Protein AF-0000000080789554 (afdb_homodimer)

Secondary structure (DSSP, 8-state):
----EEEEEEEEEE-SSEEEEEEEEEEEETTEEEEEEEEEEEEESSHHHHHHHHHHTTT--EEEEE--TTTHHHHHHHHHHTT-EEEEE-HHHHHTT-----HHHHHHHHHHHHHTT--PPBP---HHHHHHHHHHHHHHHHHHHHHHHHHHHHHHHHHTT----TTSHHHHHHHHHHHTTPPPPHHHHHHTTTT--PPP-HHHHHHHHHHHHHHHHHHHHHHHHHHHHHHT--HHHHHHTTSTT--HHHHHHHHHHH--GGGSSSHHHHHHHTT-SB--EEETTEEE--SB----HHHHHHHHHHHHHHTTSTTHHHHHHHHHHTT--HHHHHHHHHHHHHHHHHHHHHHSS-------------S---------THHHHHTT--/----EEEEEEEEEE-SSEEEEEEEEEEEETTEEEEEEEEEEEEESSHHHHHHHHHHTTT--EEEEE--TTTHHHHHHHHHHTT-EEEEE-HHHHHTT-----HHHHHHHHHHHHHTT--PPBP---HHHHHHHHHHHHHHHHHHHHHHHHHHHHHHHHHHT----TTSHHHHHHHHHHHTTPPPPHHHHHHTTTT--PPP-HHHHHHHHHHHHHHHHHHHHHHHHHHHHHHT--HHHHHHTTSTT--HHHHHHHHHHH--GGGSSSHHHHHHHTT-SB--EEETTEEE--SB----HHHHHHHHHHHHHHTTSTTHHHHHHHHHHTT--HHHHHHHHHHHHHHHHHHHHHHSS-------------S---------THHHHHTT--

Structure (mmCIF, N/CA/C/O backbone):
data_AF-0000000080789554-model_v1
#
loop_
_entity.id
_entity.type
_entity.pdbx_description
1 polymer 'Transposase for insertion sequence element'
#
loop_
_atom_site.group_PDB
_atom_site.id
_atom_site.type_symbol
_atom_site.label_atom_id
_atom_site.label_alt_id
_atom_site.label_comp_id
_atom_site.label_asym_id
_atom_site.label_entity_id
_atom_site.label_seq_id
_atom_site.pdbx_PDB_ins_code
_atom_site.Cartn_x
_atom_site.Cartn_y
_atom_site.Cartn_z
_atom_site.occupancy
_atom_site.B_iso_or_equiv
_atom_site.auth_seq_id
_atom_site.auth_comp_id
_atom_site.auth_asym_id
_atom_site.auth_atom_id
_atom_site.pdbx_PDB_model_num
ATOM 1 N N . MET A 1 1 ? -9.414 -37.938 -49.969 1 34.12 1 MET A N 1
ATOM 2 C CA . MET A 1 1 ? -10.398 -37.656 -48.938 1 34.12 1 MET A CA 1
ATOM 3 C C . MET A 1 1 ? -9.758 -36.875 -47.781 1 34.12 1 MET A C 1
ATOM 5 O O . MET A 1 1 ? -8.914 -37.406 -47.062 1 34.12 1 MET A O 1
ATOM 9 N N . THR A 1 2 ? -9.383 -35.688 -47.938 1 44.88 2 THR A N 1
ATOM 10 C CA . THR A 1 2 ? -8.555 -34.844 -47.094 1 44.88 2 THR A CA 1
ATOM 11 C C . THR A 1 2 ? -9.102 -34.844 -45.656 1 44.88 2 THR A C 1
ATOM 13 O O . THR A 1 2 ? -10.289 -34.562 -45.438 1 44.88 2 THR A O 1
ATOM 16 N N . LYS A 1 3 ? -8.625 -35.594 -44.75 1 50.34 3 LYS A N 1
ATOM 17 C CA . LYS A 1 3 ? -9.039 -35.906 -43.375 1 50.34 3 LYS A CA 1
ATOM 18 C C . LYS A 1 3 ? -9.266 -34.656 -42.562 1 50.34 3 LYS A C 1
ATOM 20 O O . LYS A 1 3 ? -8.391 -33.812 -42.469 1 50.34 3 LYS A O 1
ATOM 25 N N . ASP A 1 4 ? -10.531 -34.219 -42.406 1 60.09 4 ASP A N 1
ATOM 26 C CA . ASP A 1 4 ? -11 -33.125 -41.562 1 60.09 4 ASP A CA 1
ATOM 27 C C . ASP A 1 4 ? -10.477 -33.281 -40.125 1 60.09 4 ASP A C 1
ATOM 29 O O . ASP A 1 4 ? -10.625 -34.344 -39.531 1 60.09 4 ASP A O 1
ATOM 33 N N . PHE A 1 5 ? -9.344 -32.625 -39.844 1 67.81 5 PHE A N 1
ATOM 34 C CA . PHE A 1 5 ? -8.82 -32.656 -38.469 1 67.81 5 PHE A CA 1
ATOM 35 C C . PHE A 1 5 ? -9.703 -31.828 -37.531 1 67.81 5 PHE A C 1
ATOM 37 O O . PHE A 1 5 ? -10.07 -30.703 -37.844 1 67.81 5 PHE A O 1
ATOM 44 N N . VAL A 1 6 ? -10.398 -32.656 -36.594 1 76.06 6 VAL A N 1
ATOM 45 C CA . VAL A 1 6 ? -11.242 -31.984 -35.625 1 76.06 6 VAL A CA 1
ATOM 46 C C . VAL A 1 6 ? -10.539 -31.938 -34.281 1 76.06 6 VAL A C 1
ATOM 48 O O . VAL A 1 6 ? -10.07 -32.969 -33.781 1 76.06 6 VAL A O 1
ATOM 51 N N . SER A 1 7 ? -10.258 -30.688 -33.781 1 88.5 7 SER A N 1
ATOM 52 C CA . SER A 1 7 ? -9.734 -30.5 -32.438 1 88.5 7 SER A CA 1
ATOM 53 C C . SER A 1 7 ? -10.781 -29.875 -31.516 1 88.5 7 SER A C 1
ATOM 55 O O . SER A 1 7 ? -11.547 -29.016 -31.953 1 88.5 7 SER A O 1
ATOM 57 N N . LYS A 1 8 ? -10.977 -30.516 -30.344 1 94.62 8 LYS A N 1
ATOM 58 C CA . LYS A 1 8 ? -11.953 -30.047 -29.375 1 94.62 8 LYS A CA 1
ATOM 59 C C . LYS A 1 8 ? -11.266 -29.344 -28.203 1 94.62 8 LYS A C 1
ATOM 61 O O . LYS A 1 8 ? -10.211 -29.781 -27.734 1 94.62 8 LYS A O 1
ATOM 66 N N . ALA A 1 9 ? -11.859 -28.203 -27.859 1 95.81 9 ALA A N 1
ATOM 67 C CA . ALA A 1 9 ? -11.297 -27.5 -26.719 1 95.81 9 ALA A CA 1
ATOM 68 C C . ALA A 1 9 ? -12.367 -26.703 -25.984 1 95.81 9 ALA A C 1
ATOM 70 O O . ALA A 1 9 ? -13.492 -26.562 -26.469 1 95.81 9 ALA A O 1
ATOM 71 N N . PHE A 1 10 ? -12.023 -26.312 -24.75 1 96.94 10 PHE A N 1
ATOM 72 C CA . PHE A 1 10 ? -12.93 -25.469 -23.969 1 96.94 10 PHE A CA 1
ATOM 73 C C . PHE A 1 10 ? -12.211 -24.234 -23.469 1 96.94 10 PHE A C 1
ATOM 75 O O . PHE A 1 10 ? -10.977 -24.156 -23.5 1 96.94 10 PHE A O 1
ATOM 82 N N . ALA A 1 11 ? -12.969 -23.234 -23.141 1 95.31 11 ALA A N 1
ATOM 83 C CA . ALA A 1 11 ? -12.484 -22.016 -22.484 1 95.31 11 ALA A CA 1
ATOM 84 C C . ALA A 1 11 ? -13.367 -21.641 -21.297 1 95.31 11 ALA A C 1
ATOM 86 O O . ALA A 1 11 ? -14.586 -21.781 -21.359 1 95.31 11 ALA A O 1
ATOM 87 N N . ILE A 1 12 ? -12.688 -21.188 -20.281 1 95.62 12 ILE A N 1
ATOM 88 C CA . ILE A 1 12 ? -13.445 -20.797 -19.094 1 95.62 12 ILE A CA 1
ATOM 89 C C . ILE A 1 12 ? -13.039 -19.391 -18.656 1 95.62 12 ILE A C 1
ATOM 91 O O . ILE A 1 12 ? -11.859 -19.125 -18.422 1 95.62 12 ILE A O 1
ATOM 95 N N . ASP A 1 13 ? -14.039 -18.516 -18.578 1 92.19 13 ASP A N 1
ATOM 96 C CA . ASP A 1 13 ? -13.906 -17.219 -17.938 1 92.19 13 ASP A CA 1
ATOM 97 C C . ASP A 1 13 ? -14.297 -17.281 -16.469 1 92.19 13 ASP A C 1
ATOM 99 O O . ASP A 1 13 ? -15.406 -17.719 -16.125 1 92.19 13 ASP A O 1
ATOM 103 N N . ILE A 1 14 ? -13.336 -16.844 -15.633 1 92.88 14 ILE A N 1
ATOM 104 C CA . ILE A 1 14 ? -13.477 -17.109 -14.203 1 92.88 14 ILE A CA 1
ATOM 105 C C . ILE A 1 14 ? -13.719 -15.805 -13.461 1 92.88 14 ILE A C 1
ATOM 107 O O . ILE A 1 14 ? -13.016 -14.812 -13.68 1 92.88 14 ILE A O 1
ATOM 111 N N . SER A 1 15 ? -14.734 -15.766 -12.586 1 89.94 15 SER A N 1
ATOM 112 C CA . SER A 1 15 ? -14.961 -14.703 -11.617 1 89.94 15 SER A CA 1
ATOM 113 C C . SER A 1 15 ? -14.977 -15.25 -10.188 1 89.94 15 SER A C 1
ATOM 115 O O . SER A 1 15 ? -14.789 -16.453 -9.977 1 89.94 15 SER A O 1
ATOM 117 N N . GLN A 1 16 ? -15.164 -14.398 -9.266 1 88.06 16 GLN A N 1
ATOM 118 C CA . GLN A 1 16 ? -15.133 -14.781 -7.859 1 88.06 16 GLN A CA 1
ATOM 119 C C . GLN A 1 16 ? -16.219 -15.805 -7.539 1 88.06 16 GLN A C 1
ATOM 121 O O . GLN A 1 16 ? -16.016 -16.719 -6.746 1 88.06 16 GLN A O 1
ATOM 126 N N . SER A 1 17 ? -17.391 -15.641 -8.25 1 91.38 17 SER A N 1
ATOM 127 C CA . SER A 1 17 ? -18.516 -16.453 -7.824 1 91.38 17 SER A CA 1
ATOM 128 C C . SER A 1 17 ? -19.078 -17.266 -8.992 1 91.38 17 SER A C 1
ATOM 130 O O . SER A 1 17 ? -19.984 -18.078 -8.805 1 91.38 17 SER A O 1
ATOM 132 N N . LYS A 1 18 ? -18.469 -17.016 -10.133 1 93.62 18 LYS A N 1
ATOM 133 C CA . LYS A 1 18 ? -19.094 -17.641 -11.305 1 93.62 18 LYS A CA 1
ATOM 134 C C . LYS A 1 18 ? -18.047 -18.109 -12.305 1 93.62 18 LYS A C 1
ATOM 136 O O . LYS A 1 18 ? -16.984 -17.484 -12.445 1 93.62 18 LYS A O 1
ATOM 141 N N . LEU A 1 19 ? -18.375 -19.219 -12.961 1 95.56 19 LEU A N 1
ATOM 142 C CA . LEU A 1 19 ? -17.594 -19.781 -14.055 1 95.56 19 LEU A CA 1
ATOM 143 C C . LEU A 1 19 ? -18.391 -19.781 -15.359 1 95.56 19 LEU A C 1
ATOM 145 O O . LEU A 1 19 ? -19.516 -20.281 -15.406 1 95.56 19 LEU A O 1
ATOM 149 N N . THR A 1 20 ? -17.891 -19.156 -16.359 1 95.19 20 THR A N 1
ATOM 150 C CA . THR A 1 20 ? -18.5 -19.188 -17.688 1 95.19 20 THR A CA 1
ATOM 151 C C . THR A 1 20 ? -17.656 -20.016 -18.656 1 95.19 20 THR A C 1
ATOM 153 O O . THR A 1 20 ? -16.531 -19.641 -18.953 1 95.19 20 THR A O 1
ATOM 156 N N . ALA A 1 21 ? -18.25 -21.109 -19.109 1 97 21 ALA A N 1
ATOM 157 C CA . ALA A 1 21 ? -17.484 -22.047 -19.938 1 97 21 ALA A CA 1
ATOM 158 C C . ALA A 1 21 ? -18.047 -22.125 -21.344 1 97 21 ALA A C 1
ATOM 160 O O . ALA A 1 21 ? -19.266 -22.156 -21.531 1 97 21 ALA A O 1
ATOM 161 N N . ALA A 1 22 ? -17.172 -22.062 -22.312 1 96 22 ALA A N 1
ATOM 162 C CA . ALA A 1 22 ? -17.484 -22.297 -23.719 1 96 22 ALA A CA 1
ATOM 163 C C . ALA A 1 22 ? -16.75 -23.531 -24.25 1 96 22 ALA A C 1
ATOM 165 O O . ALA A 1 22 ? -15.57 -23.734 -23.922 1 96 22 ALA A O 1
ATOM 166 N N . LYS A 1 23 ? -17.391 -24.359 -24.938 1 95.81 23 LYS A N 1
ATOM 167 C CA . LYS A 1 23 ? -16.734 -25.484 -25.594 1 95.81 23 LYS A CA 1
ATOM 168 C C . LYS A 1 23 ? -16.984 -25.453 -27.109 1 95.81 23 LYS A C 1
ATOM 170 O O . LYS A 1 23 ? -18.047 -25 -27.547 1 95.81 23 LYS A O 1
ATOM 175 N N . GLY A 1 24 ? -15.992 -25.875 -27.828 1 93.81 24 GLY A N 1
ATOM 176 C CA . GLY A 1 24 ? -16.094 -25.781 -29.266 1 93.81 24 GLY A CA 1
ATOM 177 C C . GLY A 1 24 ? -15.133 -26.719 -29.984 1 93.81 24 GLY A C 1
ATOM 178 O O . GLY A 1 24 ? -14.492 -27.562 -29.359 1 93.81 24 GLY A O 1
ATOM 179 N N . GLU A 1 25 ? -15.242 -26.594 -31.375 1 92.44 25 GLU A N 1
ATOM 180 C CA . GLU A 1 25 ? -14.438 -27.453 -32.25 1 92.44 25 GLU A CA 1
ATOM 181 C C . GLU A 1 25 ? -13.797 -26.641 -33.375 1 92.44 25 GLU A C 1
ATOM 183 O O . GLU A 1 25 ? -14.391 -25.703 -33.875 1 92.44 25 GLU A O 1
ATOM 188 N N . LEU A 1 26 ? -12.57 -26.969 -33.5 1 89.06 26 LEU A N 1
ATOM 189 C CA . LEU A 1 26 ? -11.852 -26.453 -34.656 1 89.06 26 LEU A CA 1
ATOM 190 C C . LEU A 1 26 ? -11.859 -27.453 -35.812 1 89.06 26 LEU A C 1
ATOM 192 O O . LEU A 1 26 ? -11.469 -28.609 -35.625 1 89.06 26 LEU A O 1
ATOM 196 N N . VAL A 1 27 ? -12.453 -27.031 -36.938 1 84.38 27 VAL A N 1
ATOM 197 C CA . VAL A 1 27 ? -12.508 -27.891 -38.125 1 84.38 27 VAL A CA 1
ATOM 198 C C . VAL A 1 27 ? -11.656 -27.281 -39.25 1 84.38 27 VAL A C 1
ATOM 200 O O . VAL A 1 27 ? -11.758 -26.078 -39.531 1 84.38 27 VAL A O 1
ATOM 203 N N . ILE A 1 28 ? -10.703 -27.984 -39.625 1 79.5 28 ILE A N 1
ATOM 204 C CA . ILE A 1 28 ? -9.898 -27.547 -40.781 1 79.5 28 ILE A CA 1
ATOM 205 C C . ILE A 1 28 ? -10.406 -28.203 -42.062 1 79.5 28 ILE A C 1
ATOM 207 O O . ILE A 1 28 ? -10.273 -29.422 -42.219 1 79.5 28 ILE A O 1
ATOM 211 N N . LYS A 1 29 ? -11.203 -27.406 -42.812 1 69.81 29 LYS A N 1
ATOM 212 C CA . LYS A 1 29 ? -11.648 -27.844 -44.125 1 69.81 29 LYS A CA 1
ATOM 213 C C . LYS A 1 29 ? -10.875 -27.141 -45.219 1 69.81 29 LYS A C 1
ATOM 215 O O . LYS A 1 29 ? -10.82 -25.906 -45.281 1 69.81 29 LYS A O 1
ATOM 220 N N . GLN A 1 30 ? -10.359 -27.844 -46.188 1 68.38 30 GLN A N 1
ATOM 221 C CA . GLN A 1 30 ? -9.625 -27.312 -47.344 1 68.38 30 GLN A CA 1
ATOM 222 C C . GLN A 1 30 ? -8.625 -26.234 -46.906 1 68.38 30 GLN A C 1
ATOM 224 O O . GLN A 1 30 ? -8.562 -25.156 -47.469 1 68.38 30 GLN A O 1
ATOM 229 N N . GLU A 1 31 ? -8 -26.344 -45.812 1 65.5 31 GLU A N 1
ATOM 230 C CA . GLU A 1 31 ? -6.891 -25.547 -45.312 1 65.5 31 GLU A CA 1
ATOM 231 C C . GLU A 1 31 ? -7.387 -24.281 -44.625 1 65.5 31 GLU A C 1
ATOM 233 O O . GLU A 1 31 ? -6.621 -23.328 -44.406 1 65.5 31 GLU A O 1
ATOM 238 N N . LYS A 1 32 ? -8.695 -24.172 -44.5 1 74.81 32 LYS A N 1
ATOM 239 C CA . LYS A 1 32 ? -9.211 -23.016 -43.781 1 74.81 32 LYS A CA 1
ATOM 240 C C . LYS A 1 32 ? -9.734 -23.422 -42.406 1 74.81 32 LYS A C 1
ATOM 242 O O . LYS A 1 32 ? -10.727 -24.141 -42.312 1 74.81 32 LYS A O 1
ATOM 247 N N . PRO A 1 33 ? -8.992 -23 -41.406 1 76.62 33 PRO A N 1
ATOM 248 C CA . PRO A 1 33 ? -9.461 -23.328 -40.062 1 76.62 33 PRO A CA 1
ATOM 249 C C . PRO A 1 33 ? -10.68 -22.516 -39.625 1 76.62 33 PRO A C 1
ATOM 251 O O . PRO A 1 33 ? -10.773 -21.328 -39.969 1 76.62 33 PRO A O 1
ATOM 254 N N . SER A 1 34 ? -11.734 -23.25 -39.188 1 84.56 34 SER A N 1
ATOM 255 C CA . SER A 1 34 ? -12.914 -22.594 -38.656 1 84.56 34 SER A CA 1
ATOM 256 C C . SER A 1 34 ? -13.258 -23.125 -37.25 1 84.56 34 SER A C 1
ATOM 258 O O . SER A 1 34 ? -13.219 -24.328 -37 1 84.56 34 SER A O 1
ATOM 260 N N . VAL A 1 35 ? -13.398 -22.156 -36.312 1 87.81 35 VAL A N 1
ATOM 261 C CA . VAL A 1 35 ? -13.773 -22.547 -34.969 1 87.81 35 VAL A CA 1
ATOM 262 C C . VAL A 1 35 ? -15.281 -22.391 -34.781 1 87.81 35 VAL A C 1
ATOM 264 O O . VAL A 1 35 ? -15.852 -21.359 -35.125 1 87.81 35 VAL A O 1
ATOM 267 N N . THR A 1 36 ? -15.93 -23.469 -34.375 1 89.38 36 THR A N 1
ATOM 268 C CA . THR A 1 36 ? -17.359 -23.438 -34.062 1 89.38 36 THR A CA 1
ATOM 269 C C . THR A 1 36 ? -17.594 -23.609 -32.562 1 89.38 36 THR A C 1
ATOM 271 O O . THR A 1 36 ? -17.172 -24.609 -31.984 1 89.38 36 THR A O 1
ATOM 274 N N . VAL A 1 37 ? -18.203 -22.609 -31.984 1 91.5 37 VAL A N 1
ATOM 275 C CA . VAL A 1 37 ? -18.594 -22.719 -30.578 1 91.5 37 VAL A CA 1
ATOM 276 C C . VAL A 1 37 ? -19.844 -23.578 -30.453 1 91.5 37 VAL A C 1
ATOM 278 O O . VAL A 1 37 ? -20.875 -23.25 -31.047 1 91.5 37 VAL A O 1
ATOM 281 N N . LYS A 1 38 ? -19.766 -24.578 -29.719 1 90.56 38 LYS A N 1
ATOM 282 C CA . LYS A 1 38 ? -20.875 -25.531 -29.625 1 90.56 38 LYS A CA 1
ATOM 283 C C . LYS A 1 38 ? -21.859 -25.125 -28.516 1 90.56 38 LYS A C 1
ATOM 285 O O . LYS A 1 38 ? -23.062 -25.109 -28.734 1 90.56 38 LYS A O 1
ATOM 290 N N . GLU A 1 39 ? -21.312 -24.859 -27.359 1 94.69 39 GLU A N 1
ATOM 291 C CA . GLU A 1 39 ? -22.156 -24.562 -26.203 1 94.69 39 GLU A CA 1
ATOM 292 C C . GLU A 1 39 ? -21.453 -23.609 -25.234 1 94.69 39 GLU A C 1
ATOM 294 O O . GLU A 1 39 ? -20.234 -23.625 -25.109 1 94.69 39 GLU A O 1
ATOM 299 N N . VAL A 1 40 ? -22.234 -22.766 -24.625 1 95.38 40 VAL A N 1
ATOM 300 C CA . VAL A 1 40 ? -21.781 -21.875 -23.562 1 95.38 40 VAL A CA 1
ATOM 301 C C . VAL A 1 40 ? -22.703 -22.016 -22.344 1 95.38 40 VAL A C 1
ATOM 303 O O . VAL A 1 40 ? -23.938 -21.984 -22.484 1 95.38 40 VAL A O 1
ATOM 306 N N . LYS A 1 41 ? -22.141 -22.234 -21.203 1 96.44 41 LYS A N 1
ATOM 307 C CA . LYS A 1 41 ? -22.922 -22.391 -19.984 1 96.44 41 LYS A CA 1
ATOM 308 C C . LYS A 1 41 ? -22.234 -21.734 -18.797 1 96.44 41 LYS A C 1
ATOM 310 O O . LYS A 1 41 ? -21 -21.609 -18.766 1 96.44 41 LYS A O 1
ATOM 315 N N . GLU A 1 42 ? -22.984 -21.328 -17.875 1 96.44 42 GLU A N 1
ATOM 316 C CA . GLU A 1 42 ? -22.5 -20.719 -16.641 1 96.44 42 GLU A CA 1
ATOM 317 C C . GLU A 1 42 ? -22.719 -21.641 -15.445 1 96.44 42 GLU A C 1
ATOM 319 O O . GLU A 1 42 ? -23.719 -22.344 -15.375 1 96.44 42 GLU A O 1
ATOM 324 N N . PHE A 1 43 ? -21.781 -21.656 -14.547 1 96.69 43 PHE A N 1
ATOM 325 C CA . PHE A 1 43 ? -21.812 -22.469 -13.328 1 96.69 43 PHE A CA 1
ATOM 326 C C . PHE A 1 43 ? -21.453 -21.641 -12.109 1 96.69 43 PHE A C 1
ATOM 328 O O . PHE A 1 43 ? -20.625 -20.734 -12.195 1 96.69 43 PHE A O 1
ATOM 335 N N . PRO A 1 44 ? -22.141 -21.891 -10.977 1 95.5 44 PRO A N 1
ATOM 336 C CA . PRO A 1 44 ? -21.641 -21.266 -9.75 1 95.5 44 PRO A CA 1
ATOM 337 C C . PRO A 1 44 ? -20.234 -21.75 -9.383 1 95.5 44 PRO A C 1
ATOM 339 O O . PRO A 1 44 ? -19.906 -22.922 -9.586 1 95.5 44 PRO A O 1
ATOM 342 N N . TYR A 1 45 ? -19.375 -20.891 -8.961 1 93.88 45 TYR A N 1
ATOM 343 C CA . TYR A 1 45 ? -18.031 -21.281 -8.586 1 93.88 45 TYR A CA 1
ATOM 344 C C . TYR A 1 45 ? -17.984 -21.828 -7.168 1 93.88 45 TYR A C 1
ATOM 346 O O . TYR A 1 45 ? -17.531 -21.172 -6.242 1 93.88 45 TYR A O 1
ATOM 354 N N . ASN A 1 46 ? -18.469 -22.953 -6.906 1 93.19 46 ASN A N 1
ATOM 355 C CA . ASN A 1 46 ? -18.422 -23.797 -5.719 1 93.19 46 ASN A CA 1
ATOM 356 C C . ASN A 1 46 ? -18.266 -25.266 -6.094 1 93.19 46 ASN A C 1
ATOM 358 O O . ASN A 1 46 ? -18.094 -25.609 -7.266 1 93.19 46 ASN A O 1
ATOM 362 N N . ASN A 1 47 ? -18.203 -26.156 -5.109 1 93.75 47 ASN A N 1
ATOM 363 C CA . ASN A 1 47 ? -17.922 -27.562 -5.391 1 93.75 47 ASN A CA 1
ATOM 364 C C . ASN A 1 47 ? -18.969 -28.172 -6.316 1 93.75 47 ASN A C 1
ATOM 366 O O . ASN A 1 47 ? -18.625 -28.906 -7.242 1 93.75 47 ASN A O 1
ATOM 370 N N . GLU A 1 48 ? -20.156 -27.812 -6.059 1 94.69 48 GLU A N 1
ATOM 371 C CA . GLU A 1 48 ? -21.234 -28.312 -6.918 1 94.69 48 GLU A CA 1
ATOM 372 C C . GLU A 1 48 ? -21.078 -27.797 -8.344 1 94.69 48 GLU A C 1
ATOM 374 O O . GLU A 1 48 ? -21.234 -28.547 -9.305 1 94.69 48 GLU A O 1
ATOM 379 N N . GLY A 1 49 ? -20.828 -26.562 -8.43 1 96.06 49 GLY A N 1
ATOM 380 C CA . GLY A 1 49 ? -20.641 -25.953 -9.742 1 96.06 49 GLY A CA 1
ATOM 381 C C . GLY A 1 49 ? -19.453 -26.531 -10.5 1 96.06 49 GLY A C 1
ATOM 382 O O . GLY A 1 49 ? -19.531 -26.703 -11.719 1 96.06 49 GLY A O 1
ATOM 383 N N . ILE A 1 50 ? -18.422 -26.859 -9.82 1 96.25 50 ILE A N 1
ATOM 384 C CA . ILE A 1 50 ? -17.234 -27.453 -10.438 1 96.25 50 ILE A CA 1
ATOM 385 C C . ILE A 1 50 ? -17.562 -28.859 -10.945 1 96.25 50 ILE A C 1
ATOM 387 O O . ILE A 1 50 ? -17.156 -29.234 -12.047 1 96.25 50 ILE A O 1
ATOM 391 N N . GLU A 1 51 ? -18.297 -29.578 -10.172 1 96.31 51 GLU A N 1
ATOM 392 C CA . GLU A 1 51 ? -18.703 -30.906 -10.602 1 96.31 51 GLU A CA 1
ATOM 393 C C . GLU A 1 51 ? -19.578 -30.844 -11.859 1 96.31 51 GLU A C 1
ATOM 395 O O . GLU A 1 51 ? -19.391 -31.625 -12.789 1 96.31 51 GLU A O 1
ATOM 400 N N . GLU A 1 52 ? -20.469 -29.906 -11.852 1 97.5 52 GLU A N 1
ATOM 401 C CA . GLU A 1 52 ? -21.312 -29.719 -13.023 1 97.5 52 GLU A CA 1
ATOM 402 C C . GLU A 1 52 ? -20.5 -29.281 -14.234 1 97.5 52 GLU A C 1
ATOM 404 O O . GLU A 1 52 ? -20.781 -29.719 -15.359 1 97.5 52 GLU A O 1
ATOM 409 N N . LEU A 1 53 ? -19.578 -28.453 -14.008 1 97.69 53 LEU A N 1
ATOM 410 C CA . LEU A 1 53 ? -18.688 -28 -15.07 1 97.69 53 LEU A CA 1
ATOM 411 C C . LEU A 1 53 ? -17.922 -29.156 -15.688 1 97.69 53 LEU A C 1
ATOM 413 O O . LEU A 1 53 ? -17.844 -29.281 -16.906 1 97.69 53 LEU A O 1
ATOM 417 N N . ILE A 1 54 ? -17.406 -30.031 -14.828 1 97.25 54 ILE A N 1
ATOM 418 C CA . ILE A 1 54 ? -16.625 -31.188 -15.297 1 97.25 54 ILE A CA 1
ATOM 419 C C . ILE A 1 54 ? -17.516 -32.094 -16.156 1 97.25 54 ILE A C 1
ATOM 421 O O . ILE A 1 54 ? -17.062 -32.594 -17.188 1 97.25 54 ILE A O 1
ATOM 425 N N . LYS A 1 55 ? -18.781 -32.25 -15.758 1 97 55 LYS A N 1
ATOM 426 C CA . LYS A 1 55 ? -19.734 -33 -16.547 1 97 55 LYS A CA 1
ATOM 427 C C . LYS A 1 55 ? -19.984 -32.375 -17.906 1 97 55 LYS A C 1
ATOM 429 O O . LYS A 1 55 ? -20.031 -33.031 -18.938 1 97 55 LYS A O 1
ATOM 434 N N . PHE A 1 56 ? -20.094 -31.141 -17.875 1 97.19 56 PHE A N 1
ATOM 435 C CA . PHE A 1 56 ? -20.328 -30.359 -19.078 1 97.19 56 PHE A CA 1
ATOM 436 C C . PHE A 1 56 ? -19.172 -30.516 -20.062 1 97.19 56 PHE A C 1
ATOM 438 O O . PHE A 1 56 ? -19.375 -30.5 -21.281 1 97.19 56 PHE A O 1
ATOM 445 N N . LEU A 1 57 ? -17.938 -30.672 -19.516 1 96.75 57 LEU A N 1
ATOM 446 C CA . LEU A 1 57 ? -16.734 -30.688 -20.344 1 96.75 57 LEU A CA 1
ATOM 447 C C . LEU A 1 57 ? -16.406 -32.125 -20.781 1 96.75 57 LEU A C 1
ATOM 449 O O . LEU A 1 57 ? -15.344 -32.344 -21.359 1 96.75 57 LEU A O 1
ATOM 453 N N . GLU A 1 58 ? -17.297 -33 -20.5 1 94.81 58 GLU A N 1
ATOM 454 C CA . GLU A 1 58 ? -17.078 -34.375 -20.938 1 94.81 58 GLU A CA 1
ATOM 455 C C . GLU A 1 58 ? -16.828 -34.438 -22.453 1 94.81 58 GLU A C 1
ATOM 457 O O . GLU A 1 58 ? -17.547 -33.812 -23.234 1 94.81 58 GLU A O 1
ATOM 462 N N . GLY A 1 59 ? -15.844 -35.188 -22.875 1 93.62 59 GLY A N 1
ATOM 463 C CA . GLY A 1 59 ? -15.508 -35.312 -24.281 1 93.62 59 GLY A CA 1
ATOM 464 C C . GLY A 1 59 ? -14.445 -34.344 -24.734 1 93.62 59 GLY A C 1
ATOM 465 O O . GLY A 1 59 ? -13.969 -34.406 -25.875 1 93.62 59 GLY A O 1
ATOM 466 N N . TYR A 1 60 ? -14.172 -33.438 -23.891 1 95.06 60 TYR A N 1
ATOM 467 C CA . TYR A 1 60 ? -13.109 -32.469 -24.141 1 95.06 60 TYR A CA 1
ATOM 468 C C . TYR A 1 60 ? -11.922 -32.688 -23.203 1 95.06 60 TYR A C 1
ATOM 470 O O . TYR A 1 60 ? -12.102 -32.938 -22.016 1 95.06 60 TYR A O 1
ATOM 478 N N . ASN A 1 61 ? -10.703 -32.562 -23.75 1 93.94 61 ASN A N 1
ATOM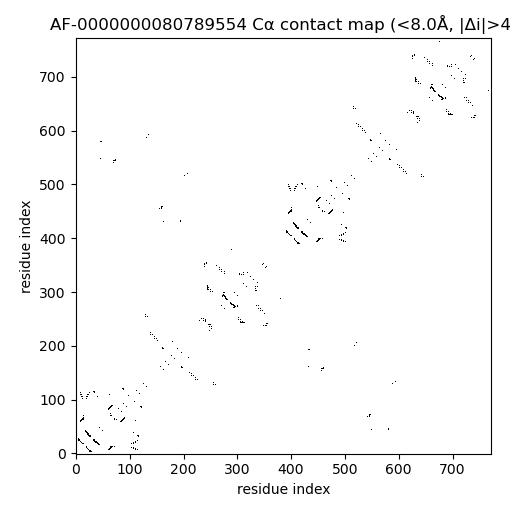 479 C CA . ASN A 1 61 ? -9.547 -32.969 -22.938 1 93.94 61 ASN A CA 1
ATOM 480 C C . ASN A 1 61 ? -8.641 -31.766 -22.656 1 93.94 61 ASN A C 1
ATOM 482 O O . ASN A 1 61 ? -7.762 -31.844 -21.797 1 93.94 61 ASN A O 1
ATOM 486 N N . GLU A 1 62 ? -8.828 -30.703 -23.406 1 94.88 62 GLU A N 1
ATOM 487 C CA . GLU A 1 62 ? -7.938 -29.562 -23.203 1 94.88 62 GLU A CA 1
ATOM 488 C C . GLU A 1 62 ? -8.711 -28.25 -23.266 1 94.88 62 GLU A C 1
ATOM 490 O O . GLU A 1 62 ? -9.797 -28.188 -23.859 1 94.88 62 GLU A O 1
ATOM 495 N N . GLY A 1 63 ? -8.164 -27.297 -22.656 1 94.69 63 GLY A N 1
ATOM 496 C CA . GLY A 1 63 ? -8.805 -25.984 -22.688 1 94.69 63 GLY A CA 1
ATOM 497 C C . GLY A 1 63 ? -7.941 -24.891 -22.094 1 94.69 63 GLY A C 1
ATOM 498 O O . GLY A 1 63 ? -6.738 -25.078 -21.891 1 94.69 63 GLY A O 1
ATOM 499 N N . ILE A 1 64 ? -8.578 -23.688 -21.953 1 93.69 64 ILE A N 1
ATOM 500 C CA . ILE A 1 64 ? -7.852 -22.5 -21.516 1 93.69 64 ILE A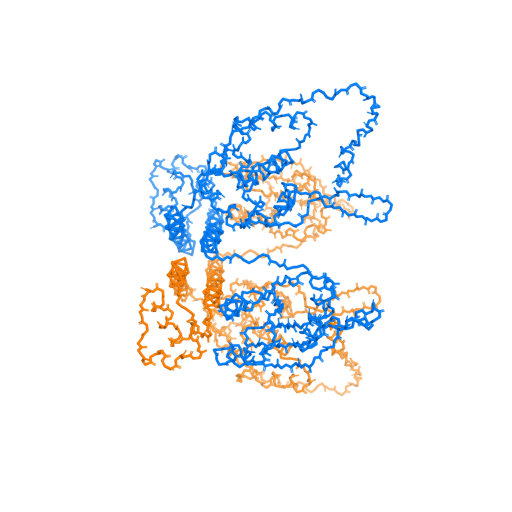 CA 1
ATOM 501 C C . ILE A 1 64 ? -8.664 -21.766 -20.438 1 93.69 64 ILE A C 1
ATOM 503 O O . ILE A 1 64 ? -9.891 -21.703 -20.516 1 93.69 64 ILE A O 1
ATOM 507 N N . LEU A 1 65 ? -7.91 -21.297 -19.438 1 94.31 65 LEU A N 1
ATOM 508 C CA . LEU A 1 65 ? -8.461 -20.422 -18.406 1 94.31 65 LEU A CA 1
ATOM 509 C C . LEU A 1 65 ? -7.852 -19.031 -18.469 1 94.31 65 LEU A C 1
ATOM 511 O O . LEU A 1 65 ? -6.645 -18.891 -18.688 1 94.31 65 LEU A O 1
ATOM 515 N N . GLU A 1 66 ? -8.656 -18.047 -18.328 1 88.56 66 GLU A N 1
ATOM 516 C CA . GLU A 1 66 ? -8.117 -16.719 -18.094 1 88.56 66 GLU A CA 1
ATOM 517 C C . GLU A 1 66 ? -7.824 -16.484 -16.609 1 88.56 66 GLU A C 1
ATOM 519 O O . GLU A 1 66 ? -8.703 -16.688 -15.773 1 88.56 66 GLU A O 1
ATOM 524 N N . ALA A 1 67 ? -6.559 -16.141 -16.375 1 86.06 67 ALA A N 1
ATOM 525 C CA . ALA A 1 67 ? -6.125 -15.922 -15 1 86.06 67 ALA A CA 1
ATOM 526 C C . ALA A 1 67 ? -6.695 -14.617 -14.445 1 86.06 67 ALA A C 1
ATOM 528 O O . ALA A 1 67 ? -6.121 -13.547 -14.641 1 86.06 67 ALA A O 1
ATOM 529 N N . THR A 1 68 ? -7.832 -14.594 -13.828 1 81 68 THR A N 1
ATOM 530 C CA . THR A 1 68 ? -8.398 -13.445 -13.133 1 81 68 THR A CA 1
ATOM 531 C C . THR A 1 68 ? -8.055 -13.492 -11.648 1 81 68 THR A C 1
ATOM 533 O O . THR A 1 68 ? -8.68 -14.227 -10.883 1 81 68 THR A O 1
ATOM 536 N N . GLY A 1 69 ? -7.117 -12.617 -11.336 1 84.62 69 GLY A N 1
ATOM 537 C CA . GLY A 1 69 ? -6.672 -12.68 -9.953 1 84.62 69 GLY A CA 1
ATOM 538 C C . GLY A 1 69 ? -6.215 -14.062 -9.539 1 84.62 69 GLY A C 1
ATOM 539 O O . GLY A 1 69 ? -5.438 -14.703 -10.25 1 84.62 69 GLY A O 1
ATOM 540 N N . VAL A 1 70 ? -6.637 -14.539 -8.344 1 89.94 70 VAL A N 1
ATOM 541 C CA . VAL A 1 70 ? -6.199 -15.82 -7.809 1 89.94 70 VAL A CA 1
ATOM 542 C C . VAL A 1 70 ? -7.289 -16.875 -8.023 1 89.94 70 VAL A C 1
ATOM 544 O O . VAL A 1 70 ? -7.117 -18.031 -7.652 1 89.94 70 VAL A O 1
ATOM 547 N N . TYR A 1 71 ? -8.305 -16.516 -8.711 1 91.25 71 TYR A N 1
ATOM 548 C CA . TYR A 1 71 ? -9.492 -17.359 -8.766 1 91.25 71 TYR A CA 1
ATOM 549 C C . TYR A 1 71 ? -9.25 -18.594 -9.633 1 91.25 71 TYR A C 1
ATOM 551 O O . TYR A 1 71 ? -9.984 -19.578 -9.539 1 91.25 71 TYR A O 1
ATOM 559 N N . PHE A 1 72 ? -8.266 -18.547 -10.422 1 91.88 72 PHE A N 1
ATOM 560 C CA . PHE A 1 72 ? -8.078 -19.641 -11.367 1 91.88 72 PHE A CA 1
ATOM 561 C C . PHE A 1 72 ? -7.363 -20.812 -10.703 1 91.88 72 PHE A C 1
ATOM 563 O O . PHE A 1 72 ? -7.41 -21.938 -11.203 1 91.88 72 PHE A O 1
ATOM 570 N N . TYR A 1 73 ? -6.688 -20.594 -9.586 1 90.81 73 TYR A N 1
ATOM 571 C CA . TYR A 1 73 ? -5.77 -21.578 -9.016 1 90.81 73 TYR A CA 1
ATOM 572 C C . TYR A 1 73 ? -6.5 -22.875 -8.664 1 90.81 73 TYR A C 1
ATOM 574 O O . TYR A 1 73 ? -6.117 -23.953 -9.117 1 90.81 73 TYR A O 1
ATOM 582 N N . TYR A 1 74 ? -7.559 -22.781 -7.938 1 92.31 74 TYR A N 1
ATOM 583 C CA . TYR A 1 74 ? -8.266 -23.969 -7.461 1 92.31 74 TYR A CA 1
ATOM 584 C C . TYR A 1 74 ? -8.914 -24.719 -8.617 1 92.31 74 TYR A C 1
ATOM 586 O O . TYR A 1 74 ? -8.836 -25.938 -8.688 1 92.31 74 TYR A O 1
ATOM 594 N N . LEU A 1 75 ? -9.523 -23.953 -9.484 1 94.31 75 LEU A N 1
ATOM 595 C CA . LEU A 1 75 ? -10.148 -24.594 -10.641 1 94.31 75 LEU A CA 1
ATOM 596 C C . LEU A 1 75 ? -9.102 -25.312 -11.5 1 94.31 75 LEU A C 1
ATOM 598 O O . LEU A 1 75 ? -9.336 -26.422 -11.961 1 94.31 75 LEU A O 1
ATOM 602 N N . HIS A 1 76 ? -8.023 -24.609 -11.742 1 94.5 76 HIS A N 1
ATOM 603 C CA . HIS A 1 76 ? -6.93 -25.219 -12.5 1 94.5 76 HIS A CA 1
ATOM 604 C C . HIS A 1 76 ? -6.492 -26.531 -11.867 1 94.5 76 HIS A C 1
ATOM 606 O O . HIS A 1 76 ? -6.297 -27.531 -12.57 1 94.5 76 HIS A O 1
ATOM 612 N N . GLU A 1 77 ? -6.344 -26.547 -10.57 1 92.75 77 GLU A N 1
ATOM 613 C CA . GLU A 1 77 ? -5.945 -27.75 -9.844 1 92.75 77 GLU A CA 1
ATOM 614 C C . GLU A 1 77 ? -6.984 -28.859 -10 1 92.75 77 GLU A C 1
ATOM 616 O O . GLU A 1 77 ? -6.637 -30.016 -10.281 1 92.75 77 GLU A O 1
ATOM 621 N N . LYS A 1 78 ? -8.25 -28.562 -9.883 1 94.31 78 LYS A N 1
ATOM 622 C CA . LYS A 1 78 ? -9.328 -29.547 -9.969 1 94.31 78 LYS A CA 1
ATOM 623 C C . LYS A 1 78 ? -9.414 -30.141 -11.367 1 94.31 78 LYS A C 1
ATOM 625 O O . LYS A 1 78 ? -9.586 -31.359 -11.523 1 94.31 78 LYS A O 1
ATOM 630 N N . LEU A 1 79 ? -9.289 -29.312 -12.328 1 95.88 79 LEU A N 1
ATOM 631 C CA . LEU A 1 79 ? -9.367 -29.797 -13.711 1 95.88 79 LEU A CA 1
ATOM 632 C C . LEU A 1 79 ? -8.156 -30.656 -14.055 1 95.88 79 LEU A C 1
ATOM 634 O O . LEU A 1 79 ? -8.305 -31.703 -14.688 1 95.88 79 LEU A O 1
ATOM 638 N N . THR A 1 80 ? -7.016 -30.234 -13.641 1 93.75 80 THR A N 1
ATOM 639 C CA . THR A 1 80 ? -5.805 -30.984 -13.93 1 93.75 80 THR A CA 1
ATOM 640 C C . THR A 1 80 ? -5.828 -32.344 -13.219 1 93.75 80 THR A C 1
ATOM 642 O O . THR A 1 80 ? -5.379 -33.344 -13.773 1 93.75 80 THR A O 1
ATOM 645 N N . GLU A 1 81 ? -6.32 -32.375 -12.039 1 92.94 81 GLU A N 1
ATOM 646 C CA . GLU A 1 81 ? -6.461 -33.625 -11.281 1 92.94 81 GLU A CA 1
ATOM 647 C C . GLU A 1 81 ? -7.371 -34.594 -12.008 1 92.94 81 GLU A C 1
ATOM 649 O O . GLU A 1 81 ? -7.199 -35.812 -11.883 1 92.94 81 GLU A O 1
ATOM 654 N N . LYS A 1 82 ? -8.328 -34.062 -12.727 1 95 82 LYS A N 1
ATOM 655 C CA . LYS A 1 82 ? -9.273 -34.906 -13.461 1 95 82 LYS A CA 1
ATOM 656 C C . LYS A 1 82 ? -8.719 -35.281 -14.828 1 95 82 LYS A C 1
ATOM 658 O O . LYS A 1 82 ? -9.391 -35.969 -15.609 1 95 82 LYS A O 1
ATOM 663 N N . GLY A 1 83 ? -7.555 -34.75 -15.148 1 93.88 83 GLY A N 1
ATOM 664 C CA . GLY A 1 83 ? -6.875 -35.188 -16.359 1 93.88 83 GLY A CA 1
ATOM 665 C C . GLY A 1 83 ? -6.949 -34.188 -17.5 1 93.88 83 GLY A C 1
ATOM 666 O O . GLY A 1 83 ? -6.457 -34.469 -18.594 1 93.88 83 GLY A O 1
ATOM 667 N N . PHE A 1 84 ? -7.531 -33.062 -17.312 1 95.5 84 PHE A N 1
ATOM 668 C CA . PHE A 1 84 ? -7.602 -32.062 -18.359 1 95.5 84 PHE A CA 1
ATOM 669 C C . PHE A 1 84 ? -6.25 -31.375 -18.547 1 95.5 84 PHE A C 1
ATOM 671 O O . PHE A 1 84 ? -5.539 -31.109 -17.578 1 95.5 84 PHE A O 1
ATOM 678 N N . LYS A 1 85 ? -5.887 -31.156 -19.734 1 94 85 LYS A N 1
ATOM 679 C CA . LYS A 1 85 ? -4.781 -30.266 -20.062 1 94 85 LYS A CA 1
ATOM 680 C C . LYS A 1 85 ? -5.25 -28.812 -20.109 1 94 85 LYS A C 1
ATOM 682 O O . LYS A 1 85 ? -5.922 -28.406 -21.062 1 94 85 LYS A O 1
ATOM 687 N N . VAL A 1 86 ? -4.875 -28.078 -19.125 1 94.31 86 VAL A N 1
ATOM 688 C CA . VAL A 1 86 ? -5.438 -26.75 -19 1 94.31 86 VAL A CA 1
ATOM 689 C C . VAL A 1 86 ? -4.336 -25.703 -19.156 1 94.31 86 VAL A C 1
ATOM 691 O O . VAL A 1 86 ? -3.344 -25.719 -18.422 1 94.31 86 VAL A O 1
ATOM 694 N N . THR A 1 87 ? -4.516 -24.828 -20.062 1 91.06 87 THR A N 1
ATOM 695 C CA . THR A 1 87 ? -3.637 -23.688 -20.266 1 91.06 87 THR A CA 1
ATOM 696 C C . THR A 1 87 ? -4.191 -22.453 -19.562 1 91.06 87 THR A C 1
ATOM 698 O O . THR A 1 87 ? -5.398 -22.188 -19.594 1 91.06 87 THR A O 1
ATOM 701 N N . VAL A 1 88 ? -3.287 -21.781 -18.859 1 92.75 88 VAL A N 1
ATOM 702 C CA . VAL A 1 88 ? -3.697 -20.547 -18.203 1 92.75 88 VAL A CA 1
ATOM 703 C C . VAL A 1 88 ? -3.088 -19.344 -18.922 1 92.75 88 VAL A C 1
ATOM 705 O O . VAL A 1 88 ? -1.905 -19.359 -19.266 1 92.75 88 VAL A O 1
ATOM 708 N N . VAL A 1 89 ? -3.971 -18.312 -19.172 1 88.06 89 VAL A N 1
ATOM 709 C CA . VAL A 1 89 ? -3.475 -17.141 -19.891 1 88.06 89 VAL A CA 1
ATOM 710 C C . VAL A 1 89 ? -3.637 -15.891 -19.016 1 88.06 89 VAL A C 1
ATOM 712 O O . VAL A 1 89 ? -4.633 -15.742 -18.312 1 88.06 89 VAL A O 1
ATOM 715 N N . ASN A 1 90 ? -2.629 -15.008 -19.141 1 81.62 90 ASN A N 1
ATOM 716 C CA . ASN A 1 90 ? -2.674 -13.711 -18.469 1 81.62 90 ASN A CA 1
ATOM 717 C C . ASN A 1 90 ? -3.605 -12.742 -19.203 1 81.62 90 ASN A C 1
ATOM 719 O O . ASN A 1 90 ? -3.496 -12.562 -20.406 1 81.62 90 ASN A O 1
ATOM 723 N N . PRO A 1 91 ? -4.469 -12.086 -18.469 1 77.38 91 PRO A N 1
ATOM 724 C CA . PRO A 1 91 ? -5.422 -11.164 -19.094 1 77.38 91 PRO A CA 1
ATOM 725 C C . PRO A 1 91 ? -4.734 -10.086 -19.922 1 77.38 91 PRO A C 1
ATOM 727 O O . PRO A 1 91 ? -5.281 -9.633 -20.922 1 77.38 91 PRO A O 1
ATOM 730 N N . ALA A 1 92 ? -3.604 -9.648 -19.469 1 70.88 92 ALA A N 1
ATOM 731 C CA . ALA A 1 92 ? -2.869 -8.602 -20.172 1 70.88 92 ALA A CA 1
ATOM 732 C C . ALA A 1 92 ? -2.564 -9.023 -21.609 1 70.88 92 ALA A C 1
ATOM 734 O O . ALA A 1 92 ? -2.49 -8.18 -22.516 1 70.88 92 ALA A O 1
ATOM 735 N N . HIS A 1 93 ? -2.482 -10.211 -21.844 1 69.75 93 HIS A N 1
ATOM 736 C CA . HIS A 1 93 ? -2.166 -10.734 -23.172 1 69.75 93 HIS A CA 1
ATOM 737 C C . HIS A 1 93 ? -3.416 -10.828 -24.047 1 69.75 93 HIS A C 1
ATOM 739 O O . HIS A 1 93 ? -3.322 -10.844 -25.281 1 69.75 93 HIS A O 1
ATOM 745 N N . LEU A 1 94 ? -4.566 -10.805 -23.312 1 70.81 94 LEU A N 1
ATOM 746 C CA . LEU A 1 94 ? -5.828 -10.969 -24.031 1 70.81 94 LEU A CA 1
ATOM 747 C C . LEU A 1 94 ? -6.367 -9.625 -24.5 1 70.81 94 LEU A C 1
ATOM 749 O O . LEU A 1 94 ? -7.012 -9.547 -25.547 1 70.81 94 LEU A O 1
ATOM 753 N N . THR A 1 95 ? -6.352 -8.609 -23.578 1 61.62 95 THR A N 1
ATOM 754 C CA . THR A 1 95 ? -6.895 -7.297 -23.906 1 61.62 95 THR A CA 1
ATOM 755 C C . THR A 1 95 ? -6.395 -6.828 -25.266 1 61.62 95 THR A C 1
ATOM 757 O O . THR A 1 95 ? -7.125 -6.168 -26.016 1 61.62 95 THR A O 1
ATOM 760 N N . GLU A 1 96 ? -5.328 -7.188 -25.516 1 56.47 96 GLU A N 1
ATOM 761 C CA . GLU A 1 96 ? -4.766 -6.77 -26.797 1 56.47 96 GLU A CA 1
ATOM 762 C C . GLU A 1 96 ? -5.508 -7.414 -27.969 1 56.47 96 GLU A C 1
ATOM 764 O O . GLU A 1 96 ? -5.543 -6.863 -29.078 1 56.47 96 GLU A O 1
ATOM 769 N N . ILE A 1 97 ? -6.207 -8.406 -27.578 1 57.31 97 ILE A N 1
ATOM 770 C CA . ILE A 1 97 ? -6.801 -9.164 -28.672 1 57.31 97 ILE A CA 1
ATOM 771 C C . ILE A 1 97 ? -8.32 -9.023 -28.641 1 57.31 97 ILE A C 1
ATOM 773 O O . ILE A 1 97 ? -8.969 -8.93 -29.688 1 57.31 97 ILE A O 1
ATOM 777 N N . LEU A 1 98 ? -8.859 -8.961 -27.281 1 60.28 98 LEU A N 1
ATOM 778 C CA . LEU A 1 98 ? -10.297 -9.18 -27.172 1 60.28 98 LEU A CA 1
ATOM 779 C C . LEU A 1 98 ? -10.992 -7.969 -26.562 1 60.28 98 LEU A C 1
ATOM 781 O O . LEU A 1 98 ? -10.43 -7.316 -25.672 1 60.28 98 LEU A O 1
ATOM 785 N N . GLY A 1 99 ? -11.648 -7.094 -27.203 1 57.19 99 GLY A N 1
ATOM 786 C CA . GLY A 1 99 ? -12.5 -6.074 -26.609 1 57.19 99 GLY A CA 1
ATOM 787 C C . GLY A 1 99 ? -13.445 -6.625 -25.562 1 57.19 99 GLY A C 1
ATOM 788 O O . GLY A 1 99 ? -13.734 -7.82 -25.547 1 57.19 99 GLY A O 1
ATOM 789 N N . LYS A 1 100 ? -13.539 -6.234 -24.266 1 58.31 100 LYS A N 1
ATOM 790 C CA . LYS A 1 100 ? -14.359 -6.762 -23.172 1 58.31 100 LYS A CA 1
ATOM 791 C C . LYS A 1 100 ? -15.82 -6.355 -23.344 1 58.31 100 LYS A C 1
ATOM 793 O O . LYS A 1 100 ? -16.125 -5.176 -23.5 1 58.31 100 LYS A O 1
ATOM 798 N N . LYS A 1 101 ? -16.766 -7.387 -23.547 1 66.69 101 LYS A N 1
ATOM 799 C CA . LYS A 1 101 ? -18.203 -7.125 -23.625 1 66.69 101 LYS A CA 1
ATOM 800 C C . LYS A 1 101 ? -18.953 -7.828 -22.484 1 66.69 101 LYS A C 1
ATOM 802 O O . LYS A 1 101 ? -18.766 -7.492 -21.312 1 66.69 101 LYS A O 1
ATOM 807 N N . THR A 1 102 ? -19.469 -9.117 -22.766 1 80.19 102 THR A N 1
ATOM 808 C CA . THR A 1 102 ? -20.203 -9.945 -21.812 1 80.19 102 THR A CA 1
ATOM 809 C C . THR A 1 102 ? -19.375 -11.18 -21.422 1 80.19 102 THR A C 1
ATOM 811 O O . THR A 1 102 ? -18.484 -11.594 -22.172 1 80.19 102 THR A O 1
ATOM 814 N N . ASP A 1 103 ? -19.641 -11.75 -20.266 1 82 103 ASP A N 1
ATOM 815 C CA . ASP A 1 103 ? -18.922 -12.922 -19.781 1 82 103 ASP A CA 1
ATOM 816 C C . ASP A 1 103 ? -19.016 -14.078 -20.781 1 82 103 ASP A C 1
ATOM 818 O O . ASP A 1 103 ? -18.031 -14.789 -21.016 1 82 103 ASP A O 1
ATOM 822 N N . LYS A 1 104 ? -20.156 -14.281 -21.391 1 84.5 104 LYS A N 1
ATOM 823 C CA . LYS A 1 104 ? -20.328 -15.359 -22.359 1 84.5 104 LYS A CA 1
ATOM 824 C C . LYS A 1 104 ? -19.516 -15.109 -23.625 1 84.5 104 LYS A C 1
ATOM 826 O O . LYS A 1 104 ? -18.844 -16 -24.125 1 84.5 104 LYS A O 1
ATOM 831 N N . LEU A 1 105 ? -19.609 -13.938 -24.062 1 83.88 105 LEU A N 1
ATOM 832 C CA . LEU A 1 105 ? -18.859 -13.57 -25.25 1 83.88 105 LEU A CA 1
ATOM 833 C C . LEU A 1 105 ? -17.359 -13.633 -24.984 1 83.88 105 LEU A C 1
ATOM 835 O O . LEU A 1 105 ? -16.578 -14.023 -25.859 1 83.88 105 LEU A O 1
ATOM 839 N N . ASP A 1 106 ? -16.984 -13.328 -23.766 1 84.38 106 ASP A N 1
ATOM 840 C CA . ASP A 1 106 ? -15.57 -13.375 -23.391 1 84.38 106 ASP A CA 1
ATOM 841 C C . ASP A 1 106 ? -15.047 -14.805 -23.406 1 84.38 106 ASP A C 1
ATOM 843 O O . ASP A 1 106 ? -13.938 -15.07 -23.875 1 84.38 106 ASP A O 1
ATOM 847 N N . ALA A 1 107 ? -15.828 -15.703 -22.906 1 87.88 107 ALA A N 1
ATOM 848 C CA . ALA A 1 107 ? -15.438 -17.109 -22.906 1 87.88 107 ALA A CA 1
ATOM 849 C C . ALA A 1 107 ? -15.305 -17.641 -24.328 1 87.88 107 ALA A C 1
ATOM 851 O O . ALA A 1 107 ? -14.383 -18.406 -24.641 1 87.88 107 ALA A O 1
ATOM 852 N N . GLN A 1 108 ? -16.219 -17.203 -25.172 1 87 108 GLN A N 1
ATOM 853 C CA . GLN A 1 108 ? -16.188 -17.656 -26.562 1 87 108 GLN A CA 1
ATOM 854 C C . GLN A 1 108 ? -14.945 -17.125 -27.281 1 87 108 GLN A C 1
ATOM 856 O O . GLN A 1 108 ? -14.258 -17.859 -27.984 1 87 108 GLN A O 1
ATOM 861 N N . ARG A 1 109 ? -14.727 -15.922 -27.062 1 84.88 109 ARG A N 1
ATOM 862 C CA . ARG A 1 109 ? -13.57 -15.297 -27.703 1 84.88 109 ARG A CA 1
ATOM 863 C C . ARG A 1 109 ? -12.273 -15.93 -27.219 1 84.88 109 ARG A C 1
ATOM 865 O O . ARG A 1 109 ? -11.344 -16.141 -28 1 84.88 109 ARG A O 1
ATOM 872 N N . LEU A 1 110 ? -12.227 -16.172 -25.953 1 87.31 110 LEU A N 1
ATOM 873 C CA . LEU A 1 110 ? -11.07 -16.859 -25.375 1 87.31 110 LEU A CA 1
ATOM 874 C C . LEU A 1 110 ? -10.859 -18.219 -26.031 1 87.31 110 LEU A C 1
ATOM 876 O O . LEU A 1 110 ? -9.727 -18.594 -26.344 1 87.31 110 LEU A O 1
ATOM 880 N N . LEU A 1 111 ? -11.898 -18.906 -26.281 1 88 111 LEU A N 1
ATOM 881 C CA . LEU A 1 111 ? -11.852 -20.219 -26.906 1 88 111 LEU A CA 1
ATOM 882 C C . LEU A 1 111 ? -11.297 -20.125 -28.328 1 88 111 LEU A C 1
ATOM 884 O O . LEU A 1 111 ? -10.414 -20.891 -28.703 1 88 111 LEU A O 1
ATOM 888 N N . VAL A 1 112 ? -11.812 -19.203 -29.031 1 85.25 112 VAL A N 1
ATOM 889 C CA . VAL A 1 112 ? -11.391 -19 -30.422 1 85.25 112 VAL A CA 1
ATOM 890 C C . VAL A 1 112 ? -9.906 -18.656 -30.469 1 85.25 112 VAL A C 1
ATOM 892 O O . VAL A 1 112 ? -9.148 -19.219 -31.266 1 85.25 112 VAL A O 1
ATOM 895 N N . ALA A 1 113 ? -9.531 -17.781 -29.609 1 85.12 113 ALA A N 1
ATOM 896 C CA . ALA A 1 113 ? -8.133 -17.359 -29.547 1 85.12 113 ALA A CA 1
ATOM 897 C C . ALA A 1 113 ? -7.227 -18.531 -29.203 1 85.12 113 ALA A C 1
ATOM 899 O O . ALA A 1 113 ? -6.133 -18.672 -29.766 1 85.12 113 ALA A O 1
ATOM 900 N N . TYR A 1 114 ? -7.641 -19.328 -28.312 1 86.38 114 TYR A N 1
ATOM 901 C CA . TYR A 1 114 ? -6.879 -20.5 -27.906 1 86.38 114 TYR A CA 1
ATOM 902 C C . TYR A 1 114 ? -6.75 -21.484 -29.062 1 86.38 114 TYR A C 1
ATOM 904 O O . TYR A 1 114 ? -5.645 -21.938 -29.375 1 86.38 114 TYR A O 1
ATOM 912 N N . MET A 1 115 ? -7.816 -21.75 -29.688 1 87.12 115 MET A N 1
ATOM 913 C CA . MET A 1 115 ? -7.855 -22.797 -30.719 1 87.12 115 MET A CA 1
ATOM 914 C C . MET A 1 115 ? -7.121 -22.359 -31.969 1 87.12 115 MET A C 1
ATOM 916 O O . MET A 1 115 ? -6.609 -23.188 -32.719 1 87.12 115 MET A O 1
ATOM 920 N N . THR A 1 116 ? -7.059 -21.109 -32.188 1 84.38 116 THR A N 1
ATOM 921 C CA . THR A 1 116 ? -6.359 -20.594 -33.375 1 84.38 116 THR A CA 1
ATOM 922 C C . THR A 1 116 ? -4.871 -20.438 -33.094 1 84.38 116 THR A C 1
ATOM 924 O O . THR A 1 116 ? -4.094 -20.109 -34 1 84.38 116 THR A O 1
ATOM 927 N N . GLY A 1 117 ? -4.465 -20.594 -31.875 1 80.5 117 GLY A N 1
ATOM 928 C CA . GLY A 1 117 ? -3.053 -20.625 -31.516 1 80.5 117 GLY A CA 1
ATOM 929 C C . GLY A 1 117 ? -2.453 -19.25 -31.297 1 80.5 117 GLY A C 1
ATOM 930 O O . GLY A 1 117 ? -1.23 -19.094 -31.328 1 80.5 117 GLY A O 1
ATOM 931 N N . VAL A 1 118 ? -3.256 -18.328 -31.141 1 77.31 118 VAL A N 1
ATOM 932 C CA . VAL A 1 118 ? -2.758 -16.969 -31.047 1 77.31 118 VAL A CA 1
ATOM 933 C C . VAL A 1 118 ? -2.367 -16.641 -29.609 1 77.31 118 VAL A C 1
ATOM 935 O O . VAL A 1 118 ? -1.65 -15.68 -29.359 1 77.31 118 VAL A O 1
ATOM 938 N N . ILE A 1 119 ? -2.707 -17.5 -28.656 1 80.25 119 ILE A N 1
ATOM 939 C CA . ILE A 1 119 ? -2.479 -17.203 -27.25 1 80.25 119 ILE A CA 1
ATOM 940 C C . ILE A 1 119 ? -1.385 -18.109 -26.703 1 80.25 119 ILE A C 1
ATOM 942 O O . ILE A 1 119 ? -1.374 -19.312 -26.969 1 80.25 119 ILE A O 1
ATOM 946 N N . LYS A 1 120 ? -0.453 -17.453 -26.031 1 75.75 120 LYS A N 1
ATOM 947 C CA . LYS A 1 120 ? 0.564 -18.219 -25.312 1 75.75 120 LYS A CA 1
ATOM 948 C C . LYS A 1 120 ? 0.194 -18.406 -23.844 1 75.75 120 LYS A C 1
ATOM 950 O O . LYS A 1 120 ? -0.183 -17.438 -23.188 1 75.75 120 LYS A O 1
ATOM 955 N N . GLY A 1 121 ? 0.284 -19.656 -23.391 1 84.5 121 GLY A N 1
ATOM 956 C CA . GLY A 1 121 ? -0.073 -19.969 -22.016 1 84.5 121 GLY A CA 1
ATOM 957 C C . GLY A 1 121 ? 0.936 -19.453 -21.016 1 84.5 121 GLY A C 1
ATOM 958 O O . GLY A 1 121 ? 2.098 -19.234 -21.344 1 84.5 121 GLY A O 1
ATOM 959 N N . SER A 1 122 ? 0.456 -19.234 -19.812 1 86 122 SER A N 1
ATOM 960 C CA . SER A 1 122 ? 1.319 -18.859 -18.703 1 86 122 SER A CA 1
ATOM 961 C C . SER A 1 122 ? 1.803 -20.094 -17.938 1 86 122 SER A C 1
ATOM 963 O O . SER A 1 122 ? 1.115 -21.109 -17.891 1 86 122 SER A O 1
ATOM 965 N N . TYR A 1 123 ? 2.969 -20.016 -17.422 1 84.25 123 TYR A N 1
ATOM 966 C CA . TYR A 1 123 ? 3.518 -21.078 -16.594 1 84.25 123 TYR A CA 1
ATOM 967 C C . TYR A 1 123 ? 2.85 -21.094 -15.219 1 84.25 123 TYR A C 1
ATOM 969 O O . TYR A 1 123 ? 2.764 -20.062 -14.555 1 84.25 123 TYR A O 1
ATOM 977 N N . ILE A 1 124 ? 2.334 -22.25 -14.836 1 86.88 124 ILE A N 1
ATOM 978 C CA . ILE A 1 124 ? 1.764 -22.453 -13.508 1 86.88 124 ILE A CA 1
ATOM 979 C C . ILE A 1 124 ? 2.584 -23.5 -12.75 1 86.88 124 ILE A C 1
ATOM 981 O O . ILE A 1 124 ? 2.615 -24.672 -13.125 1 86.88 124 ILE A O 1
ATOM 985 N N . PRO A 1 125 ? 3.191 -23.047 -11.695 1 88.06 125 PRO A N 1
ATOM 986 C CA . PRO A 1 125 ? 4 -24 -10.938 1 88.06 125 PRO A CA 1
ATOM 987 C C . PRO A 1 125 ? 3.154 -25.031 -10.195 1 88.06 125 PRO A C 1
ATOM 989 O O . PRO A 1 125 ? 1.997 -24.766 -9.859 1 88.06 125 PRO A O 1
ATOM 992 N N . THR A 1 126 ? 3.754 -26.25 -10.008 1 84.12 126 THR A N 1
ATOM 993 C CA . THR A 1 126 ? 3.092 -27.297 -9.258 1 84.12 126 THR A CA 1
ATOM 994 C C . THR A 1 126 ? 4.031 -27.891 -8.203 1 84.12 126 THR A C 1
ATOM 996 O O . THR A 1 126 ? 5.227 -27.594 -8.203 1 84.12 126 THR A O 1
ATOM 999 N N . GLY A 1 127 ? 3.496 -28.562 -7.242 1 87.19 127 GLY A N 1
ATOM 1000 C CA . GLY A 1 127 ? 4.273 -29.312 -6.27 1 87.19 127 GLY A CA 1
ATOM 1001 C C . GLY A 1 127 ? 5.148 -28.438 -5.398 1 87.19 127 GLY A C 1
ATOM 1002 O O . GLY A 1 127 ? 4.676 -27.453 -4.824 1 87.19 127 GLY A O 1
ATOM 1003 N N . GLU A 1 128 ? 6.391 -28.828 -5.344 1 90.44 128 GLU A N 1
ATOM 1004 C CA . GLU A 1 128 ? 7.332 -28.203 -4.426 1 90.44 128 GLU A CA 1
ATOM 1005 C C . GLU A 1 128 ? 7.637 -26.766 -4.852 1 90.44 128 GLU A C 1
ATOM 1007 O O . GLU A 1 128 ? 7.801 -25.875 -4.008 1 90.44 128 GLU A O 1
ATOM 1012 N N . ILE A 1 129 ? 7.676 -26.562 -6.109 1 93.88 129 ILE A N 1
ATOM 1013 C CA . ILE A 1 129 ? 7.977 -25.219 -6.617 1 93.88 129 ILE A CA 1
ATOM 1014 C C . ILE A 1 129 ? 6.844 -24.266 -6.254 1 93.88 129 ILE A C 1
ATOM 1016 O O . ILE A 1 129 ? 7.09 -23.109 -5.879 1 93.88 129 ILE A O 1
ATOM 1020 N N . LYS A 1 130 ? 5.621 -24.719 -6.355 1 92.69 130 LYS A N 1
ATOM 1021 C CA . LYS A 1 130 ? 4.461 -23.906 -5.992 1 92.69 130 LYS A CA 1
ATOM 1022 C C . LYS A 1 130 ? 4.516 -23.5 -4.523 1 92.69 130 LYS A C 1
ATOM 1024 O O . LYS A 1 130 ? 4.312 -22.344 -4.188 1 92.69 130 LYS A O 1
ATOM 1029 N N . GLU A 1 131 ? 4.801 -24.438 -3.693 1 93.94 131 GLU A N 1
ATOM 1030 C CA . GLU A 1 131 ? 4.855 -24.172 -2.26 1 93.94 131 GLU A CA 1
ATOM 1031 C C . GLU A 1 131 ? 5.977 -23.188 -1.918 1 93.94 131 GLU A C 1
ATOM 1033 O O . GLU A 1 131 ? 5.781 -22.266 -1.123 1 93.94 131 GLU A O 1
ATOM 1038 N N . LEU A 1 132 ? 7.125 -23.438 -2.504 1 96.44 132 LEU A N 1
ATOM 1039 C CA . LEU A 1 132 ? 8.258 -22.547 -2.279 1 96.44 132 LEU A CA 1
ATOM 1040 C C . LEU A 1 132 ? 7.93 -21.141 -2.744 1 96.44 132 LEU A C 1
ATOM 1042 O O . LEU A 1 132 ? 8.273 -20.156 -2.07 1 96.44 132 LEU A O 1
ATOM 1046 N N . ARG A 1 133 ? 7.285 -21.016 -3.881 1 96.06 133 ARG A N 1
ATOM 1047 C CA . ARG A 1 133 ? 6.887 -19.719 -4.406 1 96.06 133 ARG A CA 1
ATOM 1048 C C . ARG A 1 133 ? 5.918 -19.016 -3.459 1 96.06 133 ARG A C 1
ATOM 1050 O O . ARG A 1 133 ? 6.023 -17.812 -3.234 1 96.06 133 ARG A O 1
ATOM 1057 N N . GLU A 1 134 ? 4.996 -19.766 -2.939 1 95.5 134 GLU A N 1
ATOM 1058 C CA . GLU A 1 134 ? 4.059 -19.219 -1.967 1 95.5 134 GLU A CA 1
ATOM 1059 C C . GLU A 1 134 ? 4.793 -18.641 -0.758 1 95.5 134 GLU A C 1
ATOM 1061 O O . GLU A 1 134 ? 4.488 -17.531 -0.303 1 95.5 134 GLU A O 1
ATOM 1066 N N . LEU A 1 135 ? 5.766 -19.344 -0.303 1 97.69 135 LEU A N 1
ATOM 1067 C CA . LEU A 1 135 ? 6.527 -18.922 0.866 1 97.69 135 LEU A CA 1
ATOM 1068 C C . LEU A 1 135 ? 7.352 -17.688 0.555 1 97.69 135 LEU A C 1
ATOM 1070 O O . LEU A 1 135 ? 7.355 -16.719 1.332 1 97.69 135 LEU A O 1
ATOM 1074 N N . THR A 1 136 ? 8.055 -17.703 -0.563 1 97.88 136 THR A N 1
ATOM 1075 C CA . THR A 1 136 ? 8.914 -16.562 -0.895 1 97.88 136 THR A CA 1
ATOM 1076 C C . THR A 1 136 ? 8.086 -15.312 -1.161 1 97.88 136 THR A C 1
ATOM 1078 O O . THR A 1 136 ? 8.5 -14.203 -0.816 1 97.88 136 THR A O 1
ATOM 1081 N N . ARG A 1 137 ? 6.926 -15.445 -1.781 1 97.06 137 ARG A N 1
ATOM 1082 C CA . ARG A 1 137 ? 6.055 -14.305 -2.031 1 97.06 137 ARG A CA 1
ATOM 1083 C C . ARG A 1 137 ? 5.449 -13.781 -0.731 1 97.06 137 ARG A C 1
ATOM 1085 O O . ARG A 1 137 ? 5.277 -12.578 -0.561 1 97.06 137 ARG A O 1
ATOM 1092 N N . HIS A 1 138 ? 5.098 -14.695 0.167 1 97.94 138 HIS A N 1
ATOM 1093 C CA . HIS A 1 138 ? 4.621 -14.273 1.479 1 97.94 138 HIS A CA 1
ATOM 1094 C C . HIS A 1 138 ? 5.695 -13.5 2.236 1 97.94 138 HIS A C 1
ATOM 1096 O O . HIS A 1 138 ? 5.41 -12.461 2.844 1 97.94 138 HIS A O 1
ATOM 1102 N N . ARG A 1 139 ? 6.902 -13.992 2.191 1 98.19 139 ARG A N 1
ATOM 1103 C CA . ARG A 1 139 ? 8.023 -13.281 2.801 1 98.19 139 ARG A CA 1
ATOM 1104 C C . ARG A 1 139 ? 8.133 -11.859 2.25 1 98.19 139 ARG A C 1
ATOM 1106 O O . ARG A 1 139 ? 8.312 -10.906 3.008 1 98.19 139 ARG A O 1
ATOM 1113 N N . GLU A 1 140 ? 8.086 -11.82 0.971 1 97.69 140 GLU A N 1
ATOM 1114 C CA . GLU A 1 140 ? 8.188 -10.516 0.324 1 97.69 140 GLU A CA 1
ATOM 1115 C C . GLU A 1 140 ? 7.09 -9.57 0.814 1 97.69 140 GLU A C 1
ATOM 1117 O O . GLU A 1 140 ? 7.344 -8.391 1.064 1 97.69 140 GLU A O 1
ATOM 1122 N N . ASN A 1 141 ? 5.867 -10.047 0.894 1 97.44 141 ASN A N 1
ATOM 1123 C CA . ASN A 1 141 ? 4.758 -9.242 1.4 1 97.44 141 ASN A CA 1
ATOM 1124 C C . ASN A 1 141 ? 5.039 -8.727 2.807 1 97.44 141 ASN A C 1
ATOM 1126 O O . ASN A 1 141 ? 4.766 -7.559 3.107 1 97.44 141 ASN A O 1
ATOM 1130 N N . LEU A 1 142 ? 5.551 -9.586 3.676 1 98.44 142 LEU A N 1
ATOM 1131 C CA . LEU A 1 142 ? 5.879 -9.203 5.047 1 98.44 142 LEU A CA 1
ATOM 1132 C C . LEU A 1 142 ? 6.984 -8.156 5.066 1 98.44 142 LEU A C 1
ATOM 1134 O O . LEU A 1 142 ? 6.914 -7.191 5.836 1 98.44 142 LEU A O 1
ATOM 1138 N N . VAL A 1 143 ? 7.969 -8.328 4.227 1 98 143 VAL A N 1
ATOM 1139 C CA . VAL A 1 143 ? 9.078 -7.379 4.16 1 98 143 VAL A CA 1
ATOM 1140 C C . VAL A 1 143 ? 8.57 -6.016 3.693 1 98 143 VAL A C 1
ATOM 1142 O O . VAL A 1 143 ? 9.016 -4.98 4.191 1 98 143 VAL A O 1
ATOM 1145 N N . ASN A 1 144 ? 7.691 -6.059 2.754 1 97.44 144 ASN A N 1
ATOM 1146 C CA . ASN A 1 144 ? 7.07 -4.812 2.311 1 97.44 144 ASN A CA 1
ATOM 1147 C C . ASN A 1 144 ? 6.332 -4.117 3.451 1 97.44 144 ASN A C 1
ATOM 1149 O O . ASN A 1 144 ? 6.406 -2.896 3.59 1 97.44 144 ASN A O 1
ATOM 1153 N N . LYS A 1 145 ? 5.582 -4.84 4.203 1 98.19 145 LYS A N 1
ATOM 1154 C CA . LYS A 1 145 ? 4.898 -4.277 5.363 1 98.19 145 LYS A CA 1
ATOM 1155 C C . LYS A 1 145 ? 5.895 -3.689 6.359 1 98.19 145 LYS A C 1
ATOM 1157 O O . LYS A 1 145 ? 5.66 -2.619 6.922 1 98.19 145 LYS A O 1
ATOM 1162 N N . ILE A 1 146 ? 7.008 -4.391 6.551 1 98.38 146 ILE A N 1
ATOM 1163 C CA . ILE A 1 146 ? 8.062 -3.914 7.441 1 98.38 146 ILE A CA 1
ATOM 1164 C C . ILE A 1 146 ? 8.57 -2.557 6.965 1 98.38 146 ILE A C 1
ATOM 1166 O O . ILE A 1 146 ? 8.711 -1.624 7.758 1 98.38 146 ILE A O 1
ATOM 1170 N N . THR A 1 147 ? 8.812 -2.492 5.707 1 97.75 147 THR A N 1
ATOM 1171 C CA . THR A 1 147 ? 9.305 -1.241 5.137 1 97.75 147 THR A CA 1
ATOM 1172 C C . THR A 1 147 ? 8.305 -0.113 5.375 1 97.75 147 THR A C 1
ATOM 1174 O O . THR A 1 147 ? 8.688 1 5.734 1 97.75 147 THR A O 1
ATOM 1177 N N . GLN A 1 148 ? 7.047 -0.394 5.191 1 97.56 148 GLN A N 1
ATOM 1178 C CA . GLN A 1 148 ? 6.004 0.598 5.426 1 97.56 148 GLN A CA 1
ATOM 1179 C C . GLN A 1 148 ? 5.992 1.05 6.883 1 97.56 148 GLN A C 1
ATOM 1181 O O . GLN A 1 148 ? 5.918 2.248 7.168 1 97.56 148 GLN A O 1
ATOM 1186 N N . VAL A 1 149 ? 6.059 0.134 7.793 1 98.31 149 VAL A N 1
ATOM 1187 C CA . VAL A 1 149 ? 6.039 0.425 9.219 1 98.31 149 VAL A CA 1
ATOM 1188 C C . VAL A 1 149 ? 7.27 1.241 9.602 1 98.31 149 VAL A C 1
ATOM 1190 O O . VAL A 1 149 ? 7.172 2.209 10.359 1 98.31 149 VAL A O 1
ATOM 1193 N N . LYS A 1 150 ? 8.43 0.872 9.062 1 97.94 150 LYS A N 1
ATOM 1194 C CA . LYS A 1 150 ? 9.656 1.617 9.32 1 97.94 150 LYS A CA 1
ATOM 1195 C C . LYS A 1 150 ? 9.531 3.066 8.859 1 97.94 150 LYS A C 1
ATOM 1197 O O . LYS A 1 150 ? 9.969 3.986 9.547 1 97.94 150 LYS A O 1
ATOM 1202 N N . ASN A 1 151 ? 8.961 3.236 7.742 1 96.69 151 ASN A N 1
ATOM 1203 C CA . ASN A 1 151 ? 8.758 4.586 7.23 1 96.69 151 ASN A CA 1
ATOM 1204 C C . ASN A 1 151 ? 7.82 5.387 8.133 1 96.69 151 ASN A C 1
ATOM 1206 O O . ASN A 1 151 ? 8.023 6.586 8.336 1 96.69 151 ASN A O 1
ATOM 1210 N N . GLU A 1 152 ? 6.801 4.773 8.609 1 97.31 152 GLU A N 1
ATOM 1211 C CA . GLU A 1 152 ? 5.879 5.438 9.523 1 97.31 152 GLU A CA 1
ATOM 1212 C C . GLU A 1 152 ? 6.574 5.828 10.82 1 97.31 152 GLU A C 1
ATOM 1214 O O . GLU A 1 152 ? 6.305 6.895 11.383 1 97.31 152 GLU A O 1
ATOM 1219 N N . ILE A 1 153 ? 7.426 4.938 11.312 1 97.56 153 ILE A N 1
ATOM 1220 C CA . ILE A 1 153 ? 8.211 5.234 12.508 1 97.56 153 ILE A CA 1
ATOM 1221 C C . ILE A 1 153 ? 9.086 6.457 12.258 1 97.56 153 ILE A C 1
ATOM 1223 O O . ILE A 1 153 ? 9.117 7.383 13.07 1 97.56 153 ILE A O 1
ATOM 1227 N N . ARG A 1 154 ? 9.773 6.477 11.125 1 96 154 ARG A N 1
ATOM 1228 C CA . ARG A 1 154 ? 10.625 7.613 10.766 1 96 154 ARG A CA 1
ATOM 1229 C C . ARG A 1 154 ? 9.812 8.898 10.703 1 96 154 ARG A C 1
ATOM 1231 O O . ARG A 1 154 ? 10.25 9.945 11.188 1 96 154 ARG A O 1
ATOM 1238 N N . LYS A 1 155 ? 8.672 8.789 10.117 1 95.12 155 LYS A N 1
ATOM 1239 C CA . LYS A 1 155 ? 7.809 9.953 9.984 1 95.12 155 LYS A CA 1
ATOM 1240 C C . LYS A 1 155 ? 7.398 10.492 11.352 1 95.12 155 LYS A C 1
ATOM 1242 O O . LYS A 1 155 ? 7.445 11.703 11.586 1 95.12 155 LYS A O 1
ATOM 1247 N N . THR A 1 156 ? 6.98 9.609 12.234 1 95.56 156 THR A N 1
ATOM 1248 C CA . THR A 1 156 ? 6.551 10 13.57 1 95.56 156 THR A CA 1
ATOM 1249 C C . THR A 1 156 ? 7.68 10.695 14.32 1 95.56 156 THR A C 1
ATOM 1251 O O . THR A 1 156 ? 7.465 11.727 14.961 1 95.56 156 THR A O 1
ATOM 1254 N N . LEU A 1 157 ? 8.844 10.141 14.148 1 95.06 157 LEU A N 1
ATOM 1255 C CA . LEU A 1 157 ? 10.008 10.719 14.812 1 95.06 157 LEU A CA 1
ATOM 1256 C C . LEU A 1 157 ? 10.375 12.055 14.188 1 95.06 157 LEU A C 1
ATOM 1258 O O . LEU A 1 157 ? 10.695 13.016 14.906 1 95.06 157 LEU A O 1
ATOM 1262 N N . GLU A 1 158 ? 10.32 12.109 12.891 1 93.75 158 GLU A N 1
ATOM 1263 C CA . GLU A 1 158 ? 10.641 13.336 12.172 1 93.75 158 GLU A CA 1
ATOM 1264 C C . GLU A 1 158 ? 9.688 14.461 12.547 1 93.75 158 GLU A C 1
ATOM 1266 O O . GLU A 1 158 ? 10.102 15.609 12.719 1 93.75 158 GLU A O 1
ATOM 1271 N N . ILE A 1 159 ? 8.461 14.188 12.703 1 92.44 159 ILE A N 1
ATOM 1272 C CA . ILE A 1 159 ? 7.449 15.172 13.07 1 92.44 159 ILE A CA 1
ATOM 1273 C C . ILE A 1 159 ? 7.785 15.781 14.43 1 92.44 159 ILE A C 1
ATOM 1275 O O . ILE A 1 159 ? 7.582 16.969 14.648 1 92.44 159 ILE A O 1
ATOM 1279 N N . ALA A 1 160 ? 8.336 14.961 15.289 1 93.19 160 ALA A N 1
ATOM 1280 C CA . ALA A 1 160 ? 8.695 15.414 16.625 1 93.19 160 ALA A CA 1
ATOM 1281 C C . ALA A 1 160 ? 10.086 16.031 16.641 1 93.19 160 ALA A C 1
ATOM 1283 O O . ALA A 1 160 ? 10.539 16.531 17.672 1 93.19 160 ALA A O 1
ATOM 1284 N N . GLY A 1 161 ? 10.836 15.938 15.516 1 93.25 161 GLY A N 1
ATOM 1285 C CA . GLY A 1 161 ? 12.102 16.656 15.391 1 93.25 161 GLY A CA 1
ATOM 1286 C C . GLY A 1 161 ? 13.312 15.766 15.609 1 93.25 161 GLY A C 1
ATOM 1287 O O . GLY A 1 161 ? 14.445 16.25 15.648 1 93.25 161 GLY A O 1
ATOM 1288 N N . TYR A 1 162 ? 13.102 14.469 15.758 1 93.25 162 TYR A N 1
ATOM 1289 C CA . TYR A 1 162 ? 14.227 13.562 15.977 1 93.25 162 TYR A CA 1
ATOM 1290 C C . TYR A 1 162 ? 15 13.32 14.688 1 93.25 162 TYR A C 1
ATOM 1292 O O . TYR A 1 162 ? 14.406 13.039 13.641 1 93.25 162 TYR A O 1
ATOM 1300 N N . LYS A 1 163 ? 16.266 13.453 14.773 1 92 163 LYS A N 1
ATOM 1301 C CA . LYS A 1 163 ? 17.141 13.211 13.633 1 92 163 LYS A CA 1
ATOM 1302 C C . LYS A 1 163 ? 18.047 12 13.883 1 92 163 LYS A C 1
ATOM 1304 O O . LYS A 1 163 ? 19.266 12.086 13.711 1 92 163 LYS A O 1
ATOM 1309 N N . ILE A 1 164 ? 17.484 10.945 14.281 1 89.12 164 ILE A N 1
ATOM 1310 C CA . ILE A 1 164 ? 18.234 9.742 14.602 1 89.12 164 ILE A CA 1
ATOM 1311 C C . ILE A 1 164 ? 17.953 8.664 13.547 1 89.12 164 ILE A C 1
ATOM 1313 O O . ILE A 1 164 ? 16.953 8.734 12.828 1 89.12 164 ILE A O 1
ATOM 1317 N N . GLU A 1 165 ? 18.891 7.727 13.375 1 90.81 165 GLU A N 1
ATOM 1318 C CA . GLU A 1 165 ? 18.641 6.5 12.625 1 90.81 165 GLU A CA 1
ATOM 1319 C C . GLU A 1 165 ? 18.062 5.418 13.523 1 90.81 165 GLU A C 1
ATOM 1321 O O . GLU A 1 165 ? 18.781 4.773 14.289 1 90.81 165 GLU A O 1
ATOM 1326 N N . PRO A 1 166 ? 16.797 5.184 13.398 1 93.56 166 PRO A N 1
ATOM 1327 C CA . PRO A 1 166 ? 16.109 4.398 14.422 1 93.56 166 PRO A CA 1
ATOM 1328 C C . PRO A 1 166 ? 16.344 2.896 14.281 1 93.56 166 PRO A C 1
ATOM 1330 O O . PRO A 1 166 ? 15.977 2.119 15.164 1 93.56 166 PRO A O 1
ATOM 1333 N N . PHE A 1 167 ? 17.031 2.445 13.25 1 94.56 167 PHE A N 1
ATOM 1334 C CA . PHE A 1 167 ? 17.031 1.004 13.023 1 94.56 167 PHE A CA 1
ATOM 1335 C C . PHE A 1 167 ? 18.453 0.446 13.086 1 94.56 167 PHE A C 1
ATOM 1337 O O . PHE A 1 167 ? 18.672 -0.727 12.781 1 94.56 167 PHE A O 1
ATOM 1344 N N . ASP A 1 168 ? 19.375 1.287 13.398 1 90.94 168 ASP A N 1
ATOM 1345 C CA . ASP A 1 168 ? 20.672 0.743 13.797 1 90.94 168 ASP A CA 1
ATOM 1346 C C . ASP A 1 168 ? 20.672 0.341 15.273 1 90.94 168 ASP A C 1
ATOM 1348 O O . ASP A 1 168 ? 19.656 0.51 15.961 1 90.94 168 ASP A O 1
ATOM 1352 N N . LYS A 1 169 ? 21.672 -0.313 15.734 1 89.69 169 LYS A N 1
ATOM 1353 C CA . LYS A 1 169 ? 21.688 -0.882 17.078 1 89.69 169 LYS A CA 1
ATOM 1354 C C . LYS A 1 169 ? 21.375 0.178 18.125 1 89.69 169 LYS A C 1
ATOM 1356 O O . LYS A 1 169 ? 20.453 0.002 18.938 1 89.69 169 LYS A O 1
ATOM 1361 N N . LYS A 1 170 ? 22.047 1.307 18.125 1 87.69 170 LYS A N 1
ATOM 1362 C CA . LYS A 1 170 ? 21.828 2.383 19.094 1 87.69 170 LYS A CA 1
ATOM 1363 C C . LYS A 1 170 ? 20.453 3.023 18.891 1 87.69 170 LYS A C 1
ATOM 1365 O O . LYS A 1 170 ? 19.766 3.33 19.875 1 87.69 170 LYS A O 1
ATOM 1370 N N . GLY A 1 171 ? 20.109 3.197 17.656 1 91.06 171 GLY A N 1
ATOM 1371 C CA . GLY A 1 171 ? 18.828 3.799 17.344 1 91.06 171 GLY A CA 1
ATOM 1372 C C . GLY A 1 171 ? 17.641 2.971 17.797 1 91.06 171 GLY A C 1
ATOM 1373 O O . GLY A 1 171 ? 16.641 3.518 18.281 1 91.06 171 GLY A O 1
ATOM 1374 N N . ARG A 1 172 ? 17.797 1.692 17.719 1 93.5 172 ARG A N 1
ATOM 1375 C CA . ARG A 1 172 ? 16.719 0.8 18.141 1 93.5 172 ARG A CA 1
ATOM 1376 C C . ARG A 1 172 ? 16.5 0.865 19.641 1 93.5 172 ARG A C 1
ATOM 1378 O O . ARG A 1 172 ? 15.367 0.787 20.109 1 93.5 172 ARG A O 1
ATOM 1385 N N . GLN A 1 173 ? 17.562 0.933 20.359 1 91.75 173 GLN A N 1
ATOM 1386 C CA . GLN A 1 173 ? 17.453 1.067 21.812 1 91.75 173 GLN A CA 1
ATOM 1387 C C . GLN A 1 173 ? 16.719 2.35 22.188 1 91.75 173 GLN A C 1
ATOM 1389 O O . GLN A 1 173 ? 15.836 2.336 23.047 1 91.75 173 GLN A O 1
ATOM 1394 N N . LEU A 1 174 ? 17.109 3.404 21.547 1 92.12 174 LEU A N 1
ATOM 1395 C CA . LEU A 1 174 ? 16.453 4.684 21.797 1 92.12 174 LEU A CA 1
ATOM 1396 C C . LEU A 1 174 ? 14.977 4.617 21.406 1 92.12 174 LEU A C 1
ATOM 1398 O O . LEU A 1 174 ? 14.117 5.109 22.141 1 92.12 174 LEU A O 1
ATOM 1402 N N . LEU A 1 175 ? 14.773 4 20.281 1 94.62 175 LEU A N 1
ATOM 1403 C CA . LEU A 1 175 ? 13.406 3.848 19.781 1 94.62 175 LEU A CA 1
ATOM 1404 C C . LEU A 1 175 ? 12.539 3.109 20.797 1 94.62 175 LEU A C 1
ATOM 1406 O O . LEU A 1 175 ? 11.406 3.516 21.078 1 94.62 175 LEU A O 1
ATOM 1410 N N . GLU A 1 176 ? 13.039 2.092 21.359 1 93.88 176 GLU A N 1
ATOM 1411 C CA . GLU A 1 176 ? 12.312 1.299 22.344 1 93.88 176 GLU A CA 1
ATOM 1412 C C . GLU A 1 176 ? 12.031 2.109 23.609 1 93.88 176 GLU A C 1
ATOM 1414 O O . GLU A 1 176 ? 10.945 2.023 24.188 1 93.88 176 GLU A O 1
ATOM 1419 N N . LYS A 1 177 ? 12.992 2.867 24.016 1 93.75 177 LYS A N 1
ATOM 1420 C CA . LYS A 1 177 ? 12.805 3.723 25.188 1 93.75 177 LYS A CA 1
ATOM 1421 C C . LYS A 1 177 ? 11.695 4.746 24.938 1 93.75 177 LYS A C 1
ATOM 1423 O O . LYS A 1 177 ? 10.828 4.938 25.797 1 93.75 177 LYS A O 1
ATOM 1428 N N . LEU A 1 178 ? 11.766 5.348 23.797 1 93.31 178 LEU A N 1
ATOM 1429 C CA . LEU A 1 178 ? 10.758 6.344 23.453 1 93.31 178 LEU A CA 1
ATOM 1430 C C . LEU A 1 178 ? 9.375 5.711 23.375 1 93.31 178 LEU A C 1
ATOM 1432 O O . LEU A 1 178 ? 8.398 6.285 23.859 1 93.31 178 LEU A O 1
ATOM 1436 N N . ALA A 1 179 ? 9.297 4.527 22.812 1 93.25 179 ALA A N 1
ATOM 1437 C CA . ALA A 1 179 ? 8.039 3.814 22.641 1 93.25 179 ALA A CA 1
ATOM 1438 C C . ALA A 1 179 ? 7.445 3.432 24 1 93.25 179 ALA A C 1
ATOM 1440 O O . ALA A 1 179 ? 6.223 3.396 24.172 1 93.25 179 ALA A O 1
ATOM 1441 N N . LYS A 1 180 ? 8.281 3.193 24.953 1 92.88 180 LYS A N 1
ATOM 1442 C CA . LYS A 1 180 ? 7.84 2.787 26.281 1 92.88 180 LYS A CA 1
ATOM 1443 C C . LYS A 1 180 ? 7.598 3.998 27.188 1 92.88 180 LYS A C 1
ATOM 1445 O O . LYS A 1 180 ? 7.16 3.855 28.328 1 92.88 180 LYS A O 1
ATOM 1450 N N . GLY A 1 181 ? 7.914 5.16 26.656 1 90.12 181 GLY A N 1
ATOM 1451 C CA . GLY A 1 181 ? 7.754 6.375 27.438 1 90.12 181 GLY A CA 1
ATOM 1452 C C . GLY A 1 181 ? 8.812 6.535 28.516 1 90.12 181 GLY A C 1
ATOM 1453 O O . GLY A 1 181 ? 8.57 7.176 29.531 1 90.12 181 GLY A O 1
ATOM 1454 N N . GLU A 1 182 ? 9.914 5.922 28.25 1 90.75 182 GLU A N 1
ATOM 1455 C CA . GLU A 1 182 ? 11.016 6.02 29.219 1 90.75 182 GLU A CA 1
ATOM 1456 C C . GLU A 1 182 ? 11.836 7.281 28.984 1 90.75 182 GLU A C 1
ATOM 1458 O O . GLU A 1 182 ? 12.023 7.711 27.844 1 90.75 182 GLU A O 1
ATOM 1463 N N . GLU A 1 183 ? 12.305 7.828 30.016 1 87.88 183 GLU A N 1
ATOM 1464 C CA . GLU A 1 183 ? 13.156 9.008 29.906 1 87.88 183 GLU A CA 1
ATOM 1465 C C . GLU A 1 183 ? 14.586 8.625 29.562 1 87.88 183 GLU A C 1
ATOM 1467 O O . GLU A 1 183 ? 15.086 7.59 30.016 1 87.88 183 GLU A O 1
ATOM 1472 N N . LEU A 1 184 ? 15.188 9.43 28.797 1 89.06 184 LEU A N 1
ATOM 1473 C CA . LEU A 1 184 ? 16.594 9.227 28.469 1 89.06 184 LEU A CA 1
ATOM 1474 C C . LEU A 1 184 ? 17.484 9.641 29.625 1 89.06 184 LEU A C 1
ATOM 1476 O O . LEU A 1 184 ? 17.156 10.555 30.391 1 89.06 184 LEU A O 1
ATOM 1480 N N . SER A 1 185 ? 18.578 8.953 29.75 1 89.44 185 SER A N 1
ATOM 1481 C CA . SER A 1 185 ? 19.562 9.344 30.75 1 89.44 185 SER A CA 1
ATOM 1482 C C . SER A 1 185 ? 20.234 10.664 30.391 1 89.44 185 SER A C 1
ATOM 1484 O O . SER A 1 185 ? 20.156 11.109 29.234 1 89.44 185 SER A O 1
ATOM 1486 N N . LYS A 1 186 ? 20.844 11.266 31.391 1 90.88 186 LYS A N 1
ATOM 1487 C CA . LYS A 1 186 ? 21.562 12.516 31.156 1 90.88 186 LYS A CA 1
ATOM 1488 C C . LYS A 1 186 ? 22.672 12.336 30.125 1 90.88 186 LYS A C 1
ATOM 1490 O O . LYS A 1 186 ? 22.891 13.203 29.281 1 90.88 186 LYS A O 1
ATOM 1495 N N . GLU A 1 187 ? 23.328 11.219 30.188 1 90.75 187 GLU A N 1
ATOM 1496 C CA . GLU A 1 187 ? 24.406 10.906 29.25 1 90.75 187 GLU A CA 1
ATOM 1497 C C . GLU A 1 187 ? 23.875 10.766 27.828 1 90.75 187 GLU A C 1
ATOM 1499 O O . GLU A 1 187 ? 24.5 11.266 26.891 1 90.75 187 GLU A O 1
ATOM 1504 N N . GLU A 1 188 ? 22.797 10.102 27.75 1 87.62 188 GLU A N 1
ATOM 1505 C CA . GLU A 1 188 ? 22.188 9.914 26.438 1 87.62 188 GLU A CA 1
ATOM 1506 C C . GLU A 1 188 ? 21.719 11.242 25.844 1 87.62 188 GLU A C 1
ATOM 1508 O O . GLU A 1 188 ? 21.906 11.484 24.656 1 87.62 188 GLU A O 1
ATOM 1513 N N . LYS A 1 189 ? 21.188 12.039 26.656 1 90.5 189 LYS A N 1
ATOM 1514 C CA . LYS A 1 189 ? 20.703 13.344 26.219 1 90.5 189 LYS A CA 1
ATOM 1515 C C . LYS A 1 189 ? 21.859 14.211 25.734 1 90.5 189 LYS A C 1
ATOM 1517 O O . LYS A 1 189 ? 21.719 14.945 24.75 1 90.5 189 LYS A O 1
ATOM 1522 N N . GLU A 1 190 ? 22.938 14.109 26.422 1 91.56 190 GLU A N 1
ATOM 1523 C CA . GLU A 1 190 ? 24.094 14.898 26.047 1 91.56 190 GLU A CA 1
ATOM 1524 C C . GLU A 1 190 ? 24.688 14.398 24.719 1 91.56 190 GLU A C 1
ATOM 1526 O O . GLU A 1 190 ? 25.047 15.203 23.859 1 91.56 190 GLU A O 1
ATOM 1531 N N . GLU A 1 191 ? 24.797 13.125 24.625 1 89.56 191 GLU A N 1
ATOM 1532 C CA . GLU A 1 191 ? 25.375 12.516 23.422 1 89.56 191 GLU A CA 1
ATOM 1533 C C . GLU A 1 191 ? 24.516 12.797 22.203 1 89.56 191 GLU A C 1
ATOM 1535 O O . GLU A 1 191 ? 25.047 12.977 21.094 1 89.56 191 GLU A O 1
ATOM 1540 N N . LEU A 1 192 ? 23.219 12.891 22.453 1 90.44 192 LEU A N 1
ATOM 1541 C CA . LEU A 1 192 ? 22.297 12.992 21.328 1 90.44 192 LEU A CA 1
ATOM 1542 C C . LEU A 1 192 ? 21.656 14.375 21.266 1 90.44 192 LEU A C 1
ATOM 1544 O O . LEU A 1 192 ? 20.625 14.562 20.609 1 90.44 192 LEU A O 1
ATOM 1548 N N . LYS A 1 193 ? 22.219 15.297 21.859 1 90.31 193 LYS A N 1
ATOM 1549 C CA . LYS A 1 193 ? 21.656 16.641 22.047 1 90.31 193 LYS A CA 1
ATOM 1550 C C . LYS A 1 193 ? 21.266 17.25 20.719 1 90.31 193 LYS A C 1
ATOM 1552 O O . LYS A 1 193 ? 20.188 17.844 20.594 1 90.31 193 LYS A O 1
ATOM 1557 N N . GLU A 1 194 ? 22.047 17 19.703 1 91.06 194 GLU A N 1
ATOM 1558 C CA . GLU A 1 194 ? 21.797 17.641 18.406 1 91.06 194 GLU A CA 1
ATOM 1559 C C . GLU A 1 194 ? 20.734 16.875 17.609 1 91.06 194 GLU A C 1
ATOM 1561 O O . GLU A 1 194 ? 20.156 17.422 16.656 1 91.06 194 GLU A O 1
ATOM 1566 N N . LYS A 1 195 ? 20.453 15.672 18.078 1 91.62 195 LYS A N 1
ATOM 1567 C CA . LYS A 1 195 ? 19.594 14.805 17.266 1 91.62 195 LYS A CA 1
ATOM 1568 C C . LYS A 1 195 ? 18.25 14.586 17.938 1 91.62 195 LYS A C 1
ATOM 1570 O O . LYS A 1 195 ? 17.328 14.031 17.344 1 91.62 195 LYS A O 1
ATOM 1575 N N . LEU A 1 196 ? 18.125 15.055 19.156 1 91.62 196 LEU A N 1
ATOM 1576 C CA . LEU A 1 196 ? 16.906 14.82 19.906 1 91.62 196 LEU A CA 1
ATOM 1577 C C . LEU A 1 196 ? 15.828 15.812 19.516 1 91.62 196 LEU A C 1
ATOM 1579 O O . LEU A 1 196 ? 16.109 16.984 19.281 1 91.62 196 LEU A O 1
ATOM 1583 N N . GLY A 1 197 ? 14.625 15.328 19.375 1 91.88 197 GLY A N 1
ATOM 1584 C CA . GLY A 1 197 ? 13.461 16.172 19.172 1 91.88 197 GLY A CA 1
ATOM 1585 C C . GLY A 1 197 ? 12.758 16.562 20.453 1 91.88 197 GLY A C 1
ATOM 1586 O O . GLY A 1 197 ? 13.336 16.453 21.547 1 91.88 197 GLY A O 1
ATOM 1587 N N . ARG A 1 198 ? 11.625 17.141 20.328 1 91.5 198 ARG A N 1
ATOM 1588 C CA . ARG A 1 198 ? 10.805 17.469 21.484 1 91.5 198 ARG A CA 1
ATOM 1589 C C . ARG A 1 198 ? 10.203 16.219 22.109 1 91.5 198 ARG A C 1
ATOM 1591 O O . ARG A 1 198 ? 10.273 15.133 21.531 1 91.5 198 ARG A O 1
ATOM 1598 N N . ASN A 1 199 ? 9.641 16.453 23.297 1 91.44 199 ASN A N 1
ATOM 1599 C CA . ASN A 1 199 ? 8.914 15.344 23.906 1 91.44 199 ASN A CA 1
ATOM 1600 C C . ASN A 1 199 ? 7.711 14.93 23.062 1 91.44 199 ASN A C 1
ATOM 1602 O O . ASN A 1 199 ? 7 15.789 22.531 1 91.44 199 ASN A O 1
ATOM 1606 N N . LEU A 1 200 ? 7.52 13.664 22.969 1 93.38 200 LEU A N 1
ATOM 1607 C CA . LEU A 1 200 ? 6.375 13.133 22.234 1 93.38 200 LEU A CA 1
ATOM 1608 C C . LEU A 1 200 ? 5.074 13.406 22.984 1 93.38 200 LEU A C 1
ATOM 1610 O O . LEU A 1 200 ? 5.02 13.289 24.203 1 93.38 200 LEU A O 1
ATOM 1614 N N . ASN A 1 201 ? 4.055 13.859 22.297 1 91.81 201 ASN A N 1
ATOM 1615 C CA . ASN A 1 201 ? 2.732 13.945 22.906 1 91.81 201 ASN A CA 1
ATOM 1616 C C . ASN A 1 201 ? 2.08 12.57 23.031 1 91.81 201 ASN A C 1
ATOM 1618 O O . ASN A 1 201 ? 2.656 11.57 22.609 1 91.81 201 ASN A O 1
ATOM 1622 N N . ASP A 1 202 ? 0.917 12.492 23.578 1 92.62 202 ASP A N 1
ATOM 1623 C CA . ASP A 1 202 ? 0.274 11.219 23.875 1 92.62 202 ASP A CA 1
ATOM 1624 C C . ASP A 1 202 ? -0.05 10.453 22.594 1 92.62 202 ASP A C 1
ATOM 1626 O O . ASP A 1 202 ? 0.105 9.234 22.531 1 92.62 202 ASP A O 1
ATOM 1630 N N . ALA A 1 203 ? -0.526 11.125 21.609 1 94.44 203 ALA A N 1
ATOM 1631 C CA . ALA A 1 203 ? -0.857 10.5 20.328 1 94.44 203 ALA A CA 1
ATOM 1632 C C . ALA A 1 203 ? 0.385 9.906 19.672 1 94.44 203 ALA A C 1
ATOM 1634 O O . ALA A 1 203 ? 0.354 8.773 19.188 1 94.44 203 ALA A O 1
ATOM 1635 N N . GLU A 1 204 ? 1.451 10.672 19.672 1 94.88 204 GLU A N 1
ATOM 1636 C CA . GLU A 1 204 ? 2.711 10.227 19.078 1 94.88 204 GLU A CA 1
ATOM 1637 C C . GLU A 1 204 ? 3.285 9.039 19.828 1 94.88 204 GLU A C 1
ATOM 1639 O O . GLU A 1 204 ? 3.824 8.109 19.234 1 94.88 204 GLU A O 1
ATOM 1644 N N . LYS A 1 205 ? 3.162 9.094 21.188 1 95.75 205 LYS A N 1
ATOM 1645 C CA . LYS A 1 205 ? 3.639 7.988 22.016 1 95.75 205 LYS A CA 1
ATOM 1646 C C . LYS A 1 205 ? 2.891 6.695 21.688 1 95.75 205 LYS A C 1
ATOM 1648 O O . LYS A 1 205 ? 3.51 5.645 21.5 1 95.75 205 LYS A O 1
ATOM 1653 N N . LEU A 1 206 ? 1.595 6.777 21.641 1 97.19 206 LEU A N 1
ATOM 1654 C CA . LEU A 1 206 ? 0.787 5.605 21.328 1 97.19 206 LEU A CA 1
ATOM 1655 C C . LEU A 1 206 ? 1.119 5.07 19.938 1 97.19 206 LEU A C 1
ATOM 1657 O O . LEU A 1 206 ? 1.286 3.863 19.75 1 97.19 206 LEU A O 1
ATOM 1661 N N . THR A 1 207 ? 1.198 5.984 18.953 1 97.69 207 THR A N 1
ATOM 1662 C CA . THR A 1 207 ? 1.517 5.617 17.578 1 97.69 207 THR A CA 1
ATOM 1663 C C . THR A 1 207 ? 2.857 4.891 17.516 1 97.69 207 THR A C 1
ATOM 1665 O O . THR A 1 207 ? 2.955 3.814 16.922 1 97.69 207 THR A O 1
ATOM 1668 N N . LEU A 1 208 ? 3.846 5.492 18.156 1 97.5 208 LEU A N 1
ATOM 1669 C CA . LEU A 1 208 ? 5.188 4.918 18.125 1 97.5 208 LEU A CA 1
ATOM 1670 C C . LEU A 1 208 ? 5.207 3.557 18.812 1 97.5 208 LEU A C 1
ATOM 1672 O O . LEU A 1 208 ? 5.816 2.611 18.297 1 97.5 208 LEU A O 1
ATOM 1676 N N . LYS A 1 209 ? 4.582 3.451 19.938 1 97.81 209 LYS A N 1
ATOM 1677 C CA . LYS A 1 209 ? 4.496 2.186 20.656 1 97.81 209 LYS A CA 1
ATOM 1678 C C . LYS A 1 209 ? 3.896 1.09 19.781 1 97.81 209 LYS A C 1
ATOM 1680 O O . LYS A 1 209 ? 4.453 -0.006 19.688 1 97.81 209 LYS A O 1
ATOM 1685 N N . GLN A 1 210 ? 2.824 1.391 19.156 1 98.5 210 GLN A N 1
ATOM 1686 C CA . GLN A 1 210 ? 2.129 0.414 18.328 1 98.5 210 GLN A CA 1
ATOM 1687 C C . GLN A 1 210 ? 2.967 0.027 17.125 1 98.5 210 GLN A C 1
ATOM 1689 O O . GLN A 1 210 ? 3.027 -1.146 16.75 1 98.5 210 GLN A O 1
ATOM 1694 N N . LEU A 1 211 ? 3.592 1.028 16.5 1 98.44 211 LEU A N 1
ATOM 1695 C CA . LEU A 1 211 ? 4.395 0.762 15.312 1 98.44 211 LEU A CA 1
ATOM 1696 C C . LEU A 1 211 ? 5.602 -0.106 15.656 1 98.44 211 LEU A C 1
ATOM 1698 O O . LEU A 1 211 ? 5.969 -0.998 14.891 1 98.44 211 LEU A O 1
ATOM 1702 N N . VAL A 1 212 ? 6.23 0.163 16.797 1 98.06 212 VAL A N 1
ATOM 1703 C CA . VAL A 1 212 ? 7.379 -0.624 17.219 1 98.06 212 VAL A CA 1
ATOM 1704 C C . VAL A 1 212 ? 6.949 -2.061 17.5 1 98.06 212 VAL A C 1
ATOM 1706 O O . VAL A 1 212 ? 7.637 -3.01 17.125 1 98.06 212 VAL A O 1
ATOM 1709 N N . GLU A 1 213 ? 5.809 -2.23 18.156 1 97.69 213 GLU A N 1
ATOM 1710 C CA . GLU A 1 213 ? 5.258 -3.559 18.406 1 97.69 213 GLU A CA 1
ATOM 1711 C C . GLU A 1 213 ? 4.961 -4.293 17.094 1 97.69 213 GLU A C 1
ATOM 1713 O O . GLU A 1 213 ? 5.285 -5.473 16.953 1 97.69 213 GLU A O 1
ATOM 1718 N N . LEU A 1 214 ? 4.348 -3.605 16.219 1 98.31 214 LEU A N 1
ATOM 1719 C CA . LEU A 1 214 ? 4.023 -4.184 14.922 1 98.31 214 LEU A CA 1
ATOM 1720 C C . LEU A 1 214 ? 5.289 -4.582 14.172 1 98.31 214 LEU A C 1
ATOM 1722 O O . LEU A 1 214 ? 5.348 -5.66 13.57 1 98.31 214 LEU A O 1
ATOM 1726 N N . LEU A 1 215 ? 6.297 -3.723 14.172 1 98.06 215 LEU A N 1
ATOM 1727 C CA . LEU A 1 215 ? 7.578 -4.004 13.523 1 98.06 215 LEU A CA 1
ATOM 1728 C C . LEU A 1 215 ? 8.18 -5.301 14.055 1 98.06 215 LEU A C 1
ATOM 1730 O O . LEU A 1 215 ? 8.594 -6.16 13.273 1 98.06 215 LEU A O 1
ATOM 1734 N N . LYS A 1 216 ? 8.195 -5.441 15.383 1 97.62 216 LYS A N 1
ATOM 1735 C CA . LYS A 1 216 ? 8.75 -6.641 16.016 1 97.62 216 LYS A CA 1
ATOM 1736 C C . LYS A 1 216 ? 7.98 -7.887 15.594 1 97.62 216 LYS A C 1
ATOM 1738 O O . LYS A 1 216 ? 8.586 -8.914 15.273 1 97.62 216 LYS A O 1
ATOM 1743 N N . SER A 1 217 ? 6.699 -7.805 15.602 1 98.19 217 SER A N 1
ATOM 1744 C CA . SER A 1 217 ? 5.859 -8.922 15.195 1 98.19 217 SER A CA 1
ATOM 1745 C C . SER A 1 217 ? 6.141 -9.328 13.75 1 98.19 217 SER A C 1
ATOM 1747 O O . SER A 1 217 ? 6.312 -10.516 13.453 1 98.19 217 SER A O 1
ATOM 1749 N N . LEU A 1 218 ? 6.199 -8.352 12.859 1 98.69 218 LEU A N 1
ATOM 1750 C CA . LEU A 1 218 ? 6.441 -8.617 11.445 1 98.69 218 LEU A CA 1
ATOM 1751 C C . LEU A 1 218 ? 7.824 -9.227 11.242 1 98.69 218 LEU A C 1
ATOM 1753 O O . LEU A 1 218 ? 7.992 -10.148 10.438 1 98.69 218 LEU A O 1
ATOM 1757 N N . GLU A 1 219 ? 8.836 -8.672 11.93 1 98.25 219 GLU A N 1
ATOM 1758 C CA . GLU A 1 219 ? 10.188 -9.211 11.836 1 98.25 219 GLU A CA 1
ATOM 1759 C C . GLU A 1 219 ? 10.234 -10.672 12.281 1 98.25 219 GLU A C 1
ATOM 1761 O O . GLU A 1 219 ? 10.922 -11.492 11.672 1 98.25 219 GLU A O 1
ATOM 1766 N N . ASN A 1 220 ? 9.539 -11.008 13.344 1 98.56 220 ASN A N 1
ATOM 1767 C CA . ASN A 1 220 ? 9.453 -12.383 13.812 1 98.56 220 ASN A CA 1
ATOM 1768 C C . ASN A 1 220 ? 8.766 -13.281 12.789 1 98.56 220 ASN A C 1
ATOM 1770 O O . ASN A 1 220 ? 9.188 -14.422 12.578 1 98.56 220 ASN A O 1
ATOM 1774 N N . MET A 1 221 ? 7.734 -12.805 12.203 1 98.56 221 MET A N 1
ATOM 1775 C CA . MET A 1 221 ? 7.023 -13.562 11.18 1 98.56 221 MET A CA 1
ATOM 1776 C C . MET A 1 221 ? 7.938 -13.852 9.992 1 98.56 221 MET A C 1
ATOM 1778 O O . MET A 1 221 ? 7.938 -14.969 9.461 1 98.56 221 MET A O 1
ATOM 1782 N N . VAL A 1 222 ? 8.68 -12.828 9.562 1 98.69 222 VAL A N 1
ATOM 1783 C CA . VAL A 1 222 ? 9.609 -13.016 8.453 1 98.69 222 VAL A CA 1
ATOM 1784 C C . VAL A 1 222 ? 10.602 -14.125 8.789 1 98.69 222 VAL A C 1
ATOM 1786 O O . VAL A 1 222 ? 10.875 -15 7.961 1 98.69 222 VAL A O 1
ATOM 1789 N N . LYS A 1 223 ? 11.133 -14.117 9.992 1 98.62 223 LYS A N 1
ATOM 1790 C CA . LYS A 1 223 ? 12.094 -15.133 10.422 1 98.62 223 LYS A CA 1
ATOM 1791 C C . LYS A 1 223 ? 11.477 -16.531 10.367 1 98.62 223 LYS A C 1
ATOM 1793 O O . LYS A 1 223 ? 12.117 -17.469 9.914 1 98.62 223 LYS A O 1
ATOM 1798 N N . GLU A 1 224 ? 10.297 -16.656 10.812 1 98.44 224 GLU A N 1
ATOM 1799 C CA . GLU A 1 224 ? 9.602 -17.938 10.781 1 98.44 224 GLU A CA 1
ATOM 1800 C C . GLU A 1 224 ? 9.438 -18.453 9.352 1 98.44 224 GLU A C 1
ATOM 1802 O O . GLU A 1 224 ? 9.633 -19.625 9.078 1 98.44 224 GLU A O 1
ATOM 1807 N N . VAL A 1 225 ? 9.039 -17.562 8.43 1 98.56 225 VAL A N 1
ATOM 1808 C CA . VAL A 1 225 ? 8.875 -17.922 7.031 1 98.56 225 VAL A CA 1
ATOM 1809 C C . VAL A 1 225 ? 10.219 -18.344 6.449 1 98.56 225 VAL A C 1
ATOM 1811 O O . VAL A 1 225 ? 10.305 -19.344 5.727 1 98.56 225 VAL A O 1
ATOM 1814 N N . GLU A 1 226 ? 11.266 -17.594 6.758 1 98.12 226 GLU A N 1
ATOM 1815 C CA . GLU A 1 226 ? 12.602 -17.938 6.281 1 98.12 226 GLU A CA 1
ATOM 1816 C C . GLU A 1 226 ? 13.039 -19.312 6.781 1 98.12 226 GLU A C 1
ATOM 1818 O O . GLU A 1 226 ? 13.633 -20.094 6.035 1 98.12 226 GLU A O 1
ATOM 1823 N N . ASP A 1 227 ? 12.766 -19.625 8.023 1 98 227 ASP A N 1
ATOM 1824 C CA . ASP A 1 227 ? 13.086 -20.938 8.578 1 98 227 ASP A CA 1
ATOM 1825 C C . ASP A 1 227 ? 12.375 -22.047 7.809 1 98 227 ASP A C 1
ATOM 1827 O O . ASP A 1 227 ? 12.969 -23.094 7.527 1 98 227 ASP A O 1
ATOM 1831 N N . MET A 1 228 ? 11.148 -21.812 7.457 1 97.5 228 MET A N 1
ATOM 1832 C CA . MET A 1 228 ? 10.398 -22.812 6.691 1 97.5 228 MET A CA 1
ATOM 1833 C C . MET A 1 228 ? 10.977 -22.953 5.285 1 97.5 228 MET A C 1
ATOM 1835 O O . MET A 1 228 ? 11.094 -24.062 4.77 1 97.5 228 MET A O 1
ATOM 1839 N N . ILE A 1 229 ? 11.281 -21.812 4.652 1 97.5 229 ILE A N 1
ATOM 1840 C CA . ILE A 1 229 ? 11.906 -21.859 3.336 1 97.5 229 ILE A CA 1
ATOM 1841 C C . ILE A 1 229 ? 13.172 -22.703 3.389 1 97.5 229 ILE A C 1
ATOM 1843 O O . ILE A 1 229 ? 13.367 -23.594 2.553 1 97.5 229 ILE A O 1
ATOM 1847 N N . ILE A 1 230 ? 14 -22.5 4.414 1 96.19 230 ILE A N 1
ATOM 1848 C CA . ILE A 1 230 ? 15.281 -23.172 4.559 1 96.19 230 ILE A CA 1
ATOM 1849 C C . ILE A 1 230 ? 15.055 -24.672 4.781 1 96.19 230 ILE A C 1
ATOM 1851 O O . ILE A 1 230 ? 15.812 -25.5 4.277 1 96.19 230 ILE A O 1
ATOM 1855 N N . SER A 1 231 ? 14.008 -24.984 5.449 1 95.62 231 SER A N 1
ATOM 1856 C CA . SER A 1 231 ? 13.711 -26.375 5.738 1 95.62 231 SER A CA 1
ATOM 1857 C C . SER A 1 231 ? 13.25 -27.125 4.488 1 95.62 231 SER A C 1
ATOM 1859 O O . SER A 1 231 ? 13.273 -28.359 4.445 1 95.62 231 SER A O 1
ATOM 1861 N N . LYS A 1 232 ? 12.859 -26.375 3.422 1 93.81 232 LYS A N 1
ATOM 1862 C CA . LYS A 1 232 ? 12.312 -26.984 2.217 1 93.81 232 LYS A CA 1
ATOM 1863 C C . LYS A 1 232 ? 13.211 -26.734 1.011 1 93.81 232 LYS A C 1
ATOM 1865 O O . LYS A 1 232 ? 12.781 -26.891 -0.134 1 93.81 232 LYS A O 1
ATOM 1870 N N . ILE A 1 233 ? 14.422 -26.406 1.263 1 94.5 233 ILE A N 1
ATOM 1871 C CA . ILE A 1 233 ? 15.32 -25.984 0.193 1 94.5 233 ILE A CA 1
ATOM 1872 C C . ILE A 1 233 ? 15.656 -27.188 -0.69 1 94.5 233 ILE A C 1
ATOM 1874 O O . ILE A 1 233 ? 16.172 -28.188 -0.205 1 94.5 233 ILE A O 1
ATOM 1878 N N . PRO A 1 234 ? 15.422 -27.125 -1.931 1 95.12 234 PRO A N 1
ATOM 1879 C CA . PRO A 1 234 ? 15.828 -28.188 -2.84 1 95.12 234 PRO A CA 1
ATOM 1880 C C . PRO A 1 234 ? 17.281 -28.047 -3.314 1 95.12 234 PRO A C 1
ATOM 1882 O O . PRO A 1 234 ? 17.891 -27 -3.121 1 95.12 234 PRO A O 1
ATOM 1885 N N . LYS A 1 235 ? 17.781 -29.031 -3.951 1 94.62 235 LYS A N 1
ATOM 1886 C CA . LYS A 1 235 ? 19.172 -29.109 -4.379 1 94.62 235 LYS A CA 1
ATOM 1887 C C . LYS A 1 235 ? 19.531 -27.969 -5.32 1 94.62 235 LYS A C 1
ATOM 1889 O O . LYS A 1 235 ? 20.578 -27.344 -5.18 1 94.62 235 LYS A O 1
ATOM 1894 N N . PRO A 1 236 ? 18.656 -27.625 -6.277 1 96.25 236 PRO A N 1
ATOM 1895 C CA . PRO A 1 236 ? 19.016 -26.531 -7.184 1 96.25 236 PRO A CA 1
ATOM 1896 C C . PRO A 1 236 ? 19.25 -25.203 -6.453 1 96.25 236 PRO A C 1
ATOM 1898 O O . PRO A 1 236 ? 20.094 -24.406 -6.871 1 96.25 236 PRO A O 1
ATOM 1901 N N . VAL A 1 237 ? 18.531 -25 -5.398 1 97.38 237 VAL A N 1
ATOM 1902 C CA . VAL A 1 237 ? 18.672 -23.766 -4.637 1 97.38 237 VAL A CA 1
ATOM 1903 C C . VAL A 1 237 ? 20.031 -23.719 -3.965 1 97.38 237 VAL A C 1
ATOM 1905 O O . VAL A 1 237 ? 20.672 -22.656 -3.91 1 97.38 237 VAL A O 1
ATOM 1908 N N . ILE A 1 238 ? 20.516 -24.797 -3.496 1 96.62 238 ILE A N 1
ATOM 1909 C CA . ILE A 1 238 ? 21.828 -24.891 -2.889 1 96.62 238 ILE A CA 1
ATOM 1910 C C . ILE A 1 238 ? 22.906 -24.547 -3.924 1 96.62 238 ILE A C 1
ATOM 1912 O O . ILE A 1 238 ? 23.828 -23.781 -3.646 1 96.62 238 ILE A O 1
ATOM 1916 N N . GLU A 1 239 ? 22.75 -25.062 -5.086 1 96.5 239 GLU A N 1
ATOM 1917 C CA . GLU A 1 239 ? 23.703 -24.797 -6.156 1 96.5 239 GLU A CA 1
ATOM 1918 C C . GLU A 1 239 ? 23.703 -23.312 -6.531 1 96.5 239 GLU A C 1
ATOM 1920 O O . GLU A 1 239 ? 24.766 -22.719 -6.734 1 96.5 239 GLU A O 1
ATOM 1925 N N . LEU A 1 240 ? 22.516 -22.766 -6.609 1 97.5 240 LEU A N 1
ATOM 1926 C CA . LEU A 1 240 ? 22.406 -21.344 -6.934 1 97.5 240 LEU A CA 1
ATOM 1927 C C . LEU A 1 240 ? 23.094 -20.5 -5.875 1 97.5 240 LEU A C 1
ATOM 1929 O O . LEU A 1 240 ? 23.688 -19.453 -6.195 1 97.5 240 LEU A O 1
ATOM 1933 N N . SER A 1 241 ? 23 -20.906 -4.598 1 96.62 241 SER A N 1
ATOM 1934 C CA . SER A 1 241 ? 23.531 -20.109 -3.49 1 96.62 241 SER A CA 1
ATOM 1935 C C . SER A 1 241 ? 25.047 -20.125 -3.477 1 96.62 241 SER A C 1
ATOM 1937 O O . SER A 1 241 ? 25.672 -19.359 -2.746 1 96.62 241 SER A O 1
ATOM 1939 N N . LYS A 1 242 ? 25.641 -20.969 -4.348 1 95.94 242 LYS A N 1
ATOM 1940 C CA . LYS A 1 242 ? 27.094 -21 -4.488 1 95.94 242 LYS A CA 1
ATOM 1941 C C . LYS A 1 242 ? 27.578 -19.859 -5.375 1 95.94 242 LYS A C 1
ATOM 1943 O O . LYS A 1 242 ? 28.781 -19.547 -5.395 1 95.94 242 LYS A O 1
ATOM 1948 N N . ILE A 1 243 ? 26.734 -19.312 -6.188 1 96 243 ILE A N 1
ATOM 1949 C CA . ILE A 1 243 ? 27.094 -18.172 -7.016 1 96 243 ILE A CA 1
ATOM 1950 C C . ILE A 1 243 ? 27.359 -16.953 -6.133 1 96 243 ILE A C 1
ATOM 1952 O O . ILE A 1 243 ? 26.5 -16.562 -5.336 1 96 243 ILE A O 1
ATOM 1956 N N . PRO A 1 244 ? 28.516 -16.312 -6.258 1 96.38 244 PRO A N 1
ATOM 1957 C CA . PRO A 1 244 ? 28.781 -15.133 -5.438 1 96.38 244 PRO A CA 1
ATOM 1958 C C . PRO A 1 244 ? 27.703 -14.055 -5.594 1 96.38 244 PRO A C 1
ATOM 1960 O O . PRO A 1 244 ? 27.359 -13.672 -6.719 1 96.38 244 PRO A O 1
ATOM 1963 N N . GLY A 1 245 ? 27.188 -13.633 -4.395 1 95.94 245 GLY A N 1
ATOM 1964 C CA . GLY A 1 245 ? 26.188 -12.57 -4.414 1 95.94 245 GLY A CA 1
ATOM 1965 C C . GLY A 1 245 ? 24.766 -13.086 -4.27 1 95.94 245 GLY A C 1
ATOM 1966 O O . GLY A 1 245 ? 23.844 -12.297 -4.047 1 95.94 245 GLY A O 1
ATOM 1967 N N . ILE A 1 246 ? 24.594 -14.367 -4.379 1 97.31 246 ILE A N 1
ATOM 1968 C CA . ILE A 1 246 ? 23.25 -14.945 -4.266 1 97.31 246 ILE A CA 1
ATOM 1969 C C . ILE A 1 246 ? 23.141 -15.734 -2.963 1 97.31 246 ILE A C 1
ATOM 1971 O O . ILE A 1 246 ? 23.75 -16.812 -2.828 1 97.31 246 ILE A O 1
ATOM 1975 N N . GLY A 1 247 ? 22.375 -15.195 -2.021 1 96.31 247 GLY A N 1
ATOM 1976 C CA . GLY A 1 247 ? 22.125 -15.906 -0.775 1 96.31 247 GLY A CA 1
ATOM 1977 C C . GLY A 1 247 ? 21.031 -16.938 -0.88 1 96.31 247 GLY A C 1
ATOM 1978 O O . GLY A 1 247 ? 20.328 -17 -1.89 1 96.31 247 GLY A O 1
ATOM 1979 N N . LEU A 1 248 ? 20.844 -17.672 0.119 1 96.62 248 LEU A N 1
ATOM 1980 C CA . LEU A 1 248 ? 19.922 -18.797 0.12 1 96.62 248 LEU A CA 1
ATOM 1981 C C . LEU A 1 248 ? 18.5 -18.344 -0.156 1 96.62 248 LEU A C 1
ATOM 1983 O O . LEU A 1 248 ? 17.781 -18.953 -0.964 1 96.62 248 LEU A O 1
ATOM 1987 N N . ILE A 1 249 ? 18.047 -17.281 0.504 1 97.5 249 ILE A N 1
ATOM 1988 C CA . ILE A 1 249 ? 16.672 -16.797 0.335 1 97.5 249 ILE A CA 1
ATOM 1989 C C . ILE A 1 249 ? 16.484 -16.266 -1.086 1 97.5 249 ILE A C 1
ATOM 1991 O O . ILE A 1 249 ? 15.469 -16.531 -1.725 1 97.5 249 ILE A O 1
ATOM 1995 N N . THR A 1 250 ? 17.453 -15.516 -1.571 1 97.56 250 THR A N 1
ATOM 1996 C CA . THR A 1 250 ? 17.422 -15.016 -2.943 1 97.56 250 THR A CA 1
ATOM 1997 C C . THR A 1 250 ? 17.406 -16.172 -3.936 1 97.56 250 THR A C 1
ATOM 1999 O O . THR A 1 250 ? 16.656 -16.156 -4.914 1 97.56 250 THR A O 1
ATOM 2002 N N . ALA A 1 251 ? 18.234 -17.188 -3.678 1 97.94 251 ALA A N 1
ATOM 2003 C CA . ALA A 1 251 ? 18.281 -18.375 -4.52 1 97.94 251 ALA A CA 1
ATOM 2004 C C . ALA A 1 251 ? 16.906 -19.062 -4.566 1 97.94 251 ALA A C 1
ATOM 2006 O O . ALA A 1 251 ? 16.438 -19.453 -5.637 1 97.94 251 ALA A O 1
ATOM 2007 N N . ALA A 1 252 ? 16.328 -19.203 -3.393 1 98.06 252 ALA A N 1
ATOM 2008 C CA . ALA A 1 252 ? 15.016 -19.828 -3.303 1 98.06 252 ALA A CA 1
ATOM 2009 C C . ALA A 1 252 ? 13.984 -19.031 -4.109 1 98.06 252 ALA A C 1
ATOM 2011 O O . ALA A 1 252 ? 13.164 -19.625 -4.82 1 98.06 252 ALA A O 1
ATOM 2012 N N . THR A 1 253 ? 14 -17.688 -3.998 1 98.06 253 THR A N 1
ATOM 2013 C CA . THR A 1 253 ? 13.086 -16.828 -4.727 1 98.06 253 THR A CA 1
ATOM 2014 C C . THR A 1 253 ? 13.281 -16.969 -6.23 1 98.06 253 THR A C 1
ATOM 2016 O O . THR A 1 253 ? 12.312 -17.141 -6.977 1 98.06 253 THR A O 1
ATOM 2019 N N . ILE A 1 254 ? 14.492 -16.969 -6.652 1 97.94 254 ILE A N 1
ATOM 2020 C CA . ILE A 1 254 ? 14.828 -17.062 -8.07 1 97.94 254 ILE A CA 1
ATOM 2021 C C . ILE A 1 254 ? 14.352 -18.406 -8.617 1 97.94 254 ILE A C 1
ATOM 2023 O O . ILE A 1 254 ? 13.688 -18.469 -9.648 1 97.94 254 ILE A O 1
ATOM 2027 N N . TYR A 1 255 ? 14.656 -19.5 -7.938 1 97.69 255 TYR A N 1
ATOM 2028 C CA . TYR A 1 255 ? 14.266 -20.844 -8.344 1 97.69 255 TYR A CA 1
ATOM 2029 C C . TYR A 1 255 ? 12.75 -20.969 -8.445 1 97.69 255 TYR A C 1
ATOM 2031 O O . TYR A 1 255 ? 12.227 -21.484 -9.438 1 97.69 255 TYR A O 1
ATOM 2039 N N . ALA A 1 256 ? 12.102 -20.438 -7.426 1 97.44 256 ALA A N 1
ATOM 2040 C CA . ALA A 1 256 ? 10.648 -20.547 -7.359 1 97.44 256 ALA A CA 1
ATOM 2041 C C . ALA A 1 256 ? 9.984 -19.734 -8.477 1 97.44 256 ALA A C 1
ATOM 2043 O O . ALA A 1 256 ? 8.977 -20.156 -9.039 1 97.44 256 ALA A O 1
ATOM 2044 N N . GLU A 1 257 ? 10.508 -18.578 -8.812 1 97.06 257 GLU A N 1
ATOM 2045 C CA . GLU A 1 257 ? 9.906 -17.688 -9.805 1 97.06 257 GLU A CA 1
ATOM 2046 C C . GLU A 1 257 ? 10.211 -18.172 -11.227 1 97.06 257 GLU A C 1
ATOM 2048 O O . GLU A 1 257 ? 9.367 -18.047 -12.117 1 97.06 257 GLU A O 1
ATOM 2053 N N . PHE A 1 258 ? 11.367 -18.703 -11.477 1 96.62 258 PHE A N 1
ATOM 2054 C CA . PHE A 1 258 ? 11.656 -19.281 -12.789 1 96.62 258 PHE A CA 1
ATOM 2055 C C . PHE A 1 258 ? 10.812 -20.531 -13.023 1 96.62 258 PHE A C 1
ATOM 2057 O O . PHE A 1 258 ? 10.297 -20.734 -14.125 1 96.62 258 PHE A O 1
ATOM 2064 N N . GLY A 1 259 ? 10.719 -21.344 -11.953 1 94.88 259 GLY A N 1
ATOM 2065 C CA . GLY A 1 259 ? 10.062 -22.625 -12.133 1 94.88 259 GLY A CA 1
ATOM 2066 C C . GLY A 1 259 ? 10.883 -23.609 -12.961 1 94.88 259 GLY A C 1
ATOM 2067 O O . GLY A 1 259 ? 12.094 -23.703 -12.789 1 94.88 259 GLY A O 1
ATOM 2068 N N . ASP A 1 260 ? 10.211 -24.312 -13.828 1 93.44 260 ASP A N 1
ATOM 2069 C CA . ASP A 1 260 ? 10.891 -25.25 -14.703 1 93.44 260 ASP A CA 1
ATOM 2070 C C . ASP A 1 260 ? 11.742 -24.531 -15.742 1 93.44 260 ASP A C 1
ATOM 2072 O O . ASP A 1 260 ? 11.219 -23.922 -16.672 1 93.44 260 ASP A O 1
ATOM 2076 N N . ILE A 1 261 ? 13.023 -24.656 -15.57 1 95.62 261 ILE A N 1
ATOM 2077 C CA . ILE A 1 261 ? 13.969 -23.891 -16.391 1 95.62 261 ILE A CA 1
ATOM 2078 C C . ILE A 1 261 ? 13.914 -24.375 -17.828 1 95.62 261 ILE A C 1
ATOM 2080 O O . ILE A 1 261 ? 14.297 -23.641 -18.75 1 95.62 261 ILE A O 1
ATOM 2084 N N . SER A 1 262 ? 13.484 -25.594 -18.031 1 94.38 262 SER A N 1
ATOM 2085 C CA . SER A 1 262 ? 13.469 -26.219 -19.359 1 94.38 262 SER A CA 1
ATOM 2086 C C . SER A 1 262 ? 12.469 -25.516 -20.281 1 94.38 262 SER A C 1
ATOM 2088 O O . SER A 1 262 ? 12.508 -25.703 -21.5 1 94.38 262 SER A O 1
ATOM 2090 N N . ARG A 1 263 ? 11.625 -24.734 -19.672 1 91.62 263 ARG A N 1
ATOM 2091 C CA . ARG A 1 263 ? 10.625 -24.047 -20.484 1 91.62 263 ARG A CA 1
ATOM 2092 C C . ARG A 1 263 ? 11.258 -22.938 -21.312 1 91.62 263 ARG A C 1
ATOM 2094 O O . ARG A 1 263 ? 10.633 -22.406 -22.234 1 91.62 263 ARG A O 1
ATOM 2101 N N . PHE A 1 264 ? 12.484 -22.594 -20.953 1 95 264 PHE A N 1
ATOM 2102 C CA . PHE A 1 264 ? 13.203 -21.562 -21.703 1 95 264 PHE A CA 1
ATOM 2103 C C . PHE A 1 264 ? 14.148 -22.203 -22.719 1 95 264 PHE A C 1
ATOM 2105 O O . PHE A 1 264 ? 14.969 -23.047 -22.375 1 95 264 PHE A O 1
ATOM 2112 N N . PRO A 1 265 ? 14.086 -21.734 -23.922 1 95.06 265 PRO A N 1
ATOM 2113 C CA . PRO A 1 265 ? 14.93 -22.328 -24.953 1 95.06 265 PRO A CA 1
ATOM 2114 C C . PRO A 1 265 ? 16.422 -22.016 -24.766 1 95.06 265 PRO A C 1
ATOM 2116 O O . PRO A 1 265 ? 17.281 -22.781 -25.203 1 95.06 265 PRO A O 1
ATOM 2119 N N . ASN A 1 266 ? 16.688 -20.875 -24.156 1 96.06 266 ASN A N 1
ATOM 2120 C CA . ASN A 1 266 ? 18.078 -20.469 -23.922 1 96.06 266 ASN A CA 1
ATOM 2121 C C . ASN A 1 266 ? 18.172 -19.453 -22.781 1 96.06 266 ASN A C 1
ATOM 2123 O O . ASN A 1 266 ? 17.141 -19.047 -22.234 1 96.06 266 ASN A O 1
ATOM 2127 N N . SER A 1 267 ? 19.406 -19.109 -22.5 1 95.94 267 SER A N 1
ATOM 2128 C CA . SER A 1 267 ? 19.641 -18.203 -21.375 1 95.94 267 SER A CA 1
ATOM 2129 C C . SER A 1 267 ? 19.141 -16.797 -21.672 1 95.94 267 SER A C 1
ATOM 2131 O O . SER A 1 267 ? 18.719 -16.078 -20.766 1 95.94 267 SER A O 1
ATOM 2133 N N . LYS A 1 268 ? 19.156 -16.422 -22.859 1 94 268 LYS A N 1
ATOM 2134 C CA . LYS A 1 268 ? 18.672 -15.094 -23.25 1 94 268 LYS A CA 1
ATOM 2135 C C . LYS A 1 268 ? 17.188 -14.961 -23 1 94 268 LYS A C 1
ATOM 2137 O O . LYS A 1 268 ? 16.719 -13.906 -22.547 1 94 268 LYS A O 1
ATOM 2142 N N . ALA A 1 269 ? 16.516 -16.016 -23.266 1 94.69 269 ALA A N 1
ATOM 2143 C CA . ALA A 1 269 ? 15.07 -16.016 -23.031 1 94.69 269 ALA A CA 1
ATOM 2144 C C . ALA A 1 269 ? 14.758 -15.914 -21.531 1 94.69 269 ALA A C 1
ATOM 2146 O O . ALA A 1 269 ? 13.828 -15.203 -21.141 1 94.69 269 ALA A O 1
ATOM 2147 N N . ALA A 1 270 ? 15.523 -16.609 -20.781 1 95.94 270 ALA A N 1
ATOM 2148 C CA . ALA A 1 270 ? 15.367 -16.547 -19.344 1 95.94 270 ALA A CA 1
ATOM 2149 C C . ALA A 1 270 ? 15.672 -15.148 -18.812 1 95.94 270 ALA A C 1
ATOM 2151 O O . ALA A 1 270 ? 14.938 -14.625 -17.969 1 95.94 270 ALA A O 1
ATOM 2152 N N . ARG A 1 271 ? 16.719 -14.609 -19.281 1 96.12 271 ARG A N 1
ATOM 2153 C CA . ARG A 1 271 ? 17.109 -13.25 -18.906 1 96.12 271 ARG A CA 1
ATOM 2154 C C . ARG A 1 271 ? 16.016 -12.25 -19.25 1 96.12 271 ARG A C 1
ATOM 2156 O O . ARG A 1 271 ? 15.703 -11.367 -18.453 1 96.12 271 ARG A O 1
ATOM 2163 N N . ALA A 1 272 ? 15.422 -12.375 -20.375 1 93.94 272 ALA A N 1
ATOM 2164 C CA . ALA A 1 272 ? 14.32 -11.508 -20.797 1 93.94 272 ALA A CA 1
ATOM 2165 C C . ALA A 1 272 ? 13.109 -11.664 -19.875 1 93.94 272 ALA A C 1
ATOM 2167 O O . ALA A 1 272 ? 12.469 -10.68 -19.516 1 93.94 272 ALA A O 1
ATOM 2168 N N . TYR A 1 273 ? 12.859 -12.898 -19.562 1 92.75 273 TYR A N 1
ATOM 2169 C CA . TYR A 1 273 ? 11.758 -13.18 -18.656 1 92.75 273 TYR A CA 1
ATOM 2170 C C . TYR A 1 273 ? 11.961 -12.484 -17.312 1 92.75 273 TYR A C 1
ATOM 2172 O O . TYR A 1 273 ? 10.992 -12.055 -16.672 1 92.75 273 TYR A O 1
ATOM 2180 N N . ALA A 1 274 ? 13.188 -12.344 -16.922 1 95.75 274 ALA A N 1
ATOM 2181 C CA . ALA A 1 274 ? 13.531 -11.688 -15.656 1 95.75 274 ALA A CA 1
ATOM 2182 C C . ALA A 1 274 ? 13.508 -10.172 -15.805 1 95.75 274 ALA A C 1
ATOM 2184 O O . ALA A 1 274 ? 13.695 -9.445 -14.82 1 95.75 274 ALA A O 1
ATOM 2185 N N . GLY A 1 275 ? 13.344 -9.719 -17.016 1 92.69 275 GLY A N 1
ATOM 2186 C CA . GLY A 1 275 ? 13.172 -8.289 -17.234 1 92.69 275 GLY A CA 1
ATOM 2187 C C . GLY A 1 275 ? 14.453 -7.586 -17.641 1 92.69 275 GLY A C 1
ATOM 2188 O O . GLY A 1 275 ? 14.547 -6.359 -17.547 1 92.69 275 GLY A O 1
ATOM 2189 N N . PHE A 1 276 ? 15.391 -8.359 -17.984 1 92.75 276 PHE A N 1
ATOM 2190 C CA . PHE A 1 276 ? 16.656 -7.758 -18.375 1 92.75 276 PHE A CA 1
ATOM 2191 C C . PHE A 1 276 ? 16.906 -7.91 -19.859 1 92.75 276 PHE A C 1
ATOM 2193 O O . PHE A 1 276 ? 17.828 -8.609 -20.281 1 92.75 276 PHE A O 1
ATOM 2200 N N . ALA A 1 277 ? 16.125 -7.355 -20.641 1 87.62 277 ALA A N 1
ATOM 2201 C CA . ALA A 1 277 ? 16.219 -7.285 -22.094 1 87.62 277 ALA A CA 1
ATOM 2202 C C . ALA A 1 277 ? 15.734 -5.941 -22.625 1 87.62 277 ALA A C 1
ATOM 2204 O O . ALA A 1 277 ? 14.875 -5.305 -22 1 87.62 277 ALA A O 1
ATOM 2205 N N . PRO A 1 278 ? 16.328 -5.398 -23.562 1 78.56 278 PRO A N 1
ATOM 2206 C CA . PRO A 1 278 ? 15.906 -4.109 -24.109 1 78.56 278 PRO A CA 1
ATOM 2207 C C . PRO A 1 278 ? 14.484 -4.137 -24.672 1 78.56 278 PRO A C 1
ATOM 2209 O O . PRO A 1 278 ? 14.031 -5.172 -25.156 1 78.56 278 PRO A O 1
ATOM 2212 N N . ARG A 1 279 ? 13.703 -3.014 -24.359 1 73 279 ARG A N 1
ATOM 2213 C CA . ARG A 1 279 ? 12.383 -2.859 -24.969 1 73 279 ARG A CA 1
ATOM 2214 C C . ARG A 1 279 ? 12.5 -2.533 -26.453 1 73 279 ARG A C 1
ATOM 2216 O O . ARG A 1 279 ? 13.32 -1.7 -26.844 1 73 279 ARG A O 1
ATOM 2223 N N . THR A 1 280 ? 12.141 -3.439 -27.359 1 61.88 280 THR A N 1
ATOM 2224 C CA . THR A 1 280 ? 12.227 -3.152 -28.797 1 61.88 280 THR A CA 1
ATOM 2225 C C . THR A 1 280 ? 11.031 -2.305 -29.234 1 61.88 280 THR A C 1
ATOM 2227 O O . THR A 1 280 ? 9.883 -2.672 -29.016 1 61.88 280 THR A O 1
ATOM 2230 N N . LYS A 1 281 ? 11.047 -1.007 -29.062 1 56.22 281 LYS A N 1
ATOM 2231 C CA . LYS A 1 281 ? 9.969 -0.242 -29.672 1 56.22 281 LYS A CA 1
ATOM 2232 C C . LYS A 1 281 ? 10.203 -0.067 -31.172 1 56.22 281 LYS A C 1
ATOM 2234 O O . LYS A 1 281 ? 11.273 0.382 -31.594 1 56.22 281 LYS A O 1
ATOM 2239 N N . GLN A 1 282 ? 9.656 -0.93 -31.969 1 49.94 282 GLN A N 1
ATOM 2240 C CA . GLN A 1 282 ? 9.75 -0.747 -33.406 1 49.94 282 GLN A CA 1
ATOM 2241 C C . GLN A 1 282 ? 8.75 0.299 -33.906 1 49.94 282 GLN A C 1
ATOM 2243 O O . GLN A 1 282 ? 7.543 0.16 -33.688 1 49.94 282 GLN A O 1
ATOM 2248 N N . SER A 1 283 ? 9.016 1.507 -33.594 1 44.81 283 SER A N 1
ATOM 2249 C CA . SER A 1 283 ? 8.188 2.424 -34.375 1 44.81 283 SER A CA 1
ATOM 2250 C C . SER A 1 283 ? 8.773 2.67 -35.75 1 44.81 283 SER A C 1
ATOM 2252 O O . SER A 1 283 ? 9.906 3.137 -35.875 1 44.81 283 SER A O 1
ATOM 2254 N N . GLY A 1 284 ? 8.008 2.305 -36.781 1 48.22 284 GLY A N 1
ATOM 2255 C CA . GLY A 1 284 ? 8.367 2.455 -38.188 1 48.22 284 GLY A CA 1
ATOM 2256 C C . GLY A 1 284 ? 9.758 1.934 -38.5 1 48.22 284 GLY A C 1
ATOM 2257 O O . GLY A 1 284 ? 10.094 0.798 -38.156 1 48.22 284 GLY A O 1
ATOM 2258 N N . ASN A 1 285 ? 10.68 2.838 -39.219 1 49.97 285 ASN A N 1
ATOM 2259 C CA . ASN A 1 285 ? 12.016 2.557 -39.75 1 49.97 285 ASN A CA 1
ATOM 2260 C C . ASN A 1 285 ? 13.062 2.598 -38.625 1 49.97 285 ASN A C 1
ATOM 2262 O O . ASN A 1 285 ? 14.266 2.48 -38.906 1 49.97 285 ASN A O 1
ATOM 2266 N N . SER A 1 286 ? 12.734 3.119 -37.469 1 51.28 286 SER A N 1
ATOM 2267 C CA . SER A 1 286 ? 13.758 3.254 -36.438 1 51.28 286 SER A CA 1
ATOM 2268 C C . SER A 1 286 ? 13.461 2.34 -35.25 1 51.28 286 SER A C 1
ATOM 2270 O O . SER A 1 286 ? 12.305 2.189 -34.844 1 51.28 286 SER A O 1
ATOM 2272 N N . GLU A 1 287 ? 14.328 1.359 -35.062 1 51.12 287 GLU A N 1
ATOM 2273 C CA . GLU A 1 287 ? 14.281 0.5 -33.875 1 51.12 287 GLU A CA 1
ATOM 2274 C C . GLU A 1 287 ? 14.891 1.192 -32.656 1 51.12 287 GLU A C 1
ATOM 2276 O O . GLU A 1 287 ? 15.992 1.742 -32.75 1 51.12 287 GLU A O 1
ATOM 2281 N N . SER A 1 288 ? 14.133 1.879 -31.891 1 53.38 288 SER A N 1
ATOM 2282 C CA . SER A 1 288 ? 14.719 2.439 -30.672 1 53.38 288 SER A CA 1
ATOM 2283 C C . SER A 1 288 ? 14.508 1.507 -29.484 1 53.38 288 SER A C 1
ATOM 2285 O O . SER A 1 288 ? 13.477 0.838 -29.391 1 53.38 288 SER A O 1
ATOM 2287 N N . HIS A 1 289 ? 15.609 1.124 -28.891 1 52.66 289 HIS A N 1
ATOM 2288 C CA . HIS A 1 289 ? 15.625 0.26 -27.719 1 52.66 289 HIS A CA 1
ATOM 2289 C C . HIS A 1 289 ? 15.562 1.079 -26.438 1 52.66 289 HIS A C 1
ATOM 2291 O O . HIS A 1 289 ? 16.547 1.171 -25.703 1 52.66 289 HIS A O 1
ATOM 2297 N N . SER A 1 290 ? 14.609 2.016 -26.359 1 57.72 290 SER A N 1
ATOM 2298 C CA . SER A 1 290 ? 14.609 2.785 -25.125 1 57.72 290 SER A CA 1
ATOM 2299 C C . SER A 1 290 ? 13.852 2.053 -24.016 1 57.72 290 SER A C 1
ATOM 2301 O O . SER A 1 290 ? 12.711 1.637 -24.219 1 57.72 290 SER A O 1
ATOM 2303 N N . GLY A 1 291 ? 14.578 1.588 -22.969 1 65.5 291 GLY A N 1
ATOM 2304 C CA . GLY A 1 291 ? 14.062 1.047 -21.719 1 65.5 291 GLY A CA 1
ATOM 2305 C C . GLY A 1 291 ? 14.031 -0.469 -21.703 1 65.5 291 GLY A C 1
ATOM 2306 O O . GLY A 1 291 ? 14.516 -1.121 -22.625 1 65.5 291 GLY A O 1
ATOM 2307 N N . MET A 1 292 ? 13.82 -1.065 -20.609 1 69.56 292 MET A N 1
ATOM 2308 C CA . MET A 1 292 ? 13.766 -2.51 -20.391 1 69.56 292 MET A CA 1
ATOM 2309 C C . MET A 1 292 ? 12.328 -3.02 -20.453 1 69.56 292 MET A C 1
ATOM 2311 O O . MET A 1 292 ? 11.391 -2.273 -20.156 1 69.56 292 MET A O 1
ATOM 2315 N N . ILE A 1 293 ? 12.188 -4.184 -20.938 1 73.31 293 ILE A N 1
ATOM 2316 C CA . ILE A 1 293 ? 10.875 -4.816 -21.016 1 73.31 293 ILE A CA 1
ATOM 2317 C C . ILE A 1 293 ? 10.336 -5.055 -19.609 1 73.31 293 ILE A C 1
ATOM 2319 O O . ILE A 1 293 ? 11.102 -5.074 -18.641 1 73.31 293 ILE A O 1
ATOM 2323 N N . ARG A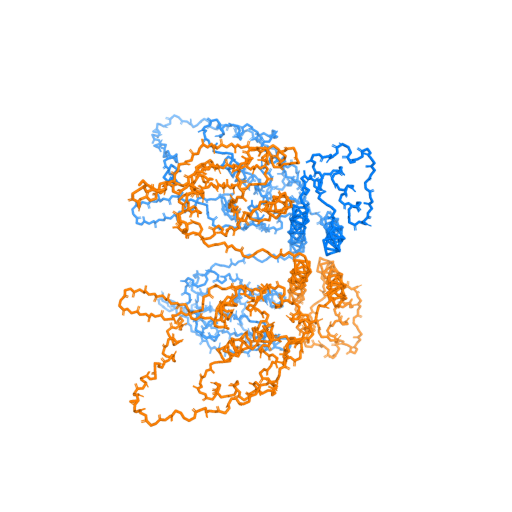 1 294 ? 9.008 -5.141 -19.672 1 76.38 294 ARG A N 1
ATOM 2324 C CA . ARG A 1 294 ? 8.375 -5.531 -18.422 1 76.38 294 ARG A CA 1
ATOM 2325 C C . ARG A 1 294 ? 8.484 -7.035 -18.203 1 76.38 294 ARG A C 1
ATOM 2327 O O . ARG A 1 294 ? 8.141 -7.824 -19.094 1 76.38 294 ARG A O 1
ATOM 2334 N N . GLY A 1 295 ? 9.258 -7.555 -17.266 1 85.31 295 GLY A N 1
ATOM 2335 C CA . GLY A 1 295 ? 9.406 -8.953 -16.906 1 85.31 295 GLY A CA 1
ATOM 2336 C C . GLY A 1 295 ? 8.883 -9.266 -15.508 1 85.31 295 GLY A C 1
ATOM 2337 O O . GLY A 1 295 ? 8.047 -8.547 -14.977 1 85.31 295 GLY A O 1
ATOM 2338 N N . ASN A 1 296 ? 9.25 -10.477 -15.109 1 92.19 296 ASN A N 1
ATOM 2339 C CA . ASN A 1 296 ? 8.875 -10.867 -13.75 1 92.19 296 ASN A CA 1
ATOM 2340 C C . ASN A 1 296 ? 9.5 -9.945 -12.711 1 92.19 296 ASN A C 1
ATOM 2342 O O . ASN A 1 296 ? 10.719 -9.953 -12.508 1 92.19 296 ASN A O 1
ATOM 2346 N N . LYS A 1 297 ? 8.656 -9.227 -12.062 1 93.88 297 LYS A N 1
ATOM 2347 C CA . LYS A 1 297 ? 9.125 -8.18 -11.164 1 93.88 297 LYS A CA 1
ATOM 2348 C C . LYS A 1 297 ? 9.898 -8.773 -9.984 1 93.88 297 LYS A C 1
ATOM 2350 O O . LYS A 1 297 ? 10.82 -8.148 -9.461 1 93.88 297 LYS A O 1
ATOM 2355 N N . ARG A 1 298 ? 9.531 -9.914 -9.555 1 95.75 298 ARG A N 1
ATOM 2356 C CA . ARG A 1 298 ? 10.195 -10.539 -8.414 1 95.75 298 ARG A CA 1
ATOM 2357 C C . ARG A 1 298 ? 11.586 -11.047 -8.797 1 95.75 298 ARG A C 1
ATOM 2359 O O . ARG A 1 298 ? 12.531 -10.914 -8.023 1 95.75 298 ARG A O 1
ATOM 2366 N N . LEU A 1 299 ? 11.688 -11.594 -9.969 1 97.38 299 LEU A N 1
ATOM 2367 C CA . LEU A 1 299 ? 12.992 -11.992 -10.484 1 97.38 299 LEU A CA 1
ATOM 2368 C C . LEU A 1 299 ? 13.898 -10.773 -10.672 1 97.38 299 LEU A C 1
ATOM 2370 O O . LEU A 1 299 ? 15.07 -10.797 -10.281 1 97.38 299 LEU A O 1
ATOM 2374 N N . ARG A 1 300 ? 13.328 -9.773 -11.266 1 96 300 ARG A N 1
ATOM 2375 C CA . ARG A 1 300 ? 14.102 -8.562 -11.5 1 96 300 ARG A CA 1
ATOM 2376 C C . ARG A 1 300 ? 14.68 -8.016 -10.203 1 96 300 ARG A C 1
ATOM 2378 O O . ARG A 1 300 ? 15.867 -7.684 -10.141 1 96 300 ARG A O 1
ATOM 2385 N N . ARG A 1 301 ? 13.844 -7.941 -9.273 1 95.62 301 ARG A N 1
ATOM 2386 C CA . ARG A 1 301 ? 14.297 -7.457 -7.977 1 95.62 301 ARG A CA 1
ATOM 2387 C C . ARG A 1 301 ? 15.352 -8.383 -7.387 1 95.62 301 ARG A C 1
ATOM 2389 O O . ARG A 1 301 ? 16.375 -7.926 -6.859 1 95.62 301 ARG A O 1
ATOM 2396 N N . GLY A 1 302 ? 15.078 -9.648 -7.43 1 96.75 302 GLY A N 1
ATOM 2397 C CA . GLY A 1 302 ? 16.016 -10.625 -6.898 1 96.75 302 GLY A CA 1
ATOM 2398 C C . GLY A 1 302 ? 17.391 -10.516 -7.516 1 96.75 302 GLY A C 1
ATOM 2399 O O . GLY A 1 302 ? 18.406 -10.484 -6.801 1 96.75 302 GLY A O 1
ATOM 2400 N N . PHE A 1 303 ? 17.438 -10.414 -8.805 1 97.75 303 PHE A N 1
ATOM 2401 C CA . PHE A 1 303 ? 18.719 -10.336 -9.492 1 97.75 303 PHE A CA 1
ATOM 2402 C C . PHE A 1 303 ? 19.391 -8.992 -9.242 1 97.75 303 PHE A C 1
ATOM 2404 O O . PHE A 1 303 ? 20.609 -8.914 -9.148 1 97.75 303 PHE A O 1
ATOM 2411 N N . TYR A 1 304 ? 18.672 -7.988 -9.227 1 96.69 304 TYR A N 1
ATOM 2412 C CA . TYR A 1 304 ? 19.234 -6.676 -8.938 1 96.69 304 TYR A CA 1
ATOM 2413 C C . TYR A 1 304 ? 19.922 -6.668 -7.578 1 96.69 304 TYR A C 1
ATOM 2415 O O . TYR A 1 304 ? 21.062 -6.188 -7.449 1 96.69 304 TYR A O 1
ATOM 2423 N N . LEU A 1 305 ? 19.234 -7.176 -6.605 1 96.12 305 LEU A N 1
ATOM 2424 C CA . LEU A 1 305 ? 19.797 -7.23 -5.266 1 96.12 305 LEU A CA 1
ATOM 2425 C C . LEU A 1 305 ? 21.031 -8.125 -5.234 1 96.12 305 LEU A C 1
ATOM 2427 O O . LEU A 1 305 ? 22.031 -7.805 -4.57 1 96.12 305 LEU A O 1
ATOM 2431 N N . ALA A 1 306 ? 20.922 -9.219 -5.898 1 97.31 306 ALA A N 1
ATOM 2432 C CA . ALA A 1 306 ? 22.078 -10.102 -5.996 1 97.31 306 ALA A CA 1
ATOM 2433 C C . ALA A 1 306 ? 23.266 -9.383 -6.641 1 97.31 306 ALA A C 1
ATOM 2435 O O . ALA A 1 306 ? 24.406 -9.516 -6.188 1 97.31 306 ALA A O 1
ATOM 2436 N N . ALA A 1 307 ? 23 -8.625 -7.656 1 97.62 307 ALA A N 1
ATOM 2437 C CA . ALA A 1 307 ? 24.047 -7.891 -8.375 1 97.62 307 ALA A CA 1
ATOM 2438 C C . ALA A 1 307 ? 24.703 -6.84 -7.484 1 97.62 307 ALA A C 1
ATOM 2440 O O . ALA A 1 307 ? 25.906 -6.605 -7.57 1 97.62 307 ALA A O 1
ATOM 2441 N N . ARG A 1 308 ? 23.906 -6.23 -6.676 1 96.81 308 ARG A N 1
ATOM 2442 C CA . ARG A 1 308 ? 24.422 -5.223 -5.758 1 96.81 308 ARG A CA 1
ATOM 2443 C C . ARG A 1 308 ? 25.453 -5.82 -4.809 1 96.81 308 ARG A C 1
ATOM 2445 O O . ARG A 1 308 ? 26.406 -5.145 -4.422 1 96.81 308 ARG A O 1
ATOM 2452 N N . SER A 1 309 ? 25.266 -7.016 -4.465 1 96.56 309 SER A N 1
ATOM 2453 C CA . SER A 1 309 ? 26.203 -7.711 -3.602 1 96.56 309 SER A CA 1
ATOM 2454 C C . SER A 1 309 ? 27.375 -8.273 -4.406 1 96.56 309 SER A C 1
ATOM 2456 O O . SER A 1 309 ? 28.531 -8.164 -3.99 1 96.56 309 SER A O 1
ATOM 2458 N N . ALA A 1 310 ? 27.109 -8.797 -5.516 1 96.69 310 ALA A N 1
ATOM 2459 C CA . ALA A 1 310 ? 28.078 -9.508 -6.336 1 96.69 310 ALA A CA 1
ATOM 2460 C C . ALA A 1 310 ? 29.109 -8.547 -6.926 1 96.69 310 ALA A C 1
ATOM 2462 O O . ALA A 1 310 ? 30.234 -8.945 -7.227 1 96.69 310 ALA A O 1
ATOM 2463 N N . ARG A 1 311 ? 28.719 -7.32 -7.121 1 96.06 311 ARG A N 1
ATOM 2464 C CA . ARG A 1 311 ? 29.578 -6.348 -7.793 1 96.06 311 ARG A CA 1
ATOM 2465 C C . ARG A 1 311 ? 30.906 -6.18 -7.055 1 96.06 311 ARG A C 1
ATOM 2467 O O . ARG A 1 311 ? 31.875 -5.684 -7.621 1 96.06 311 ARG A O 1
ATOM 2474 N N . TRP A 1 312 ? 30.938 -6.621 -5.797 1 95.56 312 TRP A N 1
ATOM 2475 C CA . TRP A 1 312 ? 32.125 -6.48 -4.977 1 95.56 312 TRP A CA 1
ATOM 2476 C C . TRP A 1 312 ? 32.906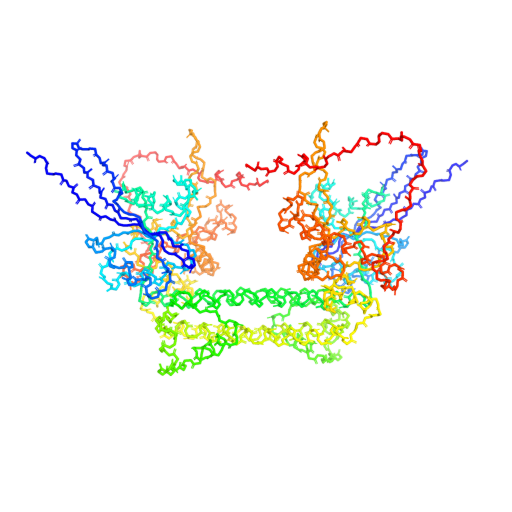 -7.793 -4.914 1 95.56 312 TRP A C 1
ATOM 2478 O O . TRP A 1 312 ? 33.969 -7.871 -4.273 1 95.56 312 TRP A O 1
ATOM 2488 N N . LEU A 1 313 ? 32.438 -8.781 -5.5 1 95.06 313 LEU A N 1
ATOM 2489 C CA . LEU A 1 313 ? 33 -10.125 -5.355 1 95.06 313 LEU A CA 1
ATOM 2490 C C . LEU A 1 313 ? 33.562 -10.633 -6.684 1 95.06 313 LEU A C 1
ATOM 2492 O O . LEU A 1 313 ? 33 -10.375 -7.738 1 95.06 313 LEU A O 1
ATOM 2496 N N . GLU A 1 314 ? 34.656 -11.383 -6.586 1 90.88 314 GLU A N 1
ATOM 2497 C CA . GLU A 1 314 ? 35.156 -12.086 -7.773 1 90.88 314 GLU A CA 1
ATOM 2498 C C . GLU A 1 314 ? 34.188 -13.172 -8.219 1 90.88 314 GLU A C 1
ATOM 2500 O O . GLU A 1 314 ? 33.562 -13.852 -7.379 1 90.88 314 GLU A O 1
ATOM 2505 N N . PRO A 1 315 ? 34.031 -13.367 -9.523 1 91.44 315 PRO A N 1
ATOM 2506 C CA . PRO A 1 315 ? 34.688 -12.711 -10.672 1 91.44 315 PRO A CA 1
ATOM 2507 C C . PRO A 1 315 ? 33.844 -11.547 -11.219 1 91.44 315 PRO A C 1
ATOM 2509 O O . PRO A 1 315 ? 34.188 -10.984 -12.266 1 91.44 315 PRO A O 1
ATOM 2512 N N . PHE A 1 316 ? 32.875 -11.172 -10.461 1 94.81 316 PHE A N 1
ATOM 2513 C CA . PHE A 1 316 ? 31.891 -10.258 -11.039 1 94.81 316 PHE A CA 1
ATOM 2514 C C . PHE A 1 316 ? 32.344 -8.812 -10.883 1 94.81 316 PHE A C 1
ATOM 2516 O O . PHE A 1 316 ? 31.891 -7.934 -11.617 1 94.81 316 PHE A O 1
ATOM 2523 N N . ASN A 1 317 ? 33.219 -8.57 -9.922 1 95.62 317 ASN A N 1
ATOM 2524 C CA . ASN A 1 317 ? 33.719 -7.219 -9.703 1 95.62 317 ASN A CA 1
ATOM 2525 C C . ASN A 1 317 ? 34.438 -6.672 -10.945 1 95.62 317 ASN A C 1
ATOM 2527 O O . ASN A 1 317 ? 34.281 -5.496 -11.281 1 95.62 317 ASN A O 1
ATOM 2531 N N . GLU A 1 318 ? 35.188 -7.586 -11.633 1 94.44 318 GLU A N 1
ATOM 2532 C CA . GLU A 1 318 ? 35.906 -7.16 -12.836 1 94.44 318 GLU A CA 1
ATOM 2533 C C . GLU A 1 318 ? 34.906 -6.723 -13.922 1 94.44 318 GLU A C 1
ATOM 2535 O O . GLU A 1 318 ? 35.125 -5.707 -14.586 1 94.44 318 GLU A O 1
ATOM 2540 N N . PHE A 1 319 ? 33.969 -7.535 -14.047 1 93.62 319 PHE A N 1
ATOM 2541 C CA . PHE A 1 319 ? 32.969 -7.223 -15.039 1 93.62 319 PHE A CA 1
ATOM 2542 C C . PHE A 1 319 ? 32.312 -5.883 -14.734 1 93.62 319 PHE A C 1
ATOM 2544 O O . PHE A 1 319 ? 32.156 -5.035 -15.617 1 93.62 319 PHE A O 1
ATOM 2551 N N . TYR A 1 320 ? 31.922 -5.621 -13.477 1 96.38 320 TYR A N 1
ATOM 2552 C CA . TYR A 1 320 ? 31.266 -4.402 -13.023 1 96.38 320 TYR A CA 1
ATOM 2553 C C . TYR A 1 320 ? 32.188 -3.191 -13.203 1 96.38 320 TYR A C 1
ATOM 2555 O O . TYR A 1 320 ? 31.75 -2.17 -13.75 1 96.38 320 TYR A O 1
ATOM 2563 N N . GLU A 1 321 ? 33.406 -3.316 -12.82 1 96.38 321 GLU A N 1
ATOM 2564 C CA . GLU A 1 321 ? 34.344 -2.221 -12.914 1 96.38 321 GLU A CA 1
ATOM 2565 C C . GLU A 1 321 ? 34.594 -1.819 -14.359 1 96.38 321 GLU A C 1
ATOM 2567 O O . GLU A 1 321 ? 34.781 -0.636 -14.664 1 96.38 321 GLU A O 1
ATOM 2572 N N . ARG A 1 322 ? 34.625 -2.773 -15.195 1 96.31 322 ARG A N 1
ATOM 2573 C CA . ARG A 1 322 ? 34.812 -2.502 -16.625 1 96.31 322 ARG A CA 1
ATOM 2574 C C . ARG A 1 322 ? 33.688 -1.659 -17.172 1 96.31 322 ARG A C 1
ATOM 2576 O O . ARG A 1 322 ? 33.906 -0.761 -17.984 1 96.31 322 ARG A O 1
ATOM 2583 N N . LEU A 1 323 ? 32.5 -1.966 -16.75 1 96.12 323 LEU A N 1
ATOM 2584 C CA . LEU A 1 323 ? 31.328 -1.217 -17.203 1 96.12 323 LEU A CA 1
ATOM 2585 C C . LEU A 1 323 ? 31.375 0.218 -16.688 1 96.12 323 LEU A C 1
ATOM 2587 O O . LEU A 1 323 ? 31.078 1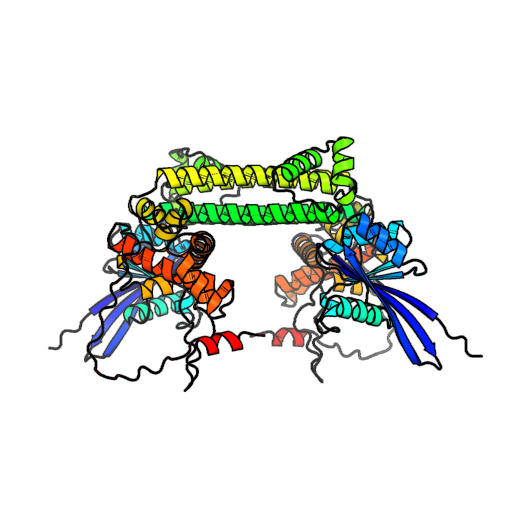.157 -17.422 1 96.12 323 LEU A O 1
ATOM 2591 N N . ILE A 1 324 ? 31.734 0.325 -15.453 1 96.25 324 ILE A N 1
ATOM 2592 C CA . ILE A 1 324 ? 31.859 1.652 -14.859 1 96.25 324 ILE A CA 1
ATOM 2593 C C . ILE A 1 324 ? 32.938 2.449 -15.602 1 96.25 324 ILE A C 1
ATOM 2595 O O . ILE A 1 324 ? 32.719 3.627 -15.906 1 96.25 324 ILE A O 1
ATOM 2599 N N . ALA A 1 325 ? 34 1.832 -15.906 1 96.12 325 ALA A N 1
ATOM 2600 C CA . ALA A 1 325 ? 35.094 2.469 -16.609 1 96.12 325 ALA A CA 1
ATOM 2601 C C . ALA A 1 325 ? 34.688 2.92 -18 1 96.12 325 ALA A C 1
ATOM 2603 O O . ALA A 1 325 ? 35.188 3.906 -18.531 1 96.12 325 ALA A O 1
ATOM 2604 N N . ARG A 1 326 ? 33.781 2.242 -18.562 1 95.81 326 ARG A N 1
ATOM 2605 C CA . ARG A 1 326 ? 33.281 2.561 -19.906 1 95.81 326 ARG A CA 1
ATOM 2606 C C . ARG A 1 326 ? 32.25 3.689 -19.844 1 95.81 326 ARG A C 1
ATOM 2608 O O . ARG A 1 326 ? 31.672 4.062 -20.859 1 95.81 326 ARG A O 1
ATOM 2615 N N . GLY A 1 327 ? 31.906 4.125 -18.609 1 94.56 327 GLY A N 1
ATOM 2616 C CA . GLY A 1 327 ? 31.062 5.301 -18.453 1 94.56 327 GLY A CA 1
ATOM 2617 C C . GLY A 1 327 ? 29.641 4.969 -18.078 1 94.56 327 GLY A C 1
ATOM 2618 O O . GLY A 1 327 ? 28.781 5.852 -18.031 1 94.56 327 GLY A O 1
ATOM 2619 N N . LYS A 1 328 ? 29.391 3.742 -17.844 1 93.38 328 LYS A N 1
ATOM 2620 C CA . LYS A 1 328 ? 28.031 3.387 -17.422 1 93.38 328 LYS A CA 1
ATOM 2621 C C . LYS A 1 328 ? 27.734 3.898 -16.016 1 93.38 328 LYS A C 1
ATOM 2623 O O . LYS A 1 328 ? 28.625 3.926 -15.156 1 93.38 328 LYS A O 1
ATOM 2628 N N . SER A 1 329 ? 26.469 4.309 -15.836 1 95 329 SER A N 1
ATOM 2629 C CA . SER A 1 329 ? 26.062 4.688 -14.492 1 95 329 SER A CA 1
ATOM 2630 C C . SER A 1 329 ? 26.031 3.477 -13.562 1 95 329 SER A C 1
ATOM 2632 O O . SER A 1 329 ? 26.031 2.334 -14.023 1 95 329 SER A O 1
ATOM 2634 N N . VAL A 1 330 ? 26.016 3.697 -12.297 1 94.75 330 VAL A N 1
ATOM 2635 C CA . VAL A 1 330 ? 25.953 2.658 -11.273 1 94.75 330 VAL A CA 1
ATOM 2636 C C . VAL A 1 330 ? 24.734 1.769 -11.508 1 94.75 330 VAL A C 1
ATOM 2638 O O . VAL A 1 330 ? 24.844 0.541 -11.469 1 94.75 330 VAL A O 1
ATOM 2641 N N . ARG A 1 331 ? 23.609 2.391 -11.797 1 94.25 331 ARG A N 1
ATOM 2642 C CA . ARG A 1 331 ? 22.375 1.645 -12.023 1 94.25 331 ARG A CA 1
ATOM 2643 C C . ARG A 1 331 ? 22.484 0.781 -13.281 1 94.25 331 ARG A C 1
ATOM 2645 O O . ARG A 1 331 ? 22.094 -0.388 -13.266 1 94.25 331 ARG A O 1
ATOM 2652 N N . GLN A 1 332 ? 23.016 1.357 -14.289 1 93.56 332 GLN A N 1
ATOM 2653 C CA . GLN A 1 332 ? 23.156 0.626 -15.547 1 93.56 332 GLN A CA 1
ATOM 2654 C C . GLN A 1 332 ? 24.094 -0.568 -15.383 1 93.56 332 GLN A C 1
ATOM 2656 O O . GLN A 1 332 ? 23.797 -1.664 -15.867 1 93.56 332 GLN A O 1
ATOM 2661 N N . ALA A 1 333 ? 25.203 -0.329 -14.773 1 96.19 333 ALA A N 1
ATOM 2662 C CA . ALA A 1 333 ? 26.188 -1.386 -14.555 1 96.19 333 ALA A CA 1
ATOM 2663 C C . ALA A 1 333 ? 25.609 -2.5 -13.688 1 96.19 333 ALA A C 1
ATOM 2665 O O . ALA A 1 333 ? 25.828 -3.684 -13.953 1 96.19 333 ALA A O 1
ATOM 2666 N N . THR A 1 334 ? 24.844 -2.119 -12.688 1 96.75 334 THR A N 1
ATOM 2667 C CA . THR A 1 334 ? 24.219 -3.1 -11.805 1 96.75 334 THR A CA 1
ATOM 2668 C C . THR A 1 334 ? 23.203 -3.941 -12.562 1 96.75 334 THR A C 1
ATOM 2670 O O . THR A 1 334 ? 23.141 -5.16 -12.391 1 96.75 334 THR A O 1
ATOM 2673 N N . CYS A 1 335 ? 22.422 -3.338 -13.406 1 95.88 335 CYS A N 1
ATOM 2674 C CA . CYS A 1 335 ? 21.422 -4.051 -14.203 1 95.88 335 CYS A CA 1
ATOM 2675 C C . CYS A 1 335 ? 22.094 -5.016 -15.18 1 95.88 335 CYS A C 1
ATOM 2677 O O . CYS A 1 335 ? 21.609 -6.129 -15.383 1 95.88 335 CYS A O 1
ATOM 2679 N N . ALA A 1 336 ? 23.156 -4.551 -15.781 1 95.75 336 ALA A N 1
ATOM 2680 C CA . ALA A 1 336 ? 23.906 -5.422 -16.688 1 95.75 336 ALA A CA 1
ATOM 2681 C C . ALA A 1 336 ? 24.438 -6.652 -15.961 1 95.75 336 ALA A C 1
ATOM 2683 O O . ALA A 1 336 ? 24.359 -7.77 -16.484 1 95.75 336 ALA A O 1
ATOM 2684 N N . LEU A 1 337 ? 24.969 -6.426 -14.82 1 97.31 337 LEU A N 1
ATOM 2685 C CA . LEU A 1 337 ? 25.453 -7.531 -14.008 1 97.31 337 LEU A CA 1
ATOM 2686 C C . LEU A 1 337 ? 24.312 -8.469 -13.617 1 97.31 337 LEU A C 1
ATOM 2688 O O . LEU A 1 337 ? 24.484 -9.688 -13.625 1 97.31 337 LEU A O 1
ATOM 2692 N N . ALA A 1 338 ? 23.156 -7.875 -13.273 1 97.69 338 ALA A N 1
ATOM 2693 C CA . ALA A 1 338 ? 21.984 -8.672 -12.945 1 97.69 338 ALA A CA 1
ATOM 2694 C C . ALA A 1 338 ? 21.578 -9.57 -14.109 1 97.69 338 ALA A C 1
ATOM 2696 O O . ALA A 1 338 ? 21.25 -10.742 -13.914 1 97.69 338 ALA A O 1
ATOM 2697 N N . GLY A 1 339 ? 21.641 -8.977 -15.281 1 96.81 339 GLY A N 1
ATOM 2698 C CA . GLY A 1 339 ? 21.359 -9.766 -16.469 1 96.81 339 GLY A CA 1
ATOM 2699 C C . GLY A 1 339 ? 22.328 -10.914 -16.672 1 96.81 339 GLY A C 1
ATOM 2700 O O . GLY A 1 339 ? 21.922 -12.023 -17.031 1 96.81 339 GLY A O 1
ATOM 2701 N N . LYS A 1 340 ? 23.562 -10.656 -16.484 1 96.25 340 LYS A N 1
ATOM 2702 C CA . LYS A 1 340 ? 24.594 -11.695 -16.562 1 96.25 340 LYS A CA 1
ATOM 2703 C C . LYS A 1 340 ? 24.328 -12.812 -15.555 1 96.25 340 LYS A C 1
ATOM 2705 O O . LYS A 1 340 ? 24.438 -13.992 -15.891 1 96.25 340 LYS A O 1
ATOM 2710 N N . LEU A 1 341 ? 23.984 -12.414 -14.367 1 97.69 341 LEU A N 1
ATOM 2711 C CA . LEU A 1 341 ? 23.672 -13.398 -13.328 1 97.69 341 LEU A CA 1
ATOM 2712 C C . LEU A 1 341 ? 22.484 -14.266 -13.742 1 97.69 341 LEU A C 1
ATOM 2714 O O . LEU A 1 341 ? 22.469 -15.469 -13.477 1 97.69 341 LEU A O 1
ATOM 2718 N N . ALA A 1 342 ? 21.5 -13.672 -14.375 1 97.94 342 ALA A N 1
ATOM 2719 C CA . ALA A 1 342 ? 20.328 -14.414 -14.836 1 97.94 342 ALA A CA 1
ATOM 2720 C C . ALA A 1 342 ? 20.734 -15.508 -15.82 1 97.94 342 ALA A C 1
ATOM 2722 O O . ALA A 1 342 ? 20.219 -16.625 -15.758 1 97.94 342 ALA A O 1
ATOM 2723 N N . CYS A 1 343 ? 21.672 -15.203 -16.656 1 97.19 343 CYS A N 1
ATOM 2724 C CA . CYS A 1 343 ? 22.156 -16.188 -17.609 1 97.19 343 CYS A CA 1
ATOM 2725 C C . CYS A 1 343 ? 22.906 -17.297 -16.922 1 97.19 343 CYS A C 1
ATOM 2727 O O . CYS A 1 343 ? 22.719 -18.484 -17.234 1 97.19 343 CYS A O 1
ATOM 2729 N N . ILE A 1 344 ? 23.719 -16.906 -16.016 1 97.06 344 ILE A N 1
ATOM 2730 C CA . ILE A 1 344 ? 24.484 -17.891 -15.281 1 97.06 344 ILE A CA 1
ATOM 2731 C C . ILE A 1 344 ? 23.547 -18.828 -14.523 1 97.06 344 ILE A C 1
ATOM 2733 O O . ILE A 1 344 ? 23.734 -20.047 -14.539 1 97.06 344 ILE A O 1
ATOM 2737 N N . VAL A 1 345 ? 22.578 -18.266 -13.883 1 98 345 VAL A N 1
ATOM 2738 C CA . VAL A 1 345 ? 21.594 -19.047 -13.117 1 98 345 VAL A CA 1
ATOM 2739 C C . VAL A 1 345 ? 20.891 -20.031 -14.047 1 98 345 VAL A C 1
ATOM 2741 O O . VAL A 1 345 ? 20.672 -21.188 -13.68 1 98 345 VAL A O 1
ATOM 2744 N N . TYR A 1 346 ? 20.531 -19.578 -15.227 1 97.69 346 TYR A N 1
ATOM 2745 C CA . TYR A 1 346 ? 19.922 -20.453 -16.219 1 97.69 346 TYR A CA 1
ATOM 2746 C C . TYR A 1 346 ? 20.781 -21.703 -16.438 1 97.69 346 TYR A C 1
ATOM 2748 O O . TYR A 1 346 ? 20.281 -22.828 -16.391 1 97.69 346 TYR A O 1
ATOM 2756 N N . HIS A 1 347 ? 22.016 -21.484 -16.594 1 96.88 347 HIS A N 1
ATOM 2757 C CA . HIS A 1 347 ? 22.922 -22.594 -16.906 1 96.88 347 HIS A CA 1
ATOM 2758 C C . HIS A 1 347 ? 23.125 -23.5 -15.688 1 96.88 347 HIS A C 1
ATOM 2760 O O . HIS A 1 347 ? 23.234 -24.719 -15.828 1 96.88 347 HIS A O 1
ATOM 2766 N N . VAL A 1 348 ? 23.203 -22.906 -14.57 1 97.12 348 VAL A N 1
ATOM 2767 C CA . VAL A 1 348 ? 23.344 -23.688 -13.352 1 97.12 348 VAL A CA 1
ATOM 2768 C C . VAL A 1 348 ? 22.125 -24.594 -13.164 1 97.12 348 VAL A C 1
ATOM 2770 O O . VAL A 1 348 ? 22.266 -25.766 -12.812 1 97.12 348 VAL A O 1
ATOM 2773 N N . LEU A 1 349 ? 20.938 -24.062 -13.383 1 97.19 349 LEU A N 1
ATOM 2774 C CA . LEU A 1 349 ? 19.703 -24.828 -13.227 1 97.19 349 LEU A CA 1
ATOM 2775 C C . LEU A 1 349 ? 19.609 -25.922 -14.297 1 97.19 349 LEU A C 1
ATOM 2777 O O . LEU A 1 349 ? 19.141 -27.016 -14.031 1 97.19 349 LEU A O 1
ATOM 2781 N N . LYS A 1 350 ? 20.031 -25.594 -15.477 1 95.81 350 LYS A N 1
ATOM 2782 C CA . LYS A 1 350 ? 19.984 -26.562 -16.578 1 95.81 350 LYS A CA 1
ATOM 2783 C C . LYS A 1 350 ? 20.984 -27.688 -16.359 1 95.81 350 LYS A C 1
ATOM 2785 O O . LYS A 1 350 ? 20.656 -28.859 -16.531 1 95.81 350 LYS A O 1
ATOM 2790 N N . ASP A 1 351 ? 22.188 -27.312 -15.898 1 94.31 351 ASP A N 1
ATOM 2791 C CA . ASP A 1 351 ? 23.266 -28.281 -15.75 1 94.31 351 ASP A CA 1
ATOM 2792 C C . ASP A 1 351 ? 23.234 -28.953 -14.383 1 94.31 351 ASP A C 1
ATOM 2794 O O . ASP A 1 351 ? 23.828 -30.016 -14.188 1 94.31 351 ASP A O 1
ATOM 2798 N N . GLY A 1 352 ? 22.719 -28.297 -13.414 1 93.81 352 GLY A N 1
ATOM 2799 C CA . GLY A 1 352 ? 22.547 -28.875 -12.094 1 93.81 352 GLY A CA 1
ATOM 2800 C C . GLY A 1 352 ? 23.688 -28.547 -11.148 1 93.81 352 GLY A C 1
ATOM 2801 O O . GLY A 1 352 ? 23.719 -29.031 -10.016 1 93.81 352 GLY A O 1
ATOM 2802 N N . VAL A 1 353 ? 24.641 -27.781 -11.672 1 92.62 353 VAL A N 1
ATOM 2803 C CA . VAL A 1 353 ? 25.812 -27.5 -10.828 1 92.62 353 VAL A CA 1
ATOM 2804 C C . VAL A 1 353 ? 26.391 -26.125 -11.188 1 92.62 353 VAL A C 1
ATOM 2806 O O . VAL A 1 353 ? 26.344 -25.719 -12.352 1 92.62 353 VAL A O 1
ATOM 2809 N N . TYR A 1 354 ? 26.844 -25.5 -10.195 1 91.56 354 TYR A N 1
ATOM 2810 C CA . TYR A 1 354 ? 27.609 -24.281 -10.422 1 91.56 354 TYR A CA 1
ATOM 2811 C C . TYR A 1 354 ? 29.078 -24.594 -10.633 1 91.56 354 TYR A C 1
ATOM 2813 O O . TYR A 1 354 ? 29.75 -25.078 -9.727 1 91.56 354 TYR A O 1
ATOM 2821 N N . LYS A 1 355 ? 29.609 -24.406 -11.828 1 86 355 LYS A N 1
ATOM 2822 C CA . LYS A 1 355 ? 30.969 -24.797 -12.188 1 86 355 LYS A CA 1
ATOM 2823 C C . LYS A 1 355 ? 31.922 -23.609 -12.055 1 86 355 LYS A C 1
ATOM 2825 O O . LYS A 1 355 ? 33.125 -23.734 -12.344 1 86 355 LYS A O 1
ATOM 2830 N N . GLY A 1 356 ? 31.516 -22.609 -11.391 1 75.81 356 GLY A N 1
ATOM 2831 C CA . GLY A 1 356 ? 32.344 -21.406 -11.344 1 75.81 356 GLY A CA 1
ATOM 2832 C C . GLY A 1 356 ? 32.406 -20.688 -12.68 1 75.81 356 GLY A C 1
ATOM 2833 O O . GLY A 1 356 ? 31.75 -21.078 -13.641 1 75.81 356 GLY A O 1
ATOM 2834 N N . ILE A 1 357 ? 32.781 -19.484 -12.82 1 60.91 357 ILE A N 1
ATOM 2835 C CA . ILE A 1 357 ? 32.906 -18.766 -14.086 1 60.91 357 ILE A CA 1
ATOM 2836 C C . ILE A 1 357 ? 34.125 -19.297 -14.867 1 60.91 357 ILE A C 1
ATOM 2838 O O . ILE A 1 357 ? 35.25 -19.219 -14.398 1 60.91 357 ILE A O 1
ATOM 2842 N N . VAL A 1 358 ? 33.969 -20.453 -15.562 1 45.19 358 VAL A N 1
ATOM 2843 C CA . VAL A 1 358 ? 35 -20.953 -16.438 1 45.19 358 VAL A CA 1
ATOM 2844 C C . VAL A 1 358 ? 35.375 -19.906 -17.484 1 45.19 358 VAL A C 1
ATOM 2846 O O . VAL A 1 358 ? 34.469 -19.297 -18.078 1 45.19 358 VAL A O 1
ATOM 2849 N N . LYS A 1 359 ? 36.531 -19.234 -17.422 1 39.28 359 LYS A N 1
ATOM 2850 C CA . LYS A 1 359 ? 37.031 -18.375 -18.484 1 39.28 359 LYS A CA 1
ATOM 2851 C C . LYS A 1 359 ? 36.875 -19.047 -19.844 1 39.28 359 LYS A C 1
ATOM 2853 O O . LYS A 1 359 ? 37.406 -20.156 -20.062 1 39.28 359 LYS A O 1
ATOM 2858 N N . LYS A 1 360 ? 35.75 -18.906 -20.469 1 38.16 360 LYS A N 1
ATOM 2859 C CA . LYS A 1 360 ? 35.719 -19.375 -21.844 1 38.16 360 LYS A CA 1
ATOM 2860 C C . LYS A 1 360 ? 37.031 -18.984 -22.562 1 38.16 360 LYS A C 1
ATOM 2862 O O . LYS A 1 360 ? 37.438 -17.828 -22.484 1 38.16 360 LYS A O 1
ATOM 2867 N N . ARG A 1 361 ? 37.875 -19.766 -22.688 1 32 361 ARG A N 1
ATOM 2868 C CA . ARG A 1 361 ? 38.969 -19.547 -23.641 1 32 361 ARG A CA 1
ATOM 2869 C C . ARG A 1 361 ? 38.438 -19 -24.969 1 32 361 ARG A C 1
ATOM 2871 O O . ARG A 1 361 ? 37.438 -19.5 -25.484 1 32 361 ARG A O 1
ATOM 2878 N N . LEU A 1 362 ? 38.5 -17.734 -25.234 1 33.81 362 LEU A N 1
ATOM 2879 C CA . LEU A 1 362 ? 38.281 -17.125 -26.531 1 33.81 362 LEU A CA 1
ATOM 2880 C C . LEU A 1 362 ? 38.594 -18.094 -27.656 1 33.81 362 LEU A C 1
ATOM 2882 O O . LEU A 1 362 ? 39.719 -18.609 -27.719 1 33.81 362 LEU A O 1
ATOM 2886 N N . ARG A 1 363 ? 37.688 -18.891 -28.078 1 31.39 363 ARG A N 1
ATOM 2887 C CA . ARG A 1 363 ? 38.031 -19.516 -29.375 1 31.39 363 ARG A CA 1
ATOM 2888 C C . ARG A 1 363 ? 38.5 -18.469 -30.375 1 31.39 363 ARG A C 1
ATOM 2890 O O . ARG A 1 363 ? 37.812 -17.453 -30.594 1 31.39 363 ARG A O 1
ATOM 2897 N N . ILE A 1 364 ? 39.781 -18.203 -30.578 1 32.53 364 ILE A N 1
ATOM 2898 C CA . ILE A 1 364 ? 40.406 -17.406 -31.641 1 32.53 364 ILE A CA 1
ATOM 2899 C C . ILE A 1 364 ? 39.75 -17.719 -32.969 1 32.53 364 ILE A C 1
ATOM 2901 O O . ILE A 1 364 ? 39.719 -18.875 -33.438 1 32.53 364 ILE A O 1
ATOM 2905 N N . PRO A 1 365 ? 38.656 -16.922 -33.375 1 33.81 365 PRO A N 1
ATOM 2906 C CA . PRO A 1 365 ? 38.156 -17.141 -34.75 1 33.81 365 PRO A CA 1
ATOM 2907 C C . PRO A 1 365 ? 39.25 -17.391 -35.75 1 33.81 365 PRO A C 1
ATOM 2909 O O . PRO A 1 365 ? 40.375 -16.906 -35.594 1 33.81 365 PRO A O 1
ATOM 2912 N N . LYS A 1 366 ? 39.312 -18.453 -36.469 1 33.19 366 LYS A N 1
ATOM 2913 C CA . LYS A 1 366 ? 40.125 -18.5 -37.656 1 33.19 366 LYS A CA 1
ATOM 2914 C C . LYS A 1 366 ? 40 -17.203 -38.469 1 33.19 366 LYS A C 1
ATOM 2916 O O . LYS A 1 366 ? 39 -16.5 -38.344 1 33.19 366 LYS A O 1
ATOM 2921 N N . GLY A 1 367 ? 40.938 -16.516 -39.219 1 30.5 367 GLY A N 1
ATOM 2922 C CA . GLY A 1 367 ? 41.25 -15.336 -40 1 30.5 367 GLY A CA 1
ATOM 2923 C C . GLY A 1 367 ? 40.094 -14.906 -40.906 1 30.5 367 GLY A C 1
ATOM 2924 O O . GLY A 1 367 ? 40.281 -14.07 -41.812 1 30.5 367 GLY A O 1
ATOM 2925 N N . GLY A 1 368 ? 39 -15.586 -41.25 1 30.91 368 GLY A N 1
ATOM 2926 C CA . GLY A 1 368 ? 38.344 -14.867 -42.344 1 30.91 368 GLY A CA 1
ATOM 2927 C C . GLY A 1 368 ? 37.781 -13.531 -41.906 1 30.91 368 GLY A C 1
ATOM 2928 O O . GLY A 1 368 ? 37.406 -13.352 -40.75 1 30.91 368 GLY A O 1
ATOM 2929 N N . GLU A 1 369 ? 38.125 -12.312 -42.469 1 29.23 369 GLU A N 1
ATOM 2930 C CA . GLU A 1 369 ? 37.938 -10.867 -42.406 1 29.23 369 GLU A CA 1
ATOM 2931 C C . GLU A 1 369 ? 36.438 -10.531 -42.281 1 29.23 369 GLU A C 1
ATOM 2933 O O . GLU A 1 369 ? 35.719 -10.391 -43.25 1 29.23 369 GLU A O 1
ATOM 2938 N N . VAL A 1 370 ? 35.531 -11.289 -41.719 1 27.34 370 VAL A N 1
ATOM 2939 C CA . VAL A 1 370 ? 34.219 -10.688 -41.875 1 27.34 370 VAL A CA 1
ATOM 2940 C C . VAL A 1 370 ? 34.156 -9.375 -41.094 1 27.34 370 VAL A C 1
ATOM 2942 O O . VAL A 1 370 ? 34.531 -9.336 -39.906 1 27.34 370 VAL A O 1
ATOM 2945 N N . ASN A 1 371 ? 34.188 -8.141 -41.656 1 26.8 371 ASN A N 1
ATOM 2946 C CA . ASN A 1 371 ? 33.938 -6.762 -41.25 1 26.8 371 ASN A CA 1
ATOM 2947 C C . ASN A 1 371 ? 32.688 -6.641 -40.406 1 26.8 371 ASN A C 1
ATOM 2949 O O . ASN A 1 371 ? 31.562 -6.648 -40.906 1 26.8 371 ASN A O 1
ATOM 2953 N N . VAL A 1 372 ? 32.562 -7.352 -39.375 1 26.11 372 VAL A N 1
ATOM 2954 C CA . VAL A 1 372 ? 31.312 -7.211 -38.625 1 26.11 372 VAL A CA 1
ATOM 2955 C C . VAL A 1 372 ? 31.219 -5.801 -38.062 1 26.11 372 VAL A C 1
ATOM 2957 O O . VAL A 1 372 ? 32.094 -5.379 -37.281 1 26.11 372 VAL A O 1
ATOM 2960 N N . LYS A 1 373 ? 30.594 -4.898 -38.781 1 25.34 373 LYS A N 1
ATOM 2961 C CA . LYS A 1 373 ? 30.188 -3.555 -38.375 1 25.34 373 LYS A CA 1
ATOM 2962 C C . LYS A 1 373 ? 29.625 -3.559 -36.938 1 25.34 373 LYS A C 1
ATOM 2964 O O . LYS A 1 373 ? 28.703 -4.316 -36.656 1 25.34 373 LYS A O 1
ATOM 2969 N N . ASP A 1 374 ? 30.391 -3.229 -35.969 1 25.78 374 ASP A N 1
ATOM 2970 C CA . ASP A 1 374 ? 30.219 -3.047 -34.531 1 25.78 374 ASP A CA 1
ATOM 2971 C C . ASP A 1 374 ? 29.016 -2.146 -34.25 1 25.78 374 ASP A C 1
ATOM 2973 O O . ASP A 1 374 ? 29 -0.979 -34.656 1 25.78 374 ASP A O 1
ATOM 2977 N N . PHE A 1 375 ? 27.828 -2.656 -34.5 1 24.45 375 PHE A N 1
ATOM 2978 C CA . PHE A 1 375 ? 26.688 -1.81 -34.156 1 24.45 375 PHE A CA 1
ATOM 2979 C C . PHE A 1 375 ? 26.812 -1.269 -32.719 1 24.45 375 PHE A C 1
ATOM 2981 O O . PHE A 1 375 ? 27 -2.035 -31.781 1 24.45 375 PHE A O 1
ATOM 2988 N N . ASP A 1 376 ? 27.438 -0.101 -32.625 1 24.62 376 ASP A N 1
ATOM 2989 C CA . ASP A 1 376 ? 27.656 0.728 -31.438 1 24.62 376 ASP A CA 1
ATOM 2990 C C . ASP A 1 376 ? 26.359 0.908 -30.641 1 24.62 376 ASP A C 1
ATOM 2992 O O . ASP A 1 376 ? 25.422 1.532 -31.141 1 24.62 376 ASP A O 1
ATOM 2996 N N . VAL A 1 377 ? 26 0.045 -29.938 1 25.23 377 VAL A N 1
ATOM 2997 C CA . VAL A 1 377 ? 24.828 0.071 -29.078 1 25.23 377 VAL A CA 1
ATOM 2998 C C . VAL A 1 377 ? 24.875 1.299 -28.172 1 25.23 377 VAL A C 1
ATOM 3000 O O . VAL A 1 377 ? 23.938 1.548 -27.391 1 25.23 377 VAL A O 1
ATOM 3003 N N . GLY A 1 378 ? 26.016 2.029 -28.078 1 27.61 378 GLY A N 1
ATOM 3004 C CA . GLY A 1 378 ? 26.141 3.244 -27.297 1 27.61 378 GLY A CA 1
ATOM 3005 C C . GLY A 1 378 ? 25.141 4.316 -27.672 1 27.61 378 GLY A C 1
ATOM 3006 O O . GLY A 1 378 ? 24.703 5.09 -26.828 1 27.61 378 GLY A O 1
ATOM 3007 N N . ASP A 1 379 ? 24.859 4.465 -28.922 1 28.59 379 ASP A N 1
ATOM 3008 C CA . ASP A 1 379 ? 24.062 5.598 -29.391 1 28.59 379 ASP A CA 1
ATOM 3009 C C . ASP A 1 379 ? 22.625 5.512 -28.875 1 28.59 379 ASP A C 1
ATOM 3011 O O . ASP A 1 379 ? 21.891 6.504 -28.891 1 28.59 379 ASP A O 1
ATOM 3015 N N . ALA A 1 380 ? 22.156 4.387 -28.625 1 26.09 380 ALA A N 1
ATOM 3016 C CA . ALA A 1 380 ? 20.766 4.32 -28.234 1 26.09 380 ALA A CA 1
ATOM 3017 C C . ALA A 1 380 ? 20.562 4.871 -26.812 1 26.09 380 ALA A C 1
ATOM 3019 O O . ALA A 1 380 ? 19.516 5.449 -26.5 1 26.09 380 ALA A O 1
ATOM 3020 N N . LEU A 1 381 ? 21.562 4.773 -25.984 1 25.55 381 LEU A N 1
ATOM 3021 C CA . LEU A 1 381 ? 21.328 5.207 -24.609 1 25.55 381 LEU A CA 1
ATOM 3022 C C . LEU A 1 381 ? 21.391 6.727 -24.5 1 25.55 381 LEU A C 1
ATOM 3024 O O . LEU A 1 381 ? 21.031 7.297 -23.469 1 25.55 381 LEU A O 1
ATOM 3028 N N . ASP A 1 382 ? 22.078 7.434 -25.375 1 26.98 382 ASP A N 1
ATOM 3029 C CA . ASP A 1 382 ? 22.188 8.883 -25.266 1 26.98 382 ASP A CA 1
ATOM 3030 C C . ASP A 1 382 ? 20.812 9.547 -25.438 1 26.98 382 ASP A C 1
ATOM 3032 O O . ASP A 1 382 ? 20.609 10.672 -24.984 1 26.98 382 ASP A O 1
ATOM 3036 N N . SER A 1 383 ? 20.047 9.102 -26.328 1 26.45 383 SER A N 1
ATOM 3037 C CA . SER A 1 383 ? 18.828 9.867 -26.594 1 26.45 383 SER A CA 1
ATOM 3038 C C . SER A 1 383 ? 17.891 9.836 -25.391 1 26.45 383 SER A C 1
ATOM 3040 O O . SER A 1 383 ? 16.812 10.422 -25.438 1 26.45 383 SER A O 1
ATOM 3042 N N . LEU A 1 384 ? 18.141 9.047 -24.469 1 22.95 384 LEU A N 1
ATOM 3043 C CA . LEU A 1 384 ? 17.219 9.078 -23.328 1 22.95 384 LEU A CA 1
ATOM 3044 C C . LEU A 1 384 ? 17.547 10.25 -22.406 1 22.95 384 LEU A C 1
ATOM 3046 O O . LEU A 1 384 ? 17.047 10.305 -21.281 1 22.95 384 LEU A O 1
ATOM 3050 N N . SER A 1 385 ? 18.484 11.094 -22.875 1 22.39 385 SER A N 1
ATOM 3051 C CA . SER A 1 385 ? 18.594 12.336 -22.109 1 22.39 385 SER A CA 1
ATOM 3052 C C . SER A 1 385 ? 17.344 13.188 -22.25 1 22.39 385 SER A C 1
ATOM 3054 O O . SER A 1 385 ? 16.906 13.477 -23.375 1 22.39 385 SER A O 1
ATOM 3056 N N . PRO A 1 386 ? 16.438 13.203 -21.25 1 23.25 386 PRO A N 1
ATOM 3057 C CA . PRO A 1 386 ? 15.703 14.453 -21.406 1 23.25 386 PRO A CA 1
ATOM 3058 C C . PRO A 1 386 ? 16.625 15.672 -21.5 1 23.25 386 PRO A C 1
ATOM 3060 O O . PRO A 1 386 ? 17.75 15.641 -20.984 1 23.25 386 PRO A O 1
ATOM 3063 N N . MET B 1 1 ? 6.609 62.875 -0.428 1 34.53 1 MET B N 1
ATOM 3064 C CA . MET B 1 1 ? 7.668 61.906 -0.2 1 34.53 1 MET B CA 1
ATOM 3065 C C . MET B 1 1 ? 7.094 60.5 -0.065 1 34.53 1 MET B C 1
ATOM 3067 O O . MET B 1 1 ? 6.371 60.219 0.893 1 34.53 1 MET B O 1
ATOM 3071 N N . THR B 1 2 ? 6.613 59.938 -1.036 1 44.69 2 THR B N 1
ATOM 3072 C CA . THR B 1 2 ? 5.828 58.688 -1.094 1 44.69 2 THR B CA 1
ATOM 3073 C C . THR B 1 2 ? 6.531 57.562 -0.339 1 44.69 2 THR B C 1
ATOM 3075 O O . THR B 1 2 ? 7.711 57.312 -0.575 1 44.69 2 THR B O 1
ATOM 3078 N N . LYS B 1 3 ? 6.184 57.281 0.851 1 50.47 3 LYS B N 1
ATOM 3079 C CA . LYS B 1 3 ? 6.766 56.438 1.872 1 50.47 3 LYS B CA 1
ATOM 3080 C C . LYS B 1 3 ? 6.996 55 1.333 1 50.47 3 LYS B C 1
ATOM 3082 O O . LYS B 1 3 ? 6.07 54.375 0.816 1 50.47 3 LYS B O 1
ATOM 3087 N N . ASP B 1 4 ? 8.227 54.656 0.934 1 59.88 4 ASP B N 1
ATOM 3088 C CA . ASP B 1 4 ? 8.703 53.344 0.509 1 59.88 4 ASP B CA 1
ATOM 3089 C C . ASP B 1 4 ? 8.352 52.281 1.539 1 59.88 4 ASP B C 1
ATOM 3091 O O . ASP B 1 4 ? 8.641 52.438 2.729 1 59.88 4 ASP B O 1
ATOM 3095 N N . PHE B 1 5 ? 7.203 51.594 1.315 1 67.44 5 PHE B N 1
ATOM 3096 C CA . PHE B 1 5 ? 6.836 50.5 2.207 1 67.44 5 PHE B CA 1
ATOM 3097 C C . PHE B 1 5 ? 7.758 49.312 2.002 1 67.44 5 PHE B C 1
ATOM 3099 O O . PHE B 1 5 ? 8.023 48.906 0.867 1 67.44 5 PHE B O 1
ATOM 3106 N N . VAL B 1 6 ? 8.594 49.094 3.139 1 75.69 6 VAL B N 1
ATOM 3107 C CA . VAL B 1 6 ? 9.492 47.938 3.074 1 75.69 6 VAL B CA 1
ATOM 3108 C C . VAL B 1 6 ? 8.945 46.812 3.924 1 75.69 6 VAL B C 1
ATOM 3110 O O . VAL B 1 6 ? 8.594 47 5.09 1 75.69 6 VAL B O 1
ATOM 3113 N N . SER B 1 7 ? 8.641 45.656 3.256 1 88.31 7 SER B N 1
ATOM 3114 C CA . SER B 1 7 ? 8.266 44.438 3.963 1 88.31 7 SER B CA 1
ATOM 3115 C C . SER B 1 7 ? 9.375 43.375 3.889 1 88.31 7 SER B C 1
ATOM 3117 O O . SER B 1 7 ? 10.039 43.25 2.861 1 88.31 7 SER B O 1
ATOM 3119 N N . LYS B 1 8 ? 9.727 42.844 5.082 1 94.56 8 LYS B N 1
ATOM 3120 C CA . LYS B 1 8 ? 10.781 41.812 5.164 1 94.56 8 LYS B CA 1
ATOM 3121 C C . LYS B 1 8 ? 10.188 40.438 5.367 1 94.56 8 LYS B C 1
ATOM 3123 O O . LYS B 1 8 ? 9.219 40.281 6.109 1 94.56 8 LYS B O 1
ATOM 3128 N N . ALA B 1 9 ? 10.758 39.531 4.598 1 95.75 9 ALA B N 1
ATOM 3129 C CA . ALA B 1 9 ? 10.281 38.156 4.766 1 95.75 9 ALA B CA 1
ATOM 3130 C C . ALA B 1 9 ? 11.383 37.156 4.445 1 95.75 9 ALA B C 1
ATOM 3132 O O . ALA B 1 9 ? 12.43 37.5 3.916 1 95.75 9 ALA B O 1
ATOM 3133 N N . PHE B 1 10 ? 11.148 35.906 4.891 1 96.94 10 PHE B N 1
ATOM 3134 C CA . PHE B 1 10 ? 12.086 34.844 4.586 1 96.94 10 PHE B CA 1
ATOM 3135 C C . PHE B 1 10 ? 11.352 33.625 3.971 1 96.94 10 PHE B C 1
ATOM 3137 O O . PHE B 1 10 ? 10.125 33.562 4.023 1 96.94 10 PHE B O 1
ATOM 3144 N N . ALA B 1 11 ? 12.094 32.812 3.285 1 95.25 11 ALA B N 1
ATOM 3145 C CA . ALA B 1 11 ? 11.617 31.562 2.748 1 95.25 11 ALA B CA 1
ATOM 3146 C C . ALA B 1 11 ? 12.594 30.422 3.051 1 95.25 11 ALA B C 1
ATOM 3148 O O . ALA B 1 11 ? 13.812 30.625 3.002 1 95.25 11 ALA B O 1
ATOM 3149 N N . ILE B 1 12 ? 12.016 29.297 3.369 1 95.56 12 ILE B N 1
ATOM 3150 C CA . ILE B 1 12 ? 12.875 28.156 3.682 1 95.56 12 ILE B CA 1
ATOM 3151 C C . ILE B 1 12 ? 12.445 26.953 2.855 1 95.56 12 ILE B C 1
ATOM 3153 O O . ILE B 1 12 ? 11.281 26.547 2.896 1 95.56 12 ILE B O 1
ATOM 3157 N N . ASP B 1 13 ? 13.391 26.422 2.102 1 92.19 13 ASP B N 1
ATOM 3158 C CA . ASP B 1 13 ? 13.266 25.125 1.449 1 92.19 13 ASP B CA 1
ATOM 3159 C C . ASP B 1 13 ? 13.812 24.016 2.334 1 92.19 13 ASP B C 1
ATOM 3161 O O . ASP B 1 13 ? 14.969 24.062 2.762 1 92.19 13 ASP B O 1
ATOM 3165 N N . ILE B 1 14 ? 12.93 23.031 2.572 1 92.81 14 ILE B N 1
ATOM 3166 C CA . ILE B 1 14 ? 13.25 22.047 3.611 1 92.81 14 ILE B CA 1
ATOM 3167 C C . ILE B 1 14 ? 13.5 20.688 2.977 1 92.81 14 ILE B C 1
ATOM 3169 O O . ILE B 1 14 ? 12.727 20.234 2.127 1 92.81 14 ILE B O 1
ATOM 3173 N N . SER B 1 15 ? 14.602 20.031 3.342 1 89.81 15 SER B N 1
ATOM 3174 C CA . SER B 1 15 ? 14.875 18.625 3.039 1 89.81 15 SER B CA 1
ATOM 3175 C C . SER B 1 15 ? 15.07 17.812 4.316 1 89.81 15 SER B C 1
ATOM 3177 O O . SER B 1 15 ? 14.977 18.359 5.422 1 89.81 15 SER B O 1
ATOM 3179 N N . GLN B 1 16 ? 15.312 16.578 4.16 1 87.94 16 GLN B N 1
ATOM 3180 C CA . GLN B 1 16 ? 15.461 15.672 5.301 1 87.94 16 GLN B CA 1
ATOM 3181 C C . GLN B 1 16 ? 16.641 16.094 6.18 1 87.94 16 GLN B C 1
ATOM 3183 O O . GLN B 1 16 ? 16.562 15.992 7.406 1 87.94 16 GLN B O 1
ATOM 3188 N N . SER B 1 17 ? 17.703 16.625 5.504 1 91.25 17 SER B N 1
ATOM 3189 C CA . SER B 1 17 ? 18.922 16.844 6.277 1 91.25 17 SER B CA 1
ATOM 3190 C C . SER B 1 17 ? 19.391 18.281 6.172 1 91.25 17 SER B C 1
ATOM 3192 O O . SER B 1 17 ? 20.359 18.672 6.824 1 91.25 17 SER B O 1
ATOM 3194 N N . LYS B 1 18 ? 18.625 19.016 5.379 1 93.56 18 LYS B N 1
ATOM 3195 C CA . LYS B 1 18 ? 19.156 20.359 5.109 1 93.56 18 LYS B CA 1
ATOM 3196 C C . LYS B 1 18 ? 18.031 21.375 5.023 1 93.56 18 LYS B C 1
ATOM 3198 O O . LYS B 1 18 ? 16.922 21.062 4.566 1 93.56 18 LYS B O 1
ATOM 3203 N N . LEU B 1 19 ? 18.344 22.594 5.473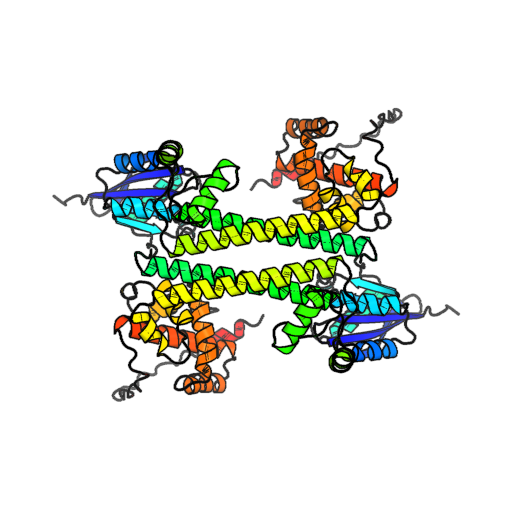 1 95.5 19 LEU B N 1
ATOM 3204 C CA . LEU B 1 19 ? 17.484 23.75 5.367 1 95.5 19 LEU B CA 1
ATOM 3205 C C . LEU B 1 19 ? 18.125 24.844 4.508 1 95.5 19 LEU B C 1
ATOM 3207 O O . LEU B 1 19 ? 19.266 25.234 4.762 1 95.5 19 LEU B O 1
ATOM 3211 N N . THR B 1 20 ? 17.484 25.234 3.471 1 95.06 20 THR B N 1
ATOM 3212 C CA . THR B 1 20 ? 17.953 26.359 2.658 1 95.06 20 THR B CA 1
ATOM 3213 C C . THR B 1 20 ? 17.047 27.578 2.84 1 95.06 20 THR B C 1
ATOM 3215 O O . THR B 1 20 ? 15.867 27.547 2.494 1 95.06 20 THR B O 1
ATOM 3218 N N . ALA B 1 21 ? 17.656 28.625 3.385 1 97 21 ALA B N 1
ATOM 3219 C CA . ALA B 1 21 ? 16.859 29.797 3.736 1 97 21 ALA B CA 1
ATOM 3220 C C . ALA B 1 21 ? 17.266 31.016 2.898 1 97 21 ALA B C 1
ATOM 3222 O O . ALA B 1 21 ? 18.453 31.234 2.668 1 97 21 ALA B O 1
ATOM 3223 N N . ALA B 1 22 ? 16.281 31.688 2.381 1 96 22 ALA B N 1
ATOM 3224 C CA . ALA B 1 22 ? 16.469 32.969 1.708 1 96 22 ALA B CA 1
ATOM 3225 C C . ALA B 1 22 ? 15.734 34.094 2.453 1 96 22 ALA B C 1
ATOM 3227 O O . ALA B 1 22 ? 14.617 33.906 2.947 1 96 22 ALA B O 1
ATOM 3228 N N . LYS B 1 23 ? 16.344 35.188 2.65 1 95.81 23 LYS B N 1
ATOM 3229 C CA . LYS B 1 23 ? 15.695 36.344 3.23 1 95.81 23 LYS B CA 1
ATOM 3230 C C . LYS B 1 23 ? 15.773 37.531 2.287 1 95.81 23 LYS B C 1
ATOM 3232 O O . LYS B 1 23 ? 16.75 37.688 1.538 1 95.81 23 LYS B O 1
ATOM 3237 N N . GLY B 1 24 ? 14.719 38.312 2.297 1 93.75 24 GLY B N 1
ATOM 3238 C CA . GLY B 1 24 ? 14.648 39.438 1.362 1 93.75 24 GLY B CA 1
ATOM 3239 C C . GLY B 1 24 ? 13.68 40.5 1.791 1 93.75 24 GLY B C 1
ATOM 3240 O O . GLY B 1 24 ? 13.156 40.469 2.906 1 93.75 24 GLY B O 1
ATOM 3241 N N . GLU B 1 25 ? 13.625 41.531 0.868 1 92.44 25 GLU B N 1
ATOM 3242 C CA . GLU B 1 25 ? 12.781 42.719 1.127 1 92.44 25 GLU B CA 1
ATOM 3243 C C . GLU B 1 25 ? 11.969 43.094 -0.107 1 92.44 25 GLU B C 1
ATOM 3245 O O . GLU B 1 25 ? 12.445 42.938 -1.236 1 92.44 25 GLU B O 1
ATOM 3250 N N . LEU B 1 26 ? 10.781 43.312 0.211 1 89 26 LEU B N 1
ATOM 3251 C CA . LEU B 1 26 ? 9.906 43.906 -0.804 1 89 26 LEU B CA 1
ATOM 3252 C C . LEU B 1 26 ? 9.836 45.406 -0.667 1 89 26 LEU B C 1
ATOM 3254 O O . LEU B 1 26 ? 9.547 45.938 0.412 1 89 26 LEU B O 1
ATOM 3258 N N . VAL B 1 27 ? 10.281 46.094 -1.754 1 84.5 27 VAL B N 1
ATOM 3259 C CA . VAL B 1 27 ? 10.25 47.562 -1.771 1 84.5 27 VAL B CA 1
ATOM 3260 C C . VAL B 1 27 ? 9.242 48.031 -2.812 1 84.5 27 VAL B C 1
ATOM 3262 O O . VAL B 1 27 ? 9.234 47.531 -3.945 1 84.5 27 VAL B O 1
ATOM 3265 N N . ILE B 1 28 ? 8.297 48.688 -2.373 1 79.44 28 ILE B N 1
ATOM 3266 C CA . ILE B 1 28 ? 7.336 49.281 -3.291 1 79.44 28 ILE B CA 1
ATOM 3267 C C . ILE B 1 28 ? 7.727 50.75 -3.572 1 79.44 28 ILE B C 1
ATOM 3269 O O . ILE B 1 28 ? 7.648 51.594 -2.688 1 79.44 28 ILE B O 1
ATOM 3273 N N . LYS B 1 29 ? 8.391 50.938 -4.742 1 70.56 29 LYS B N 1
ATOM 3274 C CA . LYS B 1 29 ? 8.711 52.281 -5.211 1 70.56 29 LYS B CA 1
ATOM 3275 C C . LYS B 1 29 ? 7.777 52.688 -6.34 1 70.56 29 LYS B C 1
ATOM 3277 O O . LYS B 1 29 ? 7.648 52 -7.344 1 70.56 29 LYS B O 1
ATOM 3282 N N . GLN B 1 30 ? 7.184 53.812 -6.293 1 68.12 30 GLN B N 1
ATOM 3283 C CA . GLN B 1 30 ? 6.293 54.375 -7.305 1 68.12 30 GLN B CA 1
ATOM 3284 C C . GLN B 1 30 ? 5.285 53.344 -7.785 1 68.12 30 GLN B C 1
ATOM 3286 O O . GLN B 1 30 ? 5.094 53.156 -8.992 1 68.12 30 GLN B O 1
ATOM 3291 N N . GLU B 1 31 ? 4.848 52.438 -7.016 1 64.25 31 GLU B N 1
ATOM 3292 C CA . GLU B 1 31 ? 3.752 51.5 -7.215 1 64.25 31 GLU B CA 1
ATOM 3293 C C . GLU B 1 31 ? 4.246 50.219 -7.863 1 64.25 31 GLU B C 1
ATOM 3295 O O . GLU B 1 31 ? 3.451 49.438 -8.391 1 64.25 31 GLU B O 1
ATOM 3300 N N . LYS B 1 32 ? 5.527 50.188 -8.07 1 74.25 32 LYS B N 1
ATOM 3301 C CA . LYS B 1 32 ? 6.055 48.938 -8.617 1 74.25 32 LYS B CA 1
ATOM 3302 C C . LYS B 1 32 ? 6.758 48.125 -7.535 1 74.25 32 LYS B C 1
ATOM 3304 O O . LYS B 1 32 ? 7.805 48.531 -7.023 1 74.25 32 LYS B O 1
ATOM 3309 N N . PRO B 1 33 ? 6.074 47.031 -7.199 1 77.44 33 PRO B N 1
ATOM 3310 C CA . PRO B 1 33 ? 6.707 46.188 -6.191 1 77.44 33 PRO B CA 1
ATOM 3311 C C . PRO B 1 33 ? 7.922 45.438 -6.73 1 77.44 33 PRO B C 1
ATOM 3313 O O . PRO B 1 33 ? 7.91 44.969 -7.879 1 77.44 33 PRO B O 1
ATOM 3316 N N . SER B 1 34 ? 9.062 45.562 -5.988 1 84.5 34 SER B N 1
ATOM 3317 C CA . SER B 1 34 ? 10.266 44.812 -6.336 1 84.5 34 SER B CA 1
ATOM 3318 C C . SER B 1 34 ? 10.797 44.031 -5.133 1 84.5 34 SER B C 1
ATOM 3320 O O . SER B 1 34 ? 10.836 44.562 -4.02 1 84.5 34 SER B O 1
ATOM 3322 N N . VAL B 1 35 ? 10.984 42.719 -5.371 1 88 35 VAL B N 1
ATOM 3323 C CA . VAL B 1 35 ? 11.531 41.906 -4.309 1 88 35 VAL B CA 1
ATOM 3324 C C . VAL B 1 35 ? 13.039 41.75 -4.488 1 88 35 VAL B C 1
ATOM 3326 O O . VAL B 1 35 ? 13.516 41.438 -5.578 1 88 35 VAL B O 1
ATOM 3329 N N . THR B 1 36 ? 13.789 42.094 -3.482 1 89.31 36 THR B N 1
ATOM 3330 C CA . THR B 1 36 ? 15.242 41.906 -3.48 1 89.31 36 THR B CA 1
ATOM 3331 C C . THR B 1 36 ? 15.648 40.844 -2.48 1 89.31 36 THR B C 1
ATOM 3333 O O . THR B 1 36 ? 15.352 40.938 -1.289 1 89.31 36 THR B O 1
ATOM 3336 N N . VAL B 1 37 ? 16.266 39.812 -3.004 1 91.62 37 VAL B N 1
ATOM 3337 C CA . VAL B 1 37 ? 16.812 38.75 -2.137 1 91.62 37 VAL B CA 1
ATOM 3338 C C . VAL B 1 37 ? 18.125 39.25 -1.521 1 91.62 37 VAL B C 1
ATOM 3340 O O . VAL B 1 37 ? 19.062 39.594 -2.24 1 91.62 37 VAL B O 1
ATOM 3343 N N . LYS B 1 38 ? 18.188 39.25 -0.281 1 90.44 38 LYS B N 1
ATOM 3344 C CA . LYS B 1 38 ? 19.344 39.812 0.408 1 90.44 38 LYS B CA 1
ATOM 3345 C C . LYS B 1 38 ? 20.406 38.75 0.629 1 90.44 38 LYS B C 1
ATOM 3347 O O . LYS B 1 38 ? 21.594 38.969 0.352 1 90.44 38 LYS B O 1
ATOM 3352 N N . GLU B 1 39 ? 19.984 37.625 1.167 1 94.62 39 GLU B N 1
ATOM 3353 C CA . GLU B 1 39 ? 20.938 36.562 1.524 1 94.62 39 GLU B CA 1
ATOM 3354 C C . GLU B 1 39 ? 20.312 35.188 1.411 1 94.62 39 GLU B C 1
ATOM 3356 O O . GLU B 1 39 ? 19.109 35.031 1.626 1 94.62 39 GLU B O 1
ATOM 3361 N N . VAL B 1 40 ? 21.094 34.25 1.015 1 95.38 40 VAL B N 1
ATOM 3362 C CA . VAL B 1 40 ? 20.719 32.844 0.98 1 95.38 40 VAL B CA 1
ATOM 3363 C C . VAL B 1 40 ? 21.766 32 1.699 1 95.38 40 VAL B C 1
ATOM 3365 O O . VAL B 1 40 ? 22.969 32.156 1.465 1 95.38 40 VAL B O 1
ATOM 3368 N N . LYS B 1 41 ? 21.328 31.188 2.607 1 96.44 41 LYS B N 1
ATOM 3369 C CA . LYS B 1 41 ? 22.25 30.359 3.373 1 96.44 41 LYS B CA 1
ATOM 3370 C C . LYS B 1 41 ? 21.672 28.969 3.617 1 96.44 41 LYS B C 1
ATOM 3372 O O . LYS B 1 41 ? 20.453 28.812 3.68 1 96.44 41 LYS B O 1
ATOM 3377 N N . GLU B 1 42 ? 22.5 28.031 3.738 1 96.44 42 GLU B N 1
ATOM 3378 C CA . GLU B 1 42 ? 22.109 26.656 4.035 1 96.44 42 GLU B CA 1
ATOM 3379 C C . GLU B 1 42 ? 22.516 26.266 5.453 1 96.44 42 GLU B C 1
ATOM 3381 O O . GLU B 1 42 ? 23.562 26.688 5.941 1 96.44 42 GLU B O 1
ATOM 3386 N N . PHE B 1 43 ? 21.688 25.5 6.117 1 96.69 43 PHE B N 1
ATOM 3387 C CA . PHE B 1 43 ? 21.922 25.016 7.473 1 96.69 43 PHE B CA 1
ATOM 3388 C C . PHE B 1 43 ? 21.641 23.531 7.566 1 96.69 43 PHE B C 1
ATOM 3390 O O . PHE B 1 43 ? 20.75 23 6.891 1 96.69 43 PHE B O 1
ATOM 3397 N N . PRO B 1 44 ? 22.484 22.812 8.359 1 95.38 44 PRO B N 1
ATOM 3398 C CA . PRO B 1 44 ? 22.078 21.422 8.641 1 95.38 44 PRO B CA 1
ATOM 3399 C C . PRO B 1 44 ? 20.75 21.344 9.398 1 95.38 44 PRO B C 1
ATOM 3401 O O . PRO B 1 44 ? 20.469 22.188 10.25 1 95.38 44 PRO B O 1
ATOM 3404 N N . TYR B 1 45 ? 19.906 20.438 9.062 1 93.81 45 TYR B N 1
ATOM 3405 C CA . TYR B 1 45 ? 18.625 20.297 9.742 1 93.81 45 TYR B CA 1
ATOM 3406 C C . TYR B 1 45 ? 18.766 19.5 11.031 1 93.81 45 TYR B C 1
ATOM 3408 O O . TYR B 1 45 ? 18.375 18.328 11.086 1 93.81 45 TYR B O 1
ATOM 3416 N N . ASN B 1 46 ? 19.344 19.969 12.023 1 93.06 46 ASN B N 1
ATOM 3417 C CA . ASN B 1 46 ? 19.453 19.531 13.406 1 93.06 46 ASN B CA 1
ATOM 3418 C C . ASN B 1 46 ? 19.344 20.703 14.383 1 93.06 46 ASN B C 1
ATOM 3420 O O . ASN B 1 46 ? 19.078 21.828 13.977 1 93.06 46 ASN B O 1
ATOM 3424 N N . ASN B 1 47 ? 19.453 20.438 15.664 1 93.69 47 ASN B N 1
ATOM 3425 C CA . ASN B 1 47 ? 19.219 21.484 16.656 1 93.69 47 ASN B CA 1
ATOM 3426 C C . ASN B 1 47 ? 20.188 22.641 16.484 1 93.69 47 ASN B C 1
ATOM 3428 O O . ASN B 1 47 ? 19.797 23.812 16.578 1 93.69 47 ASN B O 1
ATOM 3432 N N . GLU B 1 48 ? 21.375 22.297 16.219 1 94.56 48 GLU B N 1
ATOM 3433 C CA . GLU B 1 48 ? 22.375 23.344 15.992 1 94.56 48 GLU B CA 1
ATOM 3434 C C . GLU B 1 48 ? 22.047 24.172 14.742 1 94.56 48 GLU B C 1
ATOM 3436 O O . GLU B 1 48 ? 22.125 25.391 14.766 1 94.56 48 GLU B O 1
ATOM 3441 N N . GLY B 1 49 ? 21.703 23.484 13.742 1 95.94 49 GLY B N 1
ATOM 3442 C CA . GLY B 1 49 ? 21.328 24.156 12.5 1 95.94 49 GLY B CA 1
ATOM 3443 C C . GLY B 1 49 ? 20.109 25.047 12.648 1 95.94 49 GLY B C 1
ATOM 3444 O O . GLY B 1 49 ? 20.062 26.125 12.062 1 95.94 49 GLY B O 1
ATOM 3445 N N . ILE B 1 50 ? 19.172 24.641 13.422 1 96.19 50 ILE B N 1
ATOM 3446 C CA . ILE B 1 50 ? 17.969 25.422 13.664 1 96.19 50 ILE B CA 1
ATOM 3447 C C . ILE B 1 50 ? 18.312 26.688 14.445 1 96.19 50 ILE B C 1
ATOM 3449 O O . ILE B 1 50 ? 17.797 27.766 14.148 1 96.19 50 ILE B O 1
ATOM 3453 N N . GLU B 1 51 ? 19.172 26.547 15.406 1 96.25 51 GLU B N 1
ATOM 3454 C CA . GLU B 1 51 ? 19.609 27.703 16.172 1 96.25 51 GLU B CA 1
ATOM 3455 C C . GLU B 1 51 ? 20.328 28.719 15.273 1 96.25 51 GLU B C 1
ATOM 3457 O O . GLU B 1 51 ? 20.078 29.922 15.375 1 96.25 51 GLU B O 1
ATOM 3462 N N . GLU B 1 52 ? 21.156 28.203 14.43 1 97.44 52 GLU B N 1
ATOM 3463 C CA . GLU B 1 52 ? 21.859 29.062 13.492 1 97.44 52 GLU B CA 1
ATOM 3464 C C . GLU B 1 52 ? 20.891 29.734 12.523 1 97.44 52 GLU B C 1
ATOM 3466 O O . GLU B 1 52 ? 21.062 30.906 12.172 1 97.44 52 GLU B O 1
ATOM 3471 N N . LEU B 1 53 ? 19.953 29 12.102 1 97.69 53 LEU B N 1
ATOM 3472 C CA . LEU B 1 53 ? 18.938 29.531 11.203 1 97.69 53 LEU B CA 1
ATOM 3473 C C . LEU B 1 53 ? 18.172 30.672 11.859 1 97.69 53 LEU B C 1
ATOM 3475 O O . LEU B 1 53 ? 17.953 31.719 11.242 1 97.69 53 LEU B O 1
ATOM 3479 N N . ILE B 1 54 ? 17.797 30.5 13.125 1 97.19 54 ILE B N 1
ATOM 3480 C CA . ILE B 1 54 ? 17.031 31.516 13.852 1 97.19 54 ILE B CA 1
ATOM 3481 C C . ILE B 1 54 ? 17.875 32.781 13.977 1 97.19 54 ILE B C 1
ATOM 3483 O O . ILE B 1 54 ? 17.344 33.906 13.812 1 97.19 54 ILE B O 1
ATOM 3487 N N . LYS B 1 55 ? 19.188 32.625 14.18 1 96.94 55 LYS B N 1
ATOM 3488 C CA . LYS B 1 55 ? 20.078 33.781 14.227 1 96.94 55 LYS B CA 1
ATOM 3489 C C . LYS B 1 55 ? 20.141 34.5 12.883 1 96.94 55 LYS B C 1
ATOM 3491 O O . LYS B 1 55 ? 20.125 35.719 12.812 1 96.94 55 LYS B O 1
ATOM 3496 N N . PHE B 1 56 ? 20.203 33.75 11.906 1 97.12 56 PHE B N 1
ATOM 3497 C CA . PHE B 1 56 ? 20.25 34.25 10.539 1 97.12 56 PHE B CA 1
ATOM 3498 C C . PHE B 1 56 ? 19 35.062 10.211 1 97.12 56 PHE B C 1
ATOM 3500 O O . PHE B 1 56 ? 19.078 36.031 9.461 1 97.12 56 PHE B O 1
ATOM 3507 N N . LEU B 1 57 ? 17.844 34.656 10.797 1 96.62 57 LEU B N 1
ATOM 3508 C CA . LEU B 1 57 ? 16.562 35.25 10.469 1 96.62 57 LEU B CA 1
ATOM 3509 C C . LEU B 1 57 ? 16.266 36.438 11.367 1 96.62 57 LEU B C 1
ATOM 3511 O O . LEU B 1 57 ? 15.172 37 11.344 1 96.62 57 LEU B O 1
ATOM 3515 N N . GLU B 1 58 ? 17.234 36.781 12.141 1 94.69 58 GLU B N 1
ATOM 3516 C CA . GLU B 1 58 ? 17.047 37.938 13.008 1 94.69 58 GLU B CA 1
ATOM 3517 C C . GLU B 1 58 ? 16.641 39.188 12.195 1 94.69 58 GLU B C 1
ATOM 3519 O O . GLU B 1 58 ? 17.234 39.469 11.156 1 94.69 58 GLU B O 1
ATOM 3524 N N . GLY B 1 59 ? 15.656 39.906 12.656 1 93.5 59 GLY B N 1
ATOM 3525 C CA . GLY B 1 59 ? 15.172 41.094 11.969 1 93.5 59 GLY B CA 1
ATOM 3526 C C . GLY B 1 59 ? 14.016 40.812 11.031 1 93.5 59 GLY B C 1
ATOM 3527 O O . GLY B 1 59 ? 13.422 41.719 10.469 1 93.5 59 GLY B O 1
ATOM 3528 N N . TYR B 1 60 ? 13.781 39.562 10.859 1 94.94 60 TYR B N 1
ATOM 3529 C CA . TYR B 1 60 ? 12.648 39.125 10.047 1 94.94 60 TYR B CA 1
ATOM 3530 C C . TYR B 1 60 ? 11.586 38.469 10.914 1 94.94 60 TYR B C 1
ATOM 3532 O O . TYR B 1 60 ? 11.906 37.656 11.773 1 94.94 60 TYR B O 1
ATOM 3540 N N . ASN B 1 61 ? 10.305 38.781 10.641 1 93.75 61 ASN B N 1
ATOM 3541 C CA . ASN B 1 61 ? 9.281 38.281 11.555 1 93.75 61 ASN B CA 1
ATOM 3542 C C . ASN B 1 61 ? 8.336 37.312 10.875 1 93.75 61 ASN B C 1
ATOM 3544 O O . ASN B 1 61 ? 7.57 36.594 11.547 1 93.75 61 ASN B O 1
ATOM 3548 N N . GLU B 1 62 ? 8.375 37.281 9.562 1 94.75 62 GLU B N 1
ATOM 3549 C CA . GLU B 1 62 ? 7.457 36.375 8.859 1 94.75 62 GLU B CA 1
ATOM 3550 C C . GLU B 1 62 ? 8.141 35.688 7.688 1 94.75 62 GLU B C 1
ATOM 3552 O O . GLU B 1 62 ? 9.156 36.188 7.176 1 94.75 62 GLU B O 1
ATOM 3557 N N . GLY B 1 63 ? 7.605 34.594 7.352 1 94.56 63 GLY B N 1
ATOM 3558 C CA . GLY B 1 63 ? 8.164 33.875 6.223 1 94.56 63 GLY B CA 1
ATOM 3559 C C . GLY B 1 63 ? 7.309 32.719 5.785 1 94.56 63 GLY B C 1
ATOM 3560 O O . GLY B 1 63 ? 6.145 32.594 6.188 1 94.56 63 GLY B O 1
ATOM 3561 N N . ILE B 1 64 ? 7.898 31.906 4.84 1 93.56 64 ILE B N 1
ATOM 3562 C CA . ILE B 1 64 ? 7.156 30.812 4.234 1 93.56 64 ILE B CA 1
ATOM 3563 C C . ILE B 1 64 ? 8.039 29.562 4.184 1 93.56 64 ILE B C 1
ATOM 3565 O O . ILE B 1 64 ? 9.242 29.656 3.953 1 93.56 64 ILE B O 1
ATOM 3569 N N . LEU B 1 65 ? 7.375 28.438 4.488 1 94.25 65 LEU B N 1
ATOM 3570 C CA . LEU B 1 65 ? 7.992 27.109 4.344 1 94.25 65 LEU B CA 1
ATOM 3571 C C . LEU B 1 65 ? 7.297 26.312 3.254 1 94.25 65 LEU B C 1
ATOM 3573 O O . LEU B 1 65 ? 6.07 26.328 3.141 1 94.25 65 LEU B O 1
ATOM 3577 N N . GLU B 1 66 ? 8.055 25.656 2.465 1 88.5 66 GLU B N 1
ATOM 3578 C CA . GLU B 1 66 ? 7.469 24.641 1.598 1 88.5 66 GLU B CA 1
ATOM 3579 C C . GLU B 1 66 ? 7.328 23.297 2.328 1 88.5 66 GLU B C 1
ATOM 3581 O O . GLU B 1 66 ? 8.305 22.781 2.885 1 88.5 66 GLU B O 1
ATOM 3586 N N . ALA B 1 67 ? 6.082 22.828 2.33 1 86.12 67 ALA B N 1
ATOM 3587 C CA . ALA B 1 67 ? 5.793 21.562 3.014 1 86.12 67 ALA B CA 1
ATOM 3588 C C . ALA B 1 67 ? 6.355 20.375 2.24 1 86.12 67 ALA B C 1
ATOM 3590 O O . ALA B 1 67 ? 5.723 19.891 1.303 1 86.12 67 ALA B O 1
ATOM 3591 N N . THR B 1 68 ? 7.535 19.938 2.467 1 80.81 68 THR B N 1
ATOM 3592 C CA . THR B 1 68 ? 8.117 18.719 1.898 1 80.81 68 THR B CA 1
ATOM 3593 C C . THR B 1 68 ? 7.938 17.547 2.846 1 80.81 68 THR B C 1
ATOM 3595 O O . THR B 1 68 ? 8.68 17.406 3.822 1 80.81 68 THR B O 1
ATOM 3598 N N . GLY B 1 69 ? 6.992 16.719 2.424 1 84.25 69 GLY B N 1
ATOM 3599 C CA . GLY B 1 69 ? 6.703 15.625 3.336 1 84.25 69 GLY B CA 1
ATOM 3600 C C . GLY B 1 69 ? 6.375 16.094 4.742 1 84.25 69 GLY B C 1
ATOM 3601 O O . GLY B 1 69 ? 5.562 17 4.926 1 84.25 69 GLY B O 1
ATOM 3602 N N . VAL B 1 70 ? 6.965 15.453 5.781 1 89.69 70 VAL B N 1
ATOM 3603 C CA . VAL B 1 70 ? 6.664 15.766 7.176 1 89.69 70 VAL B CA 1
ATOM 3604 C C . VAL B 1 70 ? 7.781 16.625 7.766 1 89.69 70 VAL B C 1
ATOM 3606 O O . VAL B 1 70 ? 7.719 17.016 8.938 1 89.69 70 VAL B O 1
ATOM 3609 N N . TYR B 1 71 ? 8.695 17.016 6.949 1 91.06 71 TYR B N 1
ATOM 3610 C CA . TYR B 1 71 ? 9.914 17.625 7.449 1 91.06 71 TYR B CA 1
ATOM 3611 C C . TYR B 1 71 ? 9.648 19.047 7.949 1 91.06 71 TYR B C 1
ATOM 3613 O O . TYR B 1 71 ? 10.445 19.609 8.711 1 91.06 71 TYR B O 1
ATOM 3621 N N . PHE B 1 72 ? 8.57 19.594 7.57 1 91.75 72 PHE B N 1
ATOM 3622 C CA . PHE B 1 72 ? 8.336 21 7.902 1 91.75 72 PHE B CA 1
ATOM 3623 C C . PHE B 1 72 ? 7.77 21.125 9.312 1 91.75 72 PHE B C 1
ATOM 3625 O O . PHE B 1 72 ? 7.824 22.203 9.906 1 91.75 72 PHE B O 1
ATOM 3632 N N . TYR B 1 73 ? 7.215 20.062 9.875 1 90.62 73 TYR B N 1
ATOM 3633 C CA . TYR B 1 73 ? 6.426 20.141 11.102 1 90.62 73 TYR B CA 1
ATOM 3634 C C . TYR B 1 73 ? 7.266 20.672 12.258 1 90.62 73 TYR B C 1
ATOM 3636 O O . TYR B 1 73 ? 6.895 21.656 12.898 1 90.62 73 TYR B O 1
ATOM 3644 N N . TYR B 1 74 ? 8.391 20.109 12.5 1 92.12 74 TYR B N 1
ATOM 3645 C CA . TYR B 1 74 ? 9.219 20.469 13.641 1 92.12 74 TYR B CA 1
ATOM 3646 C C . TYR B 1 74 ? 9.773 21.875 13.492 1 92.12 74 TYR B C 1
ATOM 3648 O O . TYR B 1 74 ? 9.766 22.672 14.438 1 92.12 74 TYR B O 1
ATOM 3656 N N . LEU B 1 75 ? 10.227 22.156 12.297 1 94.19 75 LEU B N 1
ATOM 3657 C CA . LEU B 1 75 ? 10.758 23.484 12.055 1 94.19 75 LEU B CA 1
ATOM 3658 C C . LEU B 1 75 ? 9.672 24.547 12.234 1 94.19 75 LEU B C 1
ATOM 3660 O O . LEU B 1 75 ? 9.914 25.594 12.836 1 94.19 75 LEU B O 1
ATOM 3664 N N . HIS B 1 76 ? 8.531 24.266 11.672 1 94.38 76 HIS B N 1
ATOM 3665 C CA . HIS B 1 76 ? 7.398 25.172 11.828 1 94.38 76 HIS B CA 1
ATOM 3666 C C . HIS B 1 76 ? 7.105 25.422 13.305 1 94.38 76 HIS B C 1
ATOM 3668 O O . HIS B 1 76 ? 6.891 26.578 13.703 1 94.38 76 HIS B O 1
ATOM 3674 N N . GLU B 1 77 ? 7.109 24.406 14.094 1 92.5 77 GLU B N 1
ATOM 3675 C CA . GLU B 1 77 ? 6.859 24.516 15.531 1 92.5 77 GLU B CA 1
ATOM 3676 C C . GLU B 1 77 ? 7.938 25.359 16.203 1 92.5 77 GLU B C 1
ATOM 3678 O O . GLU B 1 77 ? 7.629 26.25 17 1 92.5 77 GLU B O 1
ATOM 3683 N N . LYS B 1 78 ? 9.195 25.156 15.898 1 94.19 78 LYS B N 1
ATOM 3684 C CA . LYS B 1 78 ? 10.312 25.875 16.5 1 94.19 78 LYS B CA 1
ATOM 3685 C C . LYS B 1 78 ? 10.273 27.359 16.141 1 94.19 78 LYS B C 1
ATOM 3687 O O . LYS B 1 78 ? 10.484 28.219 17 1 94.19 78 LYS B O 1
ATOM 3692 N N . LEU B 1 79 ? 9.984 27.625 14.93 1 95.69 79 LEU B N 1
ATOM 3693 C CA . LEU B 1 79 ? 9.938 29.016 14.492 1 95.69 79 LEU B CA 1
ATOM 3694 C C . LEU B 1 79 ? 8.75 29.734 15.117 1 95.69 79 LEU B C 1
ATOM 3696 O O . LEU B 1 79 ? 8.883 30.875 15.562 1 95.69 79 LEU B O 1
ATOM 3700 N N . THR B 1 80 ? 7.648 29.078 15.156 1 93.62 80 THR B N 1
ATOM 3701 C CA . THR B 1 80 ? 6.457 29.703 15.727 1 93.62 80 THR B CA 1
ATOM 3702 C C . THR B 1 80 ? 6.637 29.938 17.219 1 93.62 80 THR B C 1
ATOM 3704 O O . THR B 1 80 ? 6.188 30.969 17.75 1 93.62 80 THR B O 1
ATOM 3707 N N . GLU B 1 81 ? 7.258 29.047 17.891 1 92.81 81 GLU B N 1
ATOM 3708 C CA . GLU B 1 81 ? 7.551 29.203 19.312 1 92.81 81 GLU B CA 1
ATOM 3709 C C . GLU B 1 81 ? 8.43 30.422 19.578 1 92.81 81 GLU B C 1
ATOM 3711 O O . GLU B 1 81 ? 8.344 31.031 20.641 1 92.81 81 GLU B O 1
ATOM 3716 N N . LYS B 1 82 ? 9.273 30.719 18.594 1 94.88 82 LYS B N 1
ATOM 3717 C CA . LYS B 1 82 ? 10.18 31.859 18.734 1 94.88 82 LYS B CA 1
ATOM 3718 C C . LYS B 1 82 ? 9.5 33.156 18.297 1 94.88 82 LYS B C 1
ATOM 3720 O O . LYS B 1 82 ? 10.117 34.219 18.312 1 94.88 82 LYS B O 1
ATOM 3725 N N . GLY B 1 83 ? 8.273 33.031 17.812 1 93.69 83 GLY B N 1
ATOM 3726 C CA . GLY B 1 83 ? 7.492 34.219 17.531 1 93.69 83 GLY B CA 1
ATOM 3727 C C . GLY B 1 83 ? 7.387 34.531 16.062 1 93.69 83 GLY B C 1
ATOM 3728 O O . GLY B 1 83 ? 6.793 35.562 15.672 1 93.69 83 GLY B O 1
ATOM 3729 N N . PHE B 1 84 ? 7.918 33.75 15.195 1 95.31 84 PHE B N 1
ATOM 3730 C CA . PHE B 1 84 ? 7.816 33.969 13.758 1 95.31 84 PHE B CA 1
ATOM 3731 C C . PHE B 1 84 ? 6.418 33.656 13.258 1 95.31 84 PHE B C 1
ATOM 3733 O O . PHE B 1 84 ? 5.801 32.688 13.695 1 95.31 84 PHE B O 1
ATOM 3740 N N . LYS B 1 85 ? 5.91 34.469 12.422 1 93.81 85 LYS B N 1
ATOM 3741 C CA . LYS B 1 85 ? 4.727 34.125 11.641 1 93.81 85 LYS B CA 1
ATOM 3742 C C . LYS B 1 85 ? 5.098 33.312 10.398 1 93.81 85 LYS B C 1
ATOM 3744 O O . LYS B 1 85 ? 5.633 33.875 9.438 1 93.81 85 LYS B O 1
ATOM 3749 N N . VAL B 1 86 ? 4.789 32.062 10.438 1 94.12 86 VAL B N 1
ATOM 3750 C CA . VAL B 1 86 ? 5.285 31.203 9.383 1 94.12 86 VAL B CA 1
ATOM 3751 C C . VAL B 1 86 ? 4.113 30.641 8.578 1 94.12 86 VAL B C 1
ATOM 3753 O O . VAL B 1 86 ? 3.213 30.016 9.141 1 94.12 86 VAL B O 1
ATOM 3756 N N . THR B 1 87 ? 4.137 30.859 7.328 1 90.94 87 THR B N 1
ATOM 3757 C CA . THR B 1 87 ? 3.174 30.281 6.395 1 90.94 87 THR B CA 1
ATOM 3758 C C . THR B 1 87 ? 3.732 29.016 5.75 1 90.94 87 THR B C 1
ATOM 3760 O O . THR B 1 87 ? 4.91 28.969 5.387 1 90.94 87 THR B O 1
ATOM 3763 N N . VAL B 1 88 ? 2.875 28 5.73 1 92.56 88 VAL B N 1
ATOM 3764 C CA . VAL B 1 88 ? 3.287 26.766 5.086 1 92.56 88 VAL B CA 1
ATOM 3765 C C . VAL B 1 88 ? 2.533 26.594 3.768 1 92.56 88 VAL B C 1
ATOM 3767 O O . VAL B 1 88 ? 1.322 26.812 3.703 1 92.56 88 VAL B O 1
ATOM 3770 N N . VAL B 1 89 ? 3.326 26.219 2.699 1 87.88 89 VAL B N 1
ATOM 3771 C CA . VAL B 1 89 ? 2.688 26.062 1.396 1 87.88 89 VAL B CA 1
ATOM 3772 C C . VAL B 1 89 ? 2.875 24.641 0.891 1 87.88 89 VAL B C 1
ATOM 3774 O O . VAL B 1 89 ? 3.934 24.031 1.084 1 87.88 89 VAL B O 1
ATOM 3777 N N . ASN B 1 90 ? 1.813 24.141 0.234 1 81.62 90 ASN B N 1
ATOM 3778 C CA . ASN B 1 90 ? 1.86 22.828 -0.417 1 81.62 90 ASN B CA 1
ATOM 3779 C C . ASN B 1 90 ? 2.652 22.891 -1.72 1 81.62 90 ASN B C 1
ATOM 3781 O O . ASN B 1 90 ? 2.406 23.75 -2.568 1 81.62 90 ASN B O 1
ATOM 3785 N N . PRO B 1 91 ? 3.555 21.953 -1.904 1 77.31 91 PRO B N 1
ATOM 3786 C CA . PRO B 1 91 ? 4.379 21.953 -3.115 1 77.31 91 PRO B CA 1
ATOM 3787 C C . PRO B 1 91 ? 3.545 21.922 -4.395 1 77.31 91 PRO B C 1
ATOM 3789 O O . PRO B 1 91 ? 3.953 22.5 -5.414 1 77.31 91 PRO B O 1
ATOM 3792 N N . ALA B 1 92 ? 2.449 21.234 -4.355 1 70.81 92 ALA B N 1
ATOM 3793 C CA . ALA B 1 92 ? 1.585 21.141 -5.527 1 70.81 92 ALA B CA 1
ATOM 3794 C C . ALA B 1 92 ? 1.147 22.516 -6.008 1 70.81 92 ALA B C 1
ATOM 3796 O O . ALA B 1 92 ? 0.929 22.719 -7.203 1 70.81 92 ALA B O 1
ATOM 3797 N N . HIS B 1 93 ? 1.099 23.422 -5.184 1 69.62 93 HIS B N 1
ATOM 3798 C CA . HIS B 1 93 ? 0.667 24.781 -5.516 1 69.62 93 HIS B CA 1
ATOM 3799 C C . HIS B 1 93 ? 1.817 25.594 -6.094 1 69.62 93 HIS B C 1
ATOM 3801 O O . HIS B 1 93 ? 1.59 26.594 -6.793 1 69.62 93 HIS B O 1
ATOM 3807 N N . LEU B 1 94 ? 3.041 25.062 -5.797 1 70.56 94 LEU B N 1
ATOM 3808 C CA . LEU B 1 94 ? 4.223 25.797 -6.223 1 70.56 94 LEU B CA 1
ATOM 3809 C C . LEU B 1 94 ? 4.633 25.406 -7.637 1 70.56 94 LEU B C 1
ATOM 3811 O O . LEU B 1 94 ? 5.152 26.234 -8.391 1 70.56 94 LEU B O 1
ATOM 3815 N N . THR B 1 95 ? 4.656 24.047 -7.887 1 61.53 95 THR B N 1
ATOM 3816 C CA . THR B 1 95 ? 5.094 23.547 -9.188 1 61.53 95 THR B CA 1
ATOM 3817 C C . THR B 1 95 ? 4.418 24.328 -10.32 1 61.53 95 THR B C 1
ATOM 3819 O O . THR B 1 95 ? 5.027 24.562 -11.359 1 61.53 95 THR B O 1
ATOM 3822 N N . GLU B 1 96 ? 3.35 24.688 -10.062 1 56.56 96 GLU B N 1
ATOM 3823 C CA . GLU B 1 96 ? 2.629 25.422 -11.094 1 56.56 96 GLU B CA 1
ATOM 3824 C C . GLU B 1 96 ? 3.268 26.797 -11.344 1 56.56 96 GLU B C 1
ATOM 3826 O O . GLU B 1 96 ? 3.152 27.344 -12.438 1 56.56 96 GLU B O 1
ATOM 3831 N N . ILE B 1 97 ? 4.051 27.125 -10.391 1 57.53 97 ILE B N 1
ATOM 3832 C CA . ILE B 1 97 ? 4.559 28.484 -10.492 1 57.53 97 ILE B CA 1
ATOM 3833 C C . ILE B 1 97 ? 6.062 28.469 -10.758 1 57.53 97 ILE B C 1
ATOM 3835 O O . ILE B 1 97 ? 6.582 29.281 -11.516 1 57.53 97 ILE B O 1
ATOM 3839 N N . LEU B 1 98 ? 6.75 27.359 -10.07 1 59.84 98 LEU B N 1
ATOM 3840 C CA . LEU B 1 98 ? 8.203 27.484 -10 1 59.84 98 LEU B CA 1
ATOM 3841 C C . LEU B 1 98 ? 8.883 26.312 -10.68 1 59.84 98 LEU B C 1
ATOM 3843 O O . LEU B 1 98 ? 8.398 25.188 -10.617 1 59.84 98 LEU B O 1
ATOM 3847 N N . GLY B 1 99 ? 9.438 26.375 -11.836 1 57.03 99 GLY B N 1
ATOM 3848 C CA . GLY B 1 99 ? 10.281 25.344 -12.406 1 57.03 99 GLY B CA 1
ATOM 3849 C C . GLY B 1 99 ? 11.367 24.875 -11.453 1 57.03 99 GLY B C 1
ATOM 3850 O O . GLY B 1 99 ? 11.734 25.578 -10.523 1 57.03 99 GLY B O 1
ATOM 3851 N N . LYS B 1 100 ? 11.594 23.594 -11.07 1 58.41 100 LYS B N 1
ATOM 3852 C CA . LYS B 1 100 ? 12.547 23.047 -10.094 1 58.41 100 LYS B CA 1
ATOM 3853 C C . LYS B 1 100 ? 13.961 23.047 -10.648 1 58.41 100 LYS B C 1
ATOM 3855 O O . LYS B 1 100 ? 14.211 22.516 -11.734 1 58.41 100 LYS B O 1
ATOM 3860 N N . LYS B 1 101 ? 14.883 23.906 -10.039 1 66.62 101 LYS B N 1
ATOM 3861 C CA . LYS B 1 101 ? 16.281 23.891 -10.445 1 66.62 101 LYS B CA 1
ATOM 3862 C C . LYS B 1 101 ? 17.188 23.438 -9.297 1 66.62 101 LYS B C 1
ATOM 3864 O O . LYS B 1 101 ? 17.109 22.297 -8.844 1 66.62 101 LYS B O 1
ATOM 3869 N N . THR B 1 102 ? 17.781 24.453 -8.5 1 80.25 102 THR B N 1
ATOM 3870 C CA . THR B 1 102 ? 18.656 24.234 -7.355 1 80.25 102 THR B CA 1
ATOM 3871 C C . THR B 1 102 ? 17.953 24.609 -6.059 1 80.25 102 THR B C 1
ATOM 3873 O O . THR B 1 102 ? 17 25.406 -6.062 1 80.25 102 THR B O 1
ATOM 3876 N N . ASP B 1 103 ? 18.375 24.031 -4.934 1 81.94 103 ASP B N 1
ATOM 3877 C CA . ASP B 1 103 ? 17.766 24.312 -3.633 1 81.94 103 ASP B CA 1
ATOM 3878 C C . ASP B 1 103 ? 17.828 25.797 -3.303 1 81.94 103 ASP B C 1
ATOM 3880 O O . ASP B 1 103 ? 16.875 26.359 -2.768 1 81.94 103 ASP B O 1
ATOM 3884 N N . LYS B 1 104 ? 18.906 26.484 -3.637 1 84.56 104 LYS B N 1
ATOM 3885 C CA . LYS B 1 104 ? 19.047 27.922 -3.365 1 84.56 104 LYS B CA 1
ATOM 3886 C C . LYS B 1 104 ? 18.078 28.734 -4.223 1 84.56 104 LYS B C 1
ATOM 3888 O O . LYS B 1 104 ? 17.391 29.625 -3.717 1 84.56 104 LYS B O 1
ATOM 3893 N N . LEU B 1 105 ? 18.047 28.375 -5.422 1 83.88 105 LEU B N 1
ATOM 3894 C CA . LEU B 1 105 ? 17.141 29.078 -6.332 1 83.88 105 LEU B CA 1
ATOM 3895 C C . LEU B 1 105 ? 15.688 28.812 -5.957 1 83.88 105 LEU B C 1
ATOM 3897 O O . LEU B 1 105 ? 14.844 29.703 -6.07 1 83.88 105 LEU B O 1
ATOM 3901 N N . ASP B 1 106 ? 15.438 27.625 -5.434 1 84.38 106 ASP B N 1
ATOM 3902 C CA . ASP B 1 106 ? 14.086 27.281 -5.023 1 84.38 106 ASP B CA 1
ATOM 3903 C C . ASP B 1 106 ? 13.648 28.109 -3.82 1 84.38 106 ASP B C 1
ATOM 3905 O O . ASP B 1 106 ? 12.508 28.594 -3.771 1 84.38 106 ASP B O 1
ATOM 3909 N N . ALA B 1 107 ? 14.539 28.312 -2.9 1 87.94 107 ALA B N 1
ATOM 3910 C CA . ALA B 1 107 ? 14.227 29.125 -1.731 1 87.94 107 ALA B CA 1
ATOM 3911 C C . ALA B 1 107 ? 13.969 30.578 -2.131 1 87.94 107 ALA B C 1
ATOM 3913 O O . ALA B 1 107 ? 13.062 31.219 -1.6 1 87.94 107 ALA B O 1
ATOM 3914 N N . GLN B 1 108 ? 14.75 31.031 -3.076 1 86.94 108 GLN B N 1
ATOM 3915 C CA . GLN B 1 108 ? 14.586 32.406 -3.539 1 86.94 108 GLN B CA 1
ATOM 3916 C C . GLN B 1 108 ? 13.25 32.594 -4.25 1 86.94 108 GLN B C 1
ATOM 3918 O O . GLN B 1 108 ? 12.539 33.562 -3.99 1 86.94 108 GLN B O 1
ATOM 3923 N N . ARG B 1 109 ? 12.984 31.703 -5.047 1 84.81 109 ARG B N 1
ATOM 3924 C CA . ARG B 1 109 ? 11.734 31.766 -5.793 1 84.81 109 ARG B CA 1
ATOM 3925 C C . ARG B 1 109 ? 10.531 31.688 -4.855 1 84.81 109 ARG B C 1
ATOM 3927 O O . ARG B 1 109 ? 9.531 32.375 -5.055 1 84.81 109 ARG B O 1
ATOM 3934 N N . LEU B 1 110 ? 10.648 30.812 -3.91 1 87.25 110 LEU B N 1
ATOM 3935 C CA . LEU B 1 110 ? 9.609 30.703 -2.896 1 87.25 110 LEU B CA 1
ATOM 3936 C C . LEU B 1 110 ? 9.406 32.031 -2.17 1 87.25 110 LEU B C 1
ATOM 3938 O O . LEU B 1 110 ? 8.266 32.438 -1.929 1 87.25 110 LEU B O 1
ATOM 3942 N N . LEU B 1 111 ? 10.453 32.688 -1.89 1 88.06 111 LEU B N 1
ATOM 3943 C CA . LEU B 1 111 ? 10.406 33.969 -1.208 1 88.06 111 LEU B CA 1
ATOM 3944 C C . LEU B 1 111 ? 9.695 35.031 -2.062 1 88.06 111 LEU B C 1
ATOM 3946 O O . LEU B 1 111 ? 8.82 35.75 -1.573 1 88.06 111 LEU B O 1
ATOM 3950 N N . VAL B 1 112 ? 10.07 35.062 -3.279 1 85.31 112 VAL B N 1
ATOM 3951 C CA . VAL B 1 112 ? 9.484 36.031 -4.203 1 85.31 112 VAL B CA 1
ATOM 3952 C C . VAL B 1 112 ? 7.988 35.781 -4.344 1 85.31 112 VAL B C 1
ATOM 3954 O O . VAL B 1 112 ? 7.184 36.719 -4.281 1 85.31 112 VAL B O 1
ATOM 3957 N N . ALA B 1 113 ? 7.656 34.562 -4.496 1 85.06 113 ALA B N 1
ATOM 3958 C CA . ALA B 1 113 ? 6.254 34.188 -4.641 1 85.06 113 ALA B CA 1
ATOM 3959 C C . ALA B 1 113 ? 5.457 34.562 -3.395 1 85.06 113 ALA B C 1
ATOM 3961 O O . ALA B 1 113 ? 4.32 35.031 -3.496 1 85.06 113 ALA B O 1
ATOM 3962 N N . TYR B 1 114 ? 6.012 34.312 -2.275 1 86.38 114 TYR B N 1
ATOM 3963 C CA . TYR B 1 114 ? 5.367 34.656 -1.013 1 86.38 114 TYR B CA 1
ATOM 3964 C C . TYR B 1 114 ? 5.168 36.156 -0.884 1 86.38 114 TYR B C 1
ATOM 3966 O O . TYR B 1 114 ? 4.062 36.625 -0.59 1 86.38 114 TYR B O 1
ATOM 3974 N N . MET B 1 115 ? 6.18 36.906 -1.175 1 87.19 115 MET B N 1
ATOM 3975 C CA . MET B 1 115 ? 6.164 38.344 -0.945 1 87.19 115 MET B CA 1
ATOM 3976 C C . MET B 1 115 ? 5.266 39.031 -1.956 1 87.19 115 MET B C 1
ATOM 3978 O O . MET B 1 115 ? 4.723 40.125 -1.672 1 87.19 115 MET B O 1
ATOM 3982 N N . THR B 1 116 ? 5.102 38.469 -3.08 1 84.38 116 THR B N 1
ATOM 3983 C CA . THR B 1 116 ? 4.254 39.062 -4.102 1 84.38 116 THR B CA 1
ATOM 3984 C C . THR B 1 116 ? 2.795 38.656 -3.898 1 84.38 116 THR B C 1
ATOM 3986 O O . THR B 1 116 ? 1.909 39.156 -4.609 1 84.38 116 THR B O 1
ATOM 3989 N N . GLY B 1 117 ? 2.541 37.75 -3.01 1 80.25 117 GLY B N 1
ATOM 3990 C CA . GLY B 1 117 ? 1.181 37.438 -2.613 1 80.25 117 GLY B CA 1
ATOM 3991 C C . GLY B 1 117 ? 0.533 36.406 -3.514 1 80.25 117 GLY B C 1
ATOM 3992 O O . GLY B 1 117 ? -0.69 36.25 -3.518 1 80.25 117 GLY B O 1
ATOM 3993 N N . VAL B 1 118 ? 1.288 35.75 -4.254 1 76.75 118 VAL B N 1
ATOM 3994 C CA . VAL B 1 118 ? 0.728 34.844 -5.238 1 76.75 118 VAL B CA 1
ATOM 3995 C C . VAL B 1 118 ? 0.479 33.469 -4.59 1 76.75 118 VAL B C 1
ATOM 3997 O O . VAL B 1 118 ? -0.279 32.656 -5.121 1 76.75 118 VAL B O 1
ATOM 4000 N N . ILE B 1 119 ? 0.974 33.25 -3.398 1 79.81 119 ILE B N 1
ATOM 4001 C CA . ILE B 1 119 ? 0.886 31.922 -2.779 1 79.81 119 ILE B CA 1
ATOM 4002 C C . ILE B 1 119 ? -0.084 31.969 -1.601 1 79.81 119 ILE B C 1
ATOM 4004 O O . ILE B 1 119 ? -0.052 32.906 -0.799 1 79.81 119 ILE B O 1
ATOM 4008 N N . LYS B 1 120 ? -0.974 31 -1.627 1 75.38 120 LYS B N 1
ATOM 4009 C CA . LYS B 1 120 ? -1.859 30.828 -0.477 1 75.38 120 LYS B CA 1
ATOM 4010 C C . LYS B 1 120 ? -1.316 29.781 0.489 1 75.38 120 LYS B C 1
ATOM 4012 O O . LYS B 1 120 ? -0.919 28.703 0.071 1 75.38 120 LYS B O 1
ATOM 4017 N N . GLY B 1 121 ? -1.282 30.172 1.77 1 84.25 121 GLY B N 1
ATOM 4018 C CA . GLY B 1 121 ? -0.76 29.281 2.793 1 84.25 121 GLY B CA 1
ATOM 4019 C C . GLY B 1 121 ? -1.677 28.109 3.088 1 84.25 121 GLY B C 1
ATOM 4020 O O . GLY B 1 121 ? -2.883 28.188 2.84 1 84.25 121 GLY B O 1
ATOM 4021 N N . SER B 1 122 ? -1.079 27.047 3.562 1 85.81 122 SER B N 1
ATOM 4022 C CA . SER B 1 122 ? -1.833 25.875 4.016 1 85.81 122 SER B CA 1
ATOM 4023 C C . SER B 1 122 ? -2.16 25.969 5.5 1 85.81 122 SER B C 1
ATOM 4025 O O . SER B 1 122 ? -1.421 26.594 6.266 1 85.81 122 SER B O 1
ATOM 4027 N N . TYR B 1 123 ? -3.258 25.469 5.875 1 83.88 123 TYR B N 1
ATOM 4028 C CA . TYR B 1 123 ? -3.65 25.406 7.277 1 83.88 123 TYR B CA 1
ATOM 4029 C C . TYR B 1 123 ? -2.838 24.344 8.023 1 83.88 123 TYR B C 1
ATOM 4031 O O . TYR B 1 123 ? -2.742 23.203 7.578 1 83.88 123 TYR B O 1
ATOM 4039 N N . ILE B 1 124 ? -2.223 24.766 9.109 1 86.75 124 ILE B N 1
ATOM 4040 C CA . ILE B 1 124 ? -1.502 23.844 9.992 1 86.75 124 ILE B CA 1
ATOM 4041 C C . ILE B 1 124 ? -2.172 23.828 11.367 1 86.75 124 ILE B C 1
ATOM 4043 O O . ILE B 1 124 ? -2.174 24.828 12.086 1 86.75 124 ILE B O 1
ATOM 4047 N N . PRO B 1 125 ? -2.682 22.672 11.695 1 87.88 125 PRO B N 1
ATOM 4048 C CA . PRO B 1 125 ? -3.346 22.609 13 1 87.88 125 PRO B CA 1
ATOM 4049 C C . PRO B 1 125 ? -2.363 22.672 14.164 1 87.88 125 PRO B C 1
ATOM 4051 O O . PRO B 1 125 ? -1.192 22.312 14.016 1 87.88 125 PRO B O 1
ATOM 4054 N N . THR B 1 126 ? -2.879 23.219 15.312 1 83.94 126 THR B N 1
ATOM 4055 C CA . THR B 1 126 ? -2.076 23.281 16.531 1 83.94 126 THR B CA 1
ATOM 4056 C C . THR B 1 126 ? -2.861 22.75 17.719 1 83.94 126 THR B C 1
ATOM 4058 O O . THR B 1 126 ? -4.066 22.5 17.625 1 83.94 126 THR B O 1
ATOM 4061 N N . GLY B 1 127 ? -2.182 22.406 18.781 1 87.19 127 GLY B N 1
ATOM 4062 C CA . GLY B 1 127 ? -2.801 22.031 20.031 1 87.19 127 GLY B CA 1
ATOM 4063 C C . GLY B 1 127 ? -3.625 20.766 19.938 1 87.19 127 GLY B C 1
ATOM 4064 O O . GLY B 1 127 ? -3.148 19.734 19.438 1 87.19 127 GLY B O 1
ATOM 4065 N N . GLU B 1 128 ? -4.832 20.891 20.422 1 90.38 128 GLU B N 1
ATOM 4066 C CA . GLU B 1 128 ? -5.699 19.719 20.562 1 90.38 128 GLU B CA 1
ATOM 4067 C C . GLU B 1 128 ? -6.129 19.188 19.203 1 90.38 128 GLU B C 1
ATOM 4069 O O . GLU B 1 128 ? -6.246 17.969 19.016 1 90.38 128 GLU B O 1
ATOM 4074 N N . ILE B 1 129 ? -6.309 20.062 18.297 1 93.75 129 ILE B N 1
ATOM 4075 C CA . ILE B 1 129 ? -6.734 19.656 16.953 1 93.75 129 ILE B CA 1
ATOM 4076 C C . ILE B 1 129 ? -5.625 18.844 16.281 1 93.75 129 ILE B C 1
ATOM 4078 O O . ILE B 1 129 ? -5.891 17.844 15.617 1 93.75 129 ILE B O 1
ATOM 4082 N N . LYS B 1 130 ? -4.406 19.281 16.453 1 92.56 130 LYS B N 1
ATOM 4083 C CA . LYS B 1 130 ? -3.262 18.578 15.891 1 92.56 130 LYS B CA 1
ATOM 4084 C C . LYS B 1 130 ? -3.172 17.156 16.438 1 92.56 130 LYS B C 1
ATOM 4086 O O . LYS B 1 130 ? -2.998 16.203 15.68 1 92.56 130 LYS B O 1
ATOM 4091 N N . GLU B 1 131 ? -3.316 17.016 17.703 1 93.88 131 GLU B N 1
ATOM 4092 C CA . GLU B 1 131 ? -3.227 15.711 18.344 1 93.88 131 GLU B CA 1
ATOM 4093 C C . GLU B 1 131 ? -4.355 14.797 17.891 1 93.88 131 GLU B C 1
ATOM 4095 O O . GLU B 1 131 ? -4.125 13.617 17.594 1 93.88 131 GLU B O 1
ATOM 4100 N N . LEU B 1 132 ? -5.543 15.352 17.875 1 96.44 132 LEU B N 1
ATOM 4101 C CA . LEU B 1 132 ? -6.688 14.578 17.422 1 96.44 132 LEU B CA 1
ATOM 4102 C C . LEU B 1 132 ? -6.496 14.117 15.984 1 96.44 132 LEU B C 1
ATOM 4104 O O . LEU B 1 132 ? -6.816 12.977 15.641 1 96.44 132 LEU B O 1
ATOM 4108 N N . ARG B 1 133 ? -5.984 14.984 15.133 1 95.94 133 ARG B N 1
ATOM 4109 C CA . ARG B 1 133 ? -5.719 14.648 13.742 1 95.94 133 ARG B CA 1
ATOM 4110 C C . ARG B 1 133 ? -4.691 13.531 13.633 1 95.94 133 ARG B C 1
ATOM 4112 O O . ARG B 1 133 ? -4.844 12.617 12.812 1 95.94 133 ARG B O 1
ATOM 4119 N N . GLU B 1 134 ? -3.682 13.617 14.445 1 95.44 134 GLU B N 1
ATOM 4120 C CA . GLU B 1 134 ? -2.68 12.562 14.477 1 95.44 134 GLU B CA 1
ATOM 4121 C C . GLU B 1 134 ? -3.309 11.211 14.812 1 95.44 134 GLU B C 1
ATOM 4123 O O . GLU B 1 134 ? -3.018 10.203 14.164 1 95.44 134 GLU B O 1
ATOM 4128 N N . LEU B 1 135 ? -4.184 11.211 1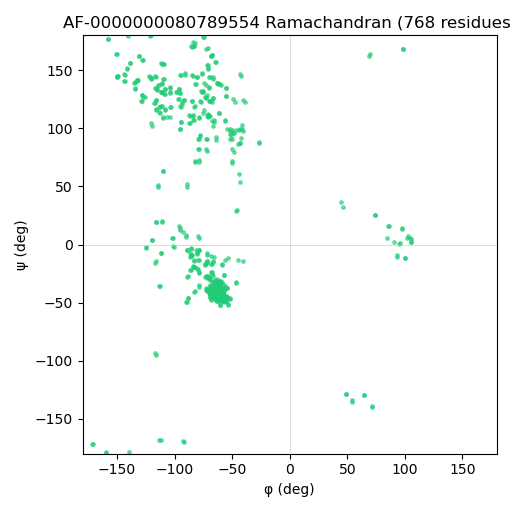5.758 1 97.69 135 LEU B N 1
ATOM 4129 C CA . LEU B 1 135 ? -4.836 9.977 16.188 1 97.69 135 LEU B CA 1
ATOM 4130 C C . LEU B 1 135 ? -5.758 9.438 15.102 1 97.69 135 LEU B C 1
ATOM 4132 O O . LEU B 1 135 ? -5.727 8.242 14.797 1 97.69 135 LEU B O 1
ATOM 4136 N N . THR B 1 136 ? -6.578 10.305 14.539 1 97.88 136 THR B N 1
ATOM 4137 C CA . THR B 1 136 ? -7.527 9.852 13.531 1 97.88 136 THR B CA 1
ATOM 4138 C C . THR B 1 136 ? -6.801 9.359 12.281 1 97.88 136 THR B C 1
ATOM 4140 O O . THR B 1 136 ? -7.234 8.398 11.641 1 97.88 136 THR B O 1
ATOM 4143 N N . ARG B 1 137 ? -5.711 10 11.883 1 97 137 ARG B N 1
ATOM 4144 C CA . ARG B 1 137 ? -4.934 9.57 10.727 1 97 137 ARG B CA 1
ATOM 4145 C C . ARG B 1 137 ? -4.219 8.25 11.016 1 97 137 ARG B C 1
ATOM 4147 O O . ARG B 1 137 ? -4.098 7.398 10.125 1 97 137 ARG B O 1
ATOM 4154 N N . HIS B 1 138 ? -3.727 8.094 12.234 1 97.94 138 HIS B N 1
ATOM 4155 C CA . HIS B 1 138 ? -3.131 6.82 12.617 1 97.94 138 HIS B CA 1
ATOM 4156 C C . HIS B 1 138 ? -4.156 5.695 12.562 1 97.94 138 HIS B C 1
ATOM 4158 O O . HIS B 1 138 ? -3.867 4.605 12.062 1 97.94 138 HIS B O 1
ATOM 4164 N N . ARG B 1 139 ? -5.332 5.961 13.078 1 98.19 139 ARG B N 1
ATOM 4165 C CA . ARG B 1 139 ? -6.41 4.98 12.984 1 98.19 139 ARG B CA 1
ATOM 4166 C C . ARG B 1 139 ? -6.66 4.57 11.539 1 98.19 139 ARG B C 1
ATOM 4168 O O . ARG B 1 139 ? -6.805 3.381 11.242 1 98.19 139 ARG B O 1
ATOM 4175 N N . GLU B 1 140 ? -6.762 5.566 10.742 1 97.69 140 GLU B N 1
ATOM 4176 C CA . GLU B 1 140 ? -7 5.297 9.328 1 97.69 140 GLU B CA 1
ATOM 4177 C C . GLU B 1 140 ? -5.914 4.402 8.742 1 97.69 140 GLU B C 1
ATOM 4179 O O . GLU B 1 140 ? -6.203 3.48 7.977 1 97.69 140 GLU B O 1
ATOM 4184 N N . ASN B 1 141 ? -4.668 4.695 9.031 1 97.44 141 ASN B N 1
ATOM 4185 C CA . ASN B 1 141 ? -3.557 3.871 8.562 1 97.44 141 ASN B CA 1
ATOM 4186 C C . ASN B 1 141 ? -3.707 2.42 9.008 1 97.44 141 ASN B C 1
ATOM 4188 O O . ASN B 1 141 ? -3.471 1.497 8.227 1 97.44 141 ASN B O 1
ATOM 4192 N N . LEU B 1 142 ? -4.066 2.211 10.281 1 98.44 142 LEU B N 1
ATOM 4193 C CA . LEU B 1 142 ? -4.262 0.871 10.82 1 98.44 142 LEU B CA 1
ATOM 4194 C C . LEU B 1 142 ? -5.414 0.163 10.117 1 98.44 142 LEU B C 1
ATOM 4196 O O . LEU B 1 142 ? -5.316 -1.022 9.789 1 98.44 142 LEU B O 1
ATOM 4200 N N . VAL B 1 143 ? -6.477 0.878 9.867 1 98 143 VAL B N 1
ATOM 4201 C CA . VAL B 1 143 ? -7.637 0.302 9.195 1 98 143 VAL B CA 1
ATOM 4202 C C . VAL B 1 143 ? -7.258 -0.112 7.773 1 98 143 VAL B C 1
ATOM 4204 O O . VAL B 1 143 ? -7.699 -1.156 7.285 1 98 143 VAL B O 1
ATOM 4207 N N . ASN B 1 144 ? -6.484 0.718 7.141 1 97.5 144 ASN B N 1
ATOM 4208 C CA . ASN B 1 144 ? -5.988 0.363 5.812 1 97.5 144 ASN B CA 1
ATOM 4209 C C . ASN B 1 144 ? -5.168 -0.923 5.852 1 97.5 144 ASN B C 1
ATOM 4211 O O . ASN B 1 144 ? -5.293 -1.77 4.965 1 97.5 144 ASN B O 1
ATOM 4215 N N . LYS B 1 145 ? -4.301 -1.044 6.793 1 98.19 145 LYS B N 1
ATOM 4216 C CA . LYS B 1 145 ? -3.525 -2.271 6.953 1 98.19 145 LYS B CA 1
ATOM 4217 C C . LYS B 1 145 ? -4.438 -3.473 7.18 1 98.19 145 LYS B C 1
ATOM 4219 O O . LYS B 1 145 ? -4.199 -4.551 6.633 1 98.19 145 LYS B O 1
ATOM 4224 N N . ILE B 1 146 ? -5.484 -3.275 7.98 1 98.44 146 ILE B N 1
ATOM 4225 C CA . ILE B 1 146 ? -6.453 -4.332 8.25 1 98.44 146 ILE B CA 1
ATOM 4226 C C . ILE B 1 146 ? -7.086 -4.793 6.934 1 98.44 146 ILE B C 1
ATOM 4228 O O . ILE B 1 146 ? -7.188 -5.992 6.676 1 98.44 146 ILE B O 1
ATOM 4232 N N . THR B 1 147 ? -7.48 -3.848 6.172 1 97.81 147 THR B N 1
ATOM 4233 C CA . THR B 1 147 ? -8.094 -4.172 4.887 1 97.81 147 THR B CA 1
ATOM 4234 C C . THR B 1 147 ? -7.137 -4.98 4.016 1 97.81 147 THR B C 1
ATOM 4236 O O . THR B 1 147 ? -7.539 -5.957 3.385 1 97.81 147 THR B O 1
ATOM 4239 N N . GLN B 1 148 ? -5.895 -4.59 3.982 1 97.62 148 GLN B N 1
ATOM 4240 C CA . GLN B 1 148 ? -4.891 -5.312 3.213 1 97.62 148 GLN B CA 1
ATOM 4241 C C . GLN B 1 148 ? -4.742 -6.746 3.713 1 97.62 148 GLN B C 1
ATOM 4243 O O . GLN B 1 148 ? -4.703 -7.688 2.916 1 97.62 148 GLN B O 1
ATOM 4248 N N . VAL B 1 149 ? -4.652 -6.934 4.992 1 98.38 149 VAL B N 1
ATOM 4249 C CA . VAL B 1 149 ? -4.488 -8.25 5.602 1 98.38 149 VAL B CA 1
ATOM 4250 C C . VAL B 1 149 ? -5.715 -9.109 5.312 1 98.38 149 VAL B C 1
ATOM 4252 O O . VAL B 1 149 ? -5.59 -10.289 4.977 1 98.38 149 VAL B O 1
ATOM 4255 N N . LYS B 1 150 ? -6.898 -8.516 5.418 1 98 150 LYS B N 1
ATOM 4256 C CA . LYS B 1 150 ? -8.133 -9.242 5.113 1 98 150 LYS B CA 1
ATOM 4257 C C . LYS B 1 150 ? -8.133 -9.734 3.666 1 98 150 LYS B C 1
ATOM 4259 O O . LYS B 1 150 ? -8.539 -10.859 3.387 1 98 150 LYS B O 1
ATOM 4264 N N . ASN B 1 151 ? -7.715 -8.906 2.807 1 96.75 151 ASN B N 1
ATOM 4265 C CA . ASN B 1 151 ? -7.641 -9.297 1.401 1 96.75 151 ASN B CA 1
ATOM 4266 C C . ASN B 1 151 ? -6.656 -10.445 1.188 1 96.75 151 ASN B C 1
ATOM 4268 O O . ASN B 1 151 ? -6.902 -11.336 0.375 1 96.75 151 ASN B O 1
ATOM 4272 N N . GLU B 1 152 ? -5.559 -10.398 1.846 1 97.38 152 GLU B N 1
ATOM 4273 C CA . GLU B 1 152 ? -4.578 -11.477 1.751 1 97.38 152 GLU B CA 1
ATOM 4274 C C . GLU B 1 152 ? -5.145 -12.789 2.283 1 97.38 152 GLU B C 1
ATOM 4276 O O . GLU B 1 152 ? -4.875 -13.859 1.731 1 97.38 152 GLU B O 1
ATOM 4281 N N . ILE B 1 153 ? -5.883 -12.703 3.393 1 97.62 153 ILE B N 1
ATOM 4282 C CA . ILE B 1 153 ? -6.547 -13.875 3.947 1 97.62 153 ILE B CA 1
ATOM 4283 C C . ILE B 1 153 ? -7.512 -14.461 2.918 1 97.62 153 ILE B C 1
ATOM 4285 O O . ILE B 1 153 ? -7.504 -15.664 2.658 1 97.62 153 ILE B O 1
ATOM 4289 N N . ARG B 1 154 ? -8.328 -13.602 2.309 1 96.06 154 ARG B N 1
ATOM 4290 C CA . ARG B 1 154 ? -9.266 -14.047 1.289 1 96.06 154 ARG B CA 1
ATOM 4291 C C . ARG B 1 154 ? -8.547 -14.727 0.129 1 96.06 154 ARG B C 1
ATOM 4293 O O . ARG B 1 154 ? -8.984 -15.766 -0.364 1 96.06 154 ARG B O 1
ATOM 4300 N N . LYS B 1 155 ? -7.473 -14.117 -0.262 1 95.25 155 LYS B N 1
ATOM 4301 C CA . LYS B 1 155 ? -6.695 -14.664 -1.371 1 95.25 155 LYS B CA 1
ATOM 4302 C C . LYS B 1 155 ? -6.168 -16.047 -1.04 1 95.25 155 LYS B C 1
ATOM 4304 O O . LYS B 1 155 ? -6.254 -16.969 -1.861 1 95.25 155 LYS B O 1
ATOM 4309 N N . THR B 1 156 ? -5.594 -16.203 0.145 1 95.69 156 THR B N 1
ATOM 4310 C CA . THR B 1 156 ? -5.039 -17.484 0.574 1 95.69 156 THR B CA 1
ATOM 4311 C C . THR B 1 156 ? -6.117 -18.562 0.584 1 95.69 156 THR B C 1
ATOM 4313 O O . THR B 1 156 ? -5.891 -19.672 0.108 1 95.69 156 THR B O 1
ATOM 4316 N N . LEU B 1 157 ? -7.262 -18.172 1.061 1 95.19 157 LEU B N 1
ATOM 4317 C CA . LEU B 1 157 ? -8.375 -19.109 1.117 1 95.19 157 LEU B CA 1
ATOM 4318 C C . LEU B 1 157 ? -8.883 -19.438 -0.283 1 95.19 157 LEU B C 1
ATOM 4320 O O . LEU B 1 157 ? -9.172 -20.594 -0.591 1 95.19 157 LEU B O 1
ATOM 4324 N N . GLU B 1 158 ? -8.984 -18.422 -1.095 1 93.88 158 GLU B N 1
ATOM 4325 C CA . GLU B 1 158 ? -9.453 -18.594 -2.465 1 93.88 158 GLU B CA 1
ATOM 4326 C C . GLU B 1 158 ? -8.523 -19.516 -3.252 1 93.88 158 GLU B C 1
ATOM 4328 O O . GLU B 1 158 ? -8.984 -20.359 -4.023 1 93.88 158 GLU B O 1
ATOM 4333 N N . ILE B 1 159 ? -7.277 -19.406 -3.08 1 92.62 159 ILE B N 1
ATOM 4334 C CA . ILE B 1 159 ? -6.289 -20.234 -3.768 1 92.62 159 ILE B CA 1
ATOM 4335 C C . ILE B 1 159 ? -6.508 -21.703 -3.418 1 92.62 159 ILE B C 1
ATOM 4337 O O . ILE B 1 159 ? -6.352 -22.578 -4.27 1 92.62 159 ILE B O 1
ATOM 4341 N N . ALA B 1 160 ? -6.895 -21.938 -2.189 1 93.31 160 ALA B N 1
ATOM 4342 C CA . ALA B 1 160 ? -7.129 -23.297 -1.722 1 93.31 160 ALA B CA 1
ATOM 4343 C C . ALA B 1 160 ? -8.547 -23.766 -2.057 1 93.31 160 ALA B C 1
ATOM 4345 O O . ALA B 1 160 ? -8.906 -24.922 -1.805 1 93.31 160 ALA B O 1
ATOM 4346 N N . GLY B 1 161 ? -9.422 -22.844 -2.541 1 93.38 161 GLY B N 1
ATOM 4347 C CA . GLY B 1 161 ? -10.727 -23.234 -3.047 1 93.38 161 GLY B CA 1
ATOM 4348 C C . GLY B 1 161 ? -11.852 -22.953 -2.076 1 93.38 161 GLY B C 1
ATOM 4349 O O . GLY B 1 161 ? -13 -23.328 -2.316 1 93.38 161 GLY B O 1
ATOM 4350 N N . TYR B 1 162 ? -11.562 -22.281 -0.986 1 93.38 162 TYR B N 1
ATOM 4351 C CA . TYR B 1 162 ? -12.602 -21.984 -0.004 1 93.38 162 TYR B CA 1
ATOM 4352 C C . TYR B 1 162 ? -13.492 -20.844 -0.487 1 93.38 162 TYR B C 1
ATOM 4354 O O . TYR B 1 162 ? -13.008 -19.812 -0.935 1 93.38 162 TYR B O 1
ATOM 4362 N N . LYS B 1 163 ? -14.758 -21.062 -0.407 1 92.12 163 LYS B N 1
ATOM 4363 C CA . LYS B 1 163 ? -15.742 -20.047 -0.783 1 92.12 163 LYS B CA 1
ATOM 4364 C C . LYS B 1 163 ? -16.547 -19.578 0.43 1 92.12 163 LYS B C 1
ATOM 4366 O O . LYS B 1 163 ? -17.766 -19.578 0.405 1 92.12 163 LYS B O 1
ATOM 4371 N N . ILE B 1 164 ? -15.875 -19.219 1.442 1 89.31 164 ILE B N 1
ATOM 4372 C CA . ILE B 1 164 ? -16.516 -18.797 2.684 1 89.31 164 ILE B CA 1
ATOM 4373 C C . ILE B 1 164 ? -16.297 -17.297 2.889 1 89.31 164 ILE B C 1
ATOM 4375 O O . ILE B 1 164 ? -15.391 -16.719 2.295 1 89.31 164 ILE B O 1
ATOM 4379 N N . GLU B 1 165 ? -17.188 -16.656 3.639 1 90.94 165 GLU B N 1
ATOM 4380 C CA . GLU B 1 165 ? -16.953 -15.312 4.148 1 90.94 165 GLU B CA 1
ATOM 4381 C C . GLU B 1 165 ? -16.203 -15.352 5.48 1 90.94 165 GLU B C 1
ATOM 4383 O O . GLU B 1 165 ? -16.812 -15.609 6.527 1 90.94 165 GLU B O 1
ATOM 4388 N N . PRO B 1 166 ? -14.961 -15.039 5.453 1 93.62 166 PRO B N 1
ATOM 4389 C CA . PRO B 1 166 ? -14.125 -15.352 6.613 1 93.62 166 PRO B CA 1
ATOM 4390 C C . PRO B 1 166 ? -14.297 -14.352 7.754 1 93.62 166 PRO B C 1
ATOM 4392 O O . PRO B 1 166 ? -13.781 -14.57 8.852 1 93.62 166 PRO B O 1
ATOM 4395 N N . PHE B 1 167 ? -15.055 -13.297 7.582 1 94.62 167 PHE B N 1
ATOM 4396 C CA . PHE B 1 167 ? -15 -12.258 8.602 1 94.62 167 PHE B CA 1
ATOM 4397 C C . PHE B 1 167 ? -16.359 -12.047 9.242 1 94.62 167 PHE B C 1
ATOM 4399 O O . PHE B 1 167 ? -16.547 -11.125 10.039 1 94.62 167 PHE B O 1
ATOM 4406 N N . ASP B 1 168 ? -17.312 -12.852 8.859 1 91.06 168 ASP B N 1
ATOM 4407 C CA . ASP B 1 168 ? -18.516 -12.914 9.672 1 91.06 168 ASP B CA 1
ATOM 4408 C C . ASP B 1 168 ? -18.328 -13.859 10.859 1 91.06 168 ASP B C 1
ATOM 4410 O O . ASP B 1 168 ? -17.266 -14.453 11.023 1 91.06 168 ASP B O 1
ATOM 4414 N N . LYS B 1 169 ? -19.234 -13.891 11.766 1 89.88 169 LYS B N 1
ATOM 4415 C CA . LYS B 1 169 ? -19.078 -14.625 13.016 1 89.88 169 LYS B CA 1
ATOM 4416 C C . LYS B 1 169 ? -18.703 -16.078 12.75 1 89.88 169 LYS B C 1
ATOM 4418 O O . LYS B 1 169 ? -17.703 -16.578 13.273 1 89.88 169 LYS B O 1
ATOM 4423 N N . LYS B 1 170 ? -19.438 -16.781 11.914 1 87.81 170 LYS B N 1
ATOM 4424 C CA . LYS B 1 170 ? -19.172 -18.188 11.602 1 87.81 170 LYS B CA 1
ATOM 4425 C C . LYS B 1 170 ? -17.875 -18.344 10.828 1 87.81 170 LYS B C 1
ATOM 4427 O O . LYS B 1 170 ? -17.094 -19.266 11.086 1 87.81 170 LYS B O 1
ATOM 4432 N N . GLY B 1 171 ? -17.656 -17.438 9.914 1 91.06 171 GLY B N 1
ATOM 4433 C CA . GLY B 1 171 ? -16.453 -17.469 9.102 1 91.06 171 GLY B CA 1
ATOM 4434 C C . GLY B 1 171 ? -15.188 -17.281 9.914 1 91.06 171 GLY B C 1
ATOM 4435 O O . GLY B 1 171 ? -14.172 -17.938 9.656 1 91.06 171 GLY B O 1
ATOM 4436 N N . ARG B 1 172 ? -15.297 -16.453 10.906 1 93.5 172 ARG B N 1
ATOM 4437 C CA . ARG B 1 172 ? -14.133 -16.188 11.742 1 93.5 172 ARG B CA 1
ATOM 4438 C C . ARG B 1 172 ? -13.75 -17.422 12.562 1 93.5 172 ARG B C 1
ATOM 4440 O O . ARG B 1 172 ? -12.562 -17.688 12.773 1 93.5 172 ARG B O 1
ATOM 4447 N N . GLN B 1 173 ? -14.719 -18.094 13.039 1 91.69 173 GLN B N 1
ATOM 4448 C CA . GLN B 1 173 ? -14.453 -19.328 13.773 1 91.69 173 GLN B CA 1
ATOM 4449 C C . GLN B 1 173 ? -13.75 -20.359 12.891 1 91.69 173 GLN B C 1
ATOM 4451 O O . GLN B 1 173 ? -12.789 -21 13.32 1 91.69 173 GLN B O 1
ATOM 4456 N N . LEU B 1 174 ? -14.273 -20.516 11.727 1 92.25 174 LEU B N 1
ATOM 4457 C CA . LEU B 1 174 ? -13.664 -21.438 10.773 1 92.25 174 LEU B CA 1
ATOM 4458 C C . LEU B 1 174 ? -12.242 -21 10.438 1 92.25 174 LEU B C 1
ATOM 4460 O O . LEU B 1 174 ? -11.336 -21.828 10.383 1 92.25 174 LEU B O 1
ATOM 4464 N N . LEU B 1 175 ? -12.133 -19.719 10.234 1 94.62 175 LEU B N 1
ATOM 4465 C CA . LEU B 1 175 ? -10.82 -19.156 9.922 1 94.62 175 LEU B CA 1
ATOM 4466 C C . LEU B 1 175 ? -9.812 -19.484 11.016 1 94.62 175 LEU B C 1
ATOM 4468 O O . LEU B 1 175 ? -8.68 -19.875 10.727 1 94.62 175 LEU B O 1
ATOM 4472 N N . GLU B 1 176 ? -10.188 -19.344 12.211 1 93.88 176 GLU B N 1
ATOM 4473 C CA . GLU B 1 176 ? -9.312 -19.625 13.344 1 93.88 176 GLU B CA 1
ATOM 4474 C C . GLU B 1 176 ? -8.938 -21.094 13.414 1 93.88 176 GLU B C 1
ATOM 4476 O O . GLU B 1 176 ? -7.789 -21.438 13.695 1 93.88 176 GLU B O 1
ATOM 4481 N N . LYS B 1 177 ? -9.891 -21.922 13.156 1 93.81 177 LYS B N 1
ATOM 4482 C CA . LYS B 1 177 ? -9.617 -23.359 13.141 1 93.81 177 LYS B CA 1
ATOM 4483 C C . LYS B 1 177 ? -8.602 -23.719 12.055 1 93.81 177 LYS B C 1
ATOM 4485 O O . LYS B 1 177 ? -7.652 -24.453 12.305 1 93.81 177 LYS B O 1
ATOM 4490 N N . LEU B 1 178 ? -8.836 -23.172 10.906 1 93.44 178 LEU B N 1
ATOM 4491 C CA . LEU B 1 178 ? -7.93 -23.422 9.797 1 93.44 178 LEU B CA 1
ATOM 4492 C C . LEU B 1 178 ? -6.527 -22.922 10.102 1 93.44 178 LEU B C 1
ATOM 4494 O O . LEU B 1 178 ? -5.535 -23.594 9.82 1 93.44 178 LEU B O 1
ATOM 4498 N N . ALA B 1 179 ? -6.453 -21.75 10.703 1 93.25 179 ALA B N 1
ATOM 4499 C CA . ALA B 1 179 ? -5.176 -21.125 11.039 1 93.25 179 ALA B CA 1
ATOM 4500 C C . ALA B 1 179 ? -4.418 -21.938 12.078 1 93.25 179 ALA B C 1
ATOM 4502 O O . ALA B 1 179 ? -3.188 -21.984 12.062 1 93.25 179 ALA B O 1
ATOM 4503 N N . LYS B 1 180 ? -5.121 -22.609 12.922 1 92.81 180 LYS B N 1
ATOM 4504 C CA . LYS B 1 180 ? -4.516 -23.406 13.984 1 92.81 180 LYS B CA 1
ATOM 4505 C C . LYS B 1 180 ? -4.242 -24.828 13.516 1 92.81 180 LYS B C 1
ATOM 4507 O O . LYS B 1 180 ? -3.67 -25.641 14.258 1 92.81 180 LYS B O 1
ATOM 4512 N N . GLY B 1 181 ? -4.676 -25.125 12.305 1 90.19 181 GLY B N 1
ATOM 4513 C CA . GLY B 1 181 ? -4.492 -26.469 11.781 1 90.19 181 GLY B CA 1
ATOM 4514 C C . GLY B 1 181 ? -5.43 -27.484 12.406 1 90.19 181 GLY B C 1
ATOM 4515 O O . GLY B 1 181 ? -5.109 -28.672 12.477 1 90.19 181 GLY B O 1
ATOM 4516 N N . GLU B 1 182 ? -6.523 -26.984 12.875 1 90.81 182 GLU B N 1
ATOM 4517 C CA . GLU B 1 182 ? -7.512 -27.859 13.484 1 90.81 182 GLU B CA 1
ATOM 4518 C C . GLU B 1 182 ? -8.422 -28.484 12.422 1 90.81 182 GLU B C 1
ATOM 4520 O O . GLU B 1 182 ? -8.75 -27.844 11.43 1 90.81 182 GLU B O 1
ATOM 4525 N N . GLU B 1 183 ? -8.805 -29.672 12.656 1 88.06 183 GLU B N 1
ATOM 4526 C CA . GLU B 1 183 ? -9.727 -30.344 11.742 1 88.06 183 GLU B CA 1
ATOM 4527 C C . GLU B 1 183 ? -11.172 -29.906 12 1 88.06 183 GLU B C 1
ATOM 4529 O O . GLU B 1 183 ? -11.562 -29.672 13.148 1 88.06 183 GLU B O 1
ATOM 4534 N N . LEU B 1 184 ? -11.883 -29.812 10.969 1 89.19 184 LEU B N 1
ATOM 4535 C CA . LEU B 1 184 ? -13.305 -29.516 11.086 1 89.19 184 LEU B CA 1
ATOM 4536 C C . LEU B 1 184 ? -14.094 -30.734 11.531 1 89.19 184 LEU B C 1
ATOM 4538 O O . LEU B 1 184 ? -13.727 -31.875 11.211 1 89.19 184 LEU B O 1
ATOM 4542 N N . SER B 1 185 ? -15.125 -30.484 12.281 1 89.5 185 SER B N 1
ATOM 4543 C CA . SER B 1 185 ? -16 -31.578 12.672 1 89.5 185 SER B CA 1
ATOM 4544 C C . SER B 1 185 ? -16.781 -32.125 11.477 1 89.5 185 SER B C 1
ATOM 4546 O O . SER B 1 185 ? -16.859 -31.453 10.438 1 89.5 185 SER B O 1
ATOM 4548 N N . LYS B 1 186 ? -17.297 -33.312 11.656 1 91.06 186 LYS B N 1
ATOM 4549 C CA . LYS B 1 186 ? -18.109 -33.906 10.602 1 91.06 186 LYS B CA 1
ATOM 4550 C C . LYS B 1 186 ? -19.312 -33.062 10.258 1 91.06 186 LYS B C 1
ATOM 4552 O O . LYS B 1 186 ? -19.656 -32.906 9.086 1 91.06 186 LYS B O 1
ATOM 4557 N N . GLU B 1 187 ? -19.906 -32.469 11.266 1 90.75 187 GLU B N 1
ATOM 4558 C CA . GLU B 1 187 ? -21.062 -31.609 11.078 1 90.75 187 GLU B CA 1
ATOM 4559 C C . GLU B 1 187 ? -20.703 -30.359 10.289 1 90.75 187 GLU B C 1
ATOM 4561 O O . GLU B 1 187 ? -21.438 -29.938 9.398 1 90.75 187 GLU B O 1
ATOM 4566 N N . GLU B 1 188 ? -19.594 -29.812 10.648 1 87.75 188 GLU B N 1
ATOM 4567 C CA . GLU B 1 188 ? -19.125 -28.625 9.961 1 87.75 188 GLU B CA 1
ATOM 4568 C C . GLU B 1 188 ? -18.812 -28.906 8.492 1 87.75 188 GLU B C 1
ATOM 4570 O O . GLU B 1 188 ? -19.125 -28.109 7.613 1 87.75 188 GLU B O 1
ATOM 4575 N N . LYS B 1 189 ? -18.219 -30.016 8.281 1 90.62 189 LYS B N 1
ATOM 4576 C CA . LYS B 1 189 ? -17.875 -30.422 6.926 1 90.62 189 LYS B CA 1
ATOM 4577 C C . LYS B 1 189 ? -19.109 -30.609 6.07 1 90.62 189 LYS B C 1
ATOM 4579 O O . LYS B 1 189 ? -19.125 -30.25 4.891 1 90.62 189 LYS B O 1
ATOM 4584 N N . GLU B 1 190 ? -20.078 -31.156 6.684 1 91.62 190 GLU B N 1
ATOM 4585 C CA . GLU B 1 190 ? -21.328 -31.391 5.961 1 91.62 190 GLU B CA 1
ATOM 4586 C C . GLU B 1 190 ? -22.031 -30.078 5.645 1 91.62 190 GLU B C 1
ATOM 4588 O O . GLU B 1 190 ? -22.516 -29.875 4.531 1 91.62 190 GLU B O 1
ATOM 4593 N N . GLU B 1 191 ? -22.094 -29.234 6.609 1 89.69 191 GLU B N 1
ATOM 4594 C CA . GLU B 1 191 ? -22.766 -27.953 6.457 1 89.69 191 GLU B CA 1
ATOM 4595 C C . GLU B 1 191 ? -22.078 -27.078 5.414 1 89.69 191 GLU B C 1
ATOM 4597 O O . GLU B 1 191 ? -22.734 -26.344 4.68 1 89.69 191 GLU B O 1
ATOM 4602 N N . LEU B 1 192 ? -20.75 -27.281 5.344 1 90.5 192 LEU B N 1
ATOM 4603 C CA . LEU B 1 192 ? -19.969 -26.391 4.496 1 90.5 192 LEU B CA 1
ATOM 4604 C C . LEU B 1 192 ? -19.422 -27.125 3.283 1 90.5 192 LEU B C 1
ATOM 4606 O O . LEU B 1 192 ? -18.484 -26.656 2.631 1 90.5 192 LEU B O 1
ATOM 4610 N N . LYS B 1 193 ? -19.969 -28.188 2.959 1 90.44 193 LYS B N 1
ATOM 4611 C CA . LYS B 1 193 ? -19.469 -29.094 1.937 1 90.44 193 LYS B CA 1
ATOM 4612 C C . LYS B 1 193 ? -19.25 -28.375 0.609 1 90.44 193 LYS B C 1
ATOM 4614 O O . LYS B 1 193 ? -18.234 -28.578 -0.057 1 90.44 193 LYS B O 1
ATOM 4619 N N . GLU B 1 194 ? -20.125 -27.469 0.302 1 91.31 194 GLU B N 1
ATOM 4620 C CA . GLU B 1 194 ? -20.062 -26.797 -0.995 1 91.31 194 GLU B CA 1
ATOM 4621 C C . GLU B 1 194 ? -19.062 -25.641 -0.975 1 91.31 194 GLU B C 1
ATOM 4623 O O . GLU B 1 194 ? -18.641 -25.172 -2.027 1 91.31 194 GLU B O 1
ATOM 4628 N N . LYS B 1 195 ? -18.656 -25.266 0.233 1 91.75 195 LYS B N 1
ATOM 4629 C CA . LYS B 1 195 ? -17.859 -24.062 0.356 1 91.75 195 LYS B CA 1
ATOM 4630 C C . LYS B 1 195 ? -16.422 -24.391 0.781 1 91.75 195 LYS B C 1
ATOM 4632 O O . LYS B 1 195 ? -15.555 -23.516 0.764 1 91.75 195 LYS B O 1
ATOM 4637 N N . LEU B 1 196 ? -16.203 -25.625 1.103 1 91.81 196 LEU B N 1
ATOM 4638 C CA . LEU B 1 196 ? -14.891 -26.016 1.604 1 91.81 196 LEU B CA 1
ATOM 4639 C C . LEU B 1 196 ? -13.914 -26.25 0.456 1 91.81 196 LEU B C 1
ATOM 4641 O O . LEU B 1 196 ? -14.297 -26.766 -0.594 1 91.81 196 LEU B O 1
ATOM 4645 N N . GLY B 1 197 ? -12.711 -25.781 0.634 1 92 197 GLY B N 1
ATOM 4646 C CA . GLY B 1 197 ? -11.633 -26.062 -0.303 1 92 197 GLY B CA 1
ATOM 4647 C C . GLY B 1 197 ? -10.812 -27.281 0.072 1 92 197 GLY B C 1
ATOM 4648 O O . GLY B 1 197 ? -11.25 -28.109 0.867 1 92 197 GLY B O 1
ATOM 4649 N N . ARG B 1 198 ? -9.727 -27.453 -0.586 1 91.62 198 ARG B N 1
ATOM 4650 C CA . ARG B 1 198 ? -8.805 -28.531 -0.259 1 91.62 198 ARG B CA 1
ATOM 4651 C C . ARG B 1 198 ? -8.062 -28.234 1.044 1 91.62 198 ARG B C 1
ATOM 4653 O O . ARG B 1 198 ? -8.141 -27.125 1.572 1 91.62 198 ARG B O 1
ATOM 4660 N N . ASN B 1 199 ? -7.391 -29.312 1.497 1 91.62 199 ASN B N 1
ATOM 4661 C CA . ASN B 1 199 ? -6.543 -29.094 2.662 1 91.62 199 ASN B CA 1
ATOM 4662 C C . ASN B 1 199 ? -5.418 -28.109 2.361 1 91.62 199 ASN B C 1
ATOM 4664 O O . ASN B 1 199 ? -4.82 -28.156 1.286 1 91.62 199 ASN B O 1
ATOM 4668 N N . LEU B 1 200 ? -5.172 -27.25 3.297 1 93.44 200 LEU B N 1
ATOM 4669 C CA . LEU B 1 200 ? -4.094 -26.281 3.154 1 93.44 200 LEU B CA 1
ATOM 4670 C C . LEU B 1 200 ? -2.734 -26.969 3.23 1 93.44 200 LEU B C 1
ATOM 4672 O O . LEU B 1 200 ? -2.535 -27.875 4.043 1 93.44 200 LEU B O 1
ATOM 4676 N N . ASN B 1 201 ? -1.825 -26.625 2.346 1 91.94 201 ASN B N 1
ATOM 4677 C CA . ASN B 1 201 ? -0.451 -27.094 2.488 1 91.94 201 ASN B CA 1
ATOM 4678 C C . ASN B 1 201 ? 0.288 -26.328 3.586 1 91.94 201 ASN B C 1
ATOM 4680 O O . ASN B 1 201 ? -0.274 -25.438 4.207 1 91.94 201 ASN B O 1
ATOM 4684 N N . ASP B 1 202 ? 1.513 -26.656 3.848 1 92.75 202 ASP B N 1
ATOM 4685 C CA . ASP B 1 202 ? 2.254 -26.094 4.973 1 92.75 202 ASP B CA 1
ATOM 4686 C C . ASP B 1 202 ? 2.475 -24.594 4.789 1 92.75 202 ASP B C 1
ATOM 4688 O O . ASP B 1 202 ? 2.387 -23.828 5.75 1 92.75 202 ASP B O 1
ATOM 4692 N N . ALA B 1 203 ? 2.799 -24.188 3.627 1 94.56 203 ALA B N 1
ATOM 4693 C CA . ALA B 1 203 ? 3.02 -22.766 3.338 1 94.56 203 ALA B CA 1
ATOM 4694 C C . ALA B 1 203 ? 1.746 -21.953 3.562 1 94.56 203 ALA B C 1
ATOM 4696 O O . ALA B 1 203 ? 1.785 -20.891 4.172 1 94.56 203 ALA B O 1
ATOM 4697 N N . GLU B 1 204 ? 0.643 -22.469 3.072 1 94.94 204 GLU B N 1
ATOM 4698 C CA . GLU B 1 204 ? -0.648 -21.812 3.219 1 94.94 204 GLU B CA 1
ATOM 4699 C C . GLU B 1 204 ? -1.066 -21.734 4.684 1 94.94 204 GLU B C 1
ATOM 4701 O O . GLU B 1 204 ? -1.615 -20.719 5.129 1 94.94 204 GLU B O 1
ATOM 4706 N N . LYS B 1 205 ? -0.792 -22.828 5.414 1 95.81 205 LYS B N 1
ATOM 4707 C CA . LYS B 1 205 ? -1.109 -22.859 6.84 1 95.81 205 LYS B CA 1
ATOM 4708 C C . LYS B 1 205 ? -0.332 -21.797 7.602 1 95.81 205 LYS B C 1
ATOM 4710 O O . LYS B 1 205 ? -0.905 -21.047 8.398 1 95.81 205 LYS B O 1
ATOM 4715 N N . LEU B 1 206 ? 0.945 -21.719 7.363 1 97.19 206 LEU B N 1
ATOM 4716 C CA . LEU B 1 206 ? 1.779 -20.734 8.023 1 97.19 206 LEU B CA 1
ATOM 4717 C C . LEU B 1 206 ? 1.324 -19.312 7.672 1 97.19 206 LEU B C 1
ATOM 4719 O O . LEU B 1 206 ? 1.208 -18.453 8.547 1 97.19 206 LEU B O 1
ATOM 4723 N N . THR B 1 207 ? 1.078 -19.094 6.375 1 97.75 207 THR B N 1
ATOM 4724 C CA . THR B 1 207 ? 0.63 -17.781 5.895 1 97.75 207 THR B CA 1
ATOM 4725 C C . THR B 1 207 ? -0.667 -17.375 6.586 1 97.75 207 THR B C 1
ATOM 4727 O O . THR B 1 207 ? -0.771 -16.266 7.109 1 97.75 207 THR B O 1
ATOM 4730 N N . LEU B 1 208 ? -1.607 -18.297 6.59 1 97.5 208 LEU B N 1
ATOM 4731 C CA . LEU B 1 208 ? -2.908 -18 7.18 1 97.5 208 LEU B CA 1
ATOM 4732 C C . LEU B 1 208 ? -2.779 -17.734 8.68 1 97.5 208 LEU B C 1
ATOM 4734 O O . LEU B 1 208 ? -3.387 -16.797 9.203 1 97.5 208 LEU B O 1
ATOM 4738 N N . LYS B 1 209 ? -2.029 -18.547 9.352 1 97.88 209 LYS B N 1
ATOM 4739 C CA . LYS B 1 209 ? -1.792 -18.359 10.781 1 97.88 209 LYS B CA 1
ATOM 4740 C C . LYS B 1 209 ? -1.233 -16.969 11.078 1 97.88 209 LYS B C 1
ATOM 4742 O O . LYS B 1 209 ? -1.732 -16.266 11.961 1 97.88 209 LYS B O 1
ATOM 4747 N N . GLN B 1 210 ? -0.253 -16.594 10.352 1 98.56 210 GLN B N 1
ATOM 4748 C CA . GLN B 1 210 ? 0.4 -15.305 10.562 1 98.56 210 GLN B CA 1
ATOM 4749 C C . GLN B 1 210 ? -0.547 -14.148 10.25 1 98.56 210 GLN B C 1
ATOM 4751 O O . GLN B 1 210 ? -0.583 -13.148 10.977 1 98.56 210 GLN B O 1
ATOM 4756 N N . LEU B 1 211 ? -1.295 -14.289 9.156 1 98.44 211 LEU B N 1
ATOM 4757 C CA . LEU B 1 211 ? -2.209 -13.227 8.758 1 98.44 211 LEU B CA 1
ATOM 4758 C C . LEU B 1 211 ? -3.322 -13.055 9.789 1 98.44 211 LEU B C 1
ATOM 4760 O O . LEU B 1 211 ? -3.723 -11.93 10.086 1 98.44 211 LEU B O 1
ATOM 4764 N N . VAL B 1 212 ? -3.822 -14.148 10.312 1 98.06 212 VAL B N 1
ATOM 4765 C CA . VAL B 1 212 ? -4.875 -14.094 11.328 1 98.06 212 VAL B CA 1
ATOM 4766 C C . VAL B 1 212 ? -4.336 -13.43 12.594 1 98.06 212 VAL B C 1
ATOM 4768 O O . VAL B 1 212 ? -5.012 -12.594 13.195 1 98.06 212 VAL B O 1
ATOM 4771 N N . GLU B 1 213 ? -3.127 -13.781 12.977 1 97.69 213 GLU B N 1
ATOM 4772 C CA . GLU B 1 213 ? -2.482 -13.156 14.133 1 97.69 213 GLU B CA 1
ATOM 4773 C C . GLU B 1 213 ? -2.291 -11.656 13.906 1 97.69 213 GLU B C 1
ATOM 4775 O O . GLU B 1 213 ? -2.566 -10.852 14.797 1 97.69 213 GLU B O 1
ATOM 4780 N N . LEU B 1 214 ? -1.815 -11.328 12.773 1 98.31 214 LEU B N 1
ATOM 4781 C CA . LEU B 1 214 ? -1.604 -9.93 12.43 1 98.31 214 LEU B CA 1
ATOM 4782 C C . LEU B 1 214 ? -2.922 -9.164 12.445 1 98.31 214 LEU B C 1
ATOM 4784 O O . LEU B 1 214 ? -2.986 -8.039 12.953 1 98.31 214 LEU B O 1
ATOM 4788 N N . LEU B 1 215 ? -3.977 -9.727 11.875 1 98.06 215 LEU B N 1
ATOM 4789 C CA . LEU B 1 215 ? -5.301 -9.117 11.867 1 98.06 215 LEU B CA 1
ATOM 4790 C C . LEU B 1 215 ? -5.77 -8.805 13.281 1 98.06 215 LEU B C 1
ATOM 4792 O O . LEU B 1 215 ? -6.223 -7.688 13.555 1 98.06 215 LEU B O 1
ATOM 4796 N N . LYS B 1 216 ? -5.637 -9.781 14.172 1 97.69 216 LYS B N 1
ATOM 4797 C CA . LYS B 1 216 ? -6.051 -9.602 15.562 1 97.69 216 LYS B CA 1
ATOM 4798 C C . LYS B 1 216 ? -5.266 -8.469 16.219 1 97.69 216 LYS B C 1
ATOM 4800 O O . LYS B 1 216 ? -5.84 -7.637 16.922 1 97.69 216 LYS B O 1
ATOM 4805 N N . SER B 1 217 ? -3.99 -8.445 16.031 1 98.19 217 SER B N 1
ATOM 4806 C CA . SER B 1 217 ? -3.141 -7.402 16.594 1 98.19 217 SER B CA 1
ATOM 4807 C C . SER B 1 217 ? -3.561 -6.023 16.094 1 98.19 217 SER B C 1
ATOM 4809 O O . SER B 1 217 ? -3.693 -5.086 16.875 1 98.19 217 SER B O 1
ATOM 4811 N N . LEU B 1 218 ? -3.768 -5.91 14.781 1 98.69 218 LEU B N 1
ATOM 4812 C CA . LEU B 1 218 ? -4.152 -4.637 14.188 1 98.69 218 LEU B CA 1
ATOM 4813 C C . LEU B 1 218 ? -5.512 -4.184 14.711 1 98.69 218 LEU B C 1
ATOM 4815 O O . LEU B 1 218 ? -5.715 -3 14.984 1 98.69 218 LEU B O 1
ATOM 4819 N N . GLU B 1 219 ? -6.469 -5.125 14.797 1 98.25 219 GLU B N 1
ATOM 4820 C CA . GLU B 1 219 ? -7.793 -4.797 15.32 1 98.25 219 GLU B CA 1
ATOM 4821 C C . GLU B 1 219 ? -7.707 -4.289 16.75 1 98.25 219 GLU B C 1
ATOM 4823 O O . GLU B 1 219 ? -8.406 -3.348 17.125 1 98.25 219 GLU B O 1
ATOM 4828 N N . ASN B 1 220 ? -6.879 -4.895 17.562 1 98.56 220 ASN B N 1
ATOM 4829 C CA . ASN B 1 220 ? -6.668 -4.438 18.938 1 98.56 220 ASN B CA 1
ATOM 4830 C C . ASN B 1 220 ? -6.051 -3.041 18.969 1 98.56 220 ASN B C 1
ATOM 4832 O O . ASN B 1 220 ? -6.422 -2.215 19.797 1 98.56 220 ASN B O 1
ATOM 4836 N N . MET B 1 221 ? -5.117 -2.811 18.125 1 98.62 221 MET B N 1
ATOM 4837 C CA . MET B 1 221 ? -4.484 -1.498 18.031 1 98.62 221 MET B CA 1
ATOM 4838 C C . MET B 1 221 ? -5.5 -0.424 17.672 1 98.62 221 MET B C 1
ATOM 4840 O O . MET B 1 221 ? -5.496 0.665 18.25 1 98.62 221 MET B O 1
ATOM 4844 N N . VAL B 1 222 ? -6.352 -0.732 16.688 1 98.69 222 VAL B N 1
ATOM 4845 C CA . VAL B 1 222 ? -7.391 0.213 16.297 1 98.69 222 VAL B CA 1
ATOM 4846 C C . VAL B 1 222 ? -8.273 0.554 17.484 1 98.69 222 VAL B C 1
ATOM 4848 O O . VAL B 1 222 ? -8.594 1.723 17.719 1 98.69 222 VAL B O 1
ATOM 4851 N N . LYS B 1 223 ? -8.648 -0.439 18.25 1 98.62 223 LYS B N 1
ATOM 4852 C CA . LYS B 1 223 ? -9.492 -0.229 19.422 1 98.62 223 LYS B CA 1
ATOM 4853 C C . LYS B 1 223 ? -8.812 0.683 20.438 1 98.62 223 LYS B C 1
ATOM 4855 O O . LYS B 1 223 ? -9.445 1.579 21 1 98.62 223 LYS B O 1
ATOM 4860 N N . GLU B 1 224 ? -7.59 0.479 20.672 1 98.38 224 GLU B N 1
ATOM 4861 C CA . GLU B 1 224 ? -6.824 1.308 21.594 1 98.38 224 GLU B CA 1
ATOM 4862 C C . GLU B 1 224 ? -6.793 2.764 21.125 1 98.38 224 GLU B C 1
ATOM 4864 O O . GLU B 1 224 ? -6.953 3.678 21.938 1 98.38 224 GLU B O 1
ATOM 4869 N N . VAL B 1 225 ? -6.555 2.98 19.844 1 98.56 225 VAL B N 1
ATOM 4870 C CA . VAL B 1 225 ? -6.531 4.332 19.281 1 98.56 225 VAL B CA 1
ATOM 4871 C C . VAL B 1 225 ? -7.906 4.973 19.438 1 98.56 225 VAL B C 1
ATOM 4873 O O . VAL B 1 225 ? -8.016 6.145 19.812 1 98.56 225 VAL B O 1
ATOM 4876 N N . GLU B 1 226 ? -8.953 4.219 19.141 1 98.19 226 GLU B N 1
ATOM 4877 C CA . GLU B 1 226 ? -10.312 4.723 19.281 1 98.19 226 GLU B CA 1
ATOM 4878 C C . GLU B 1 226 ? -10.617 5.121 20.719 1 98.19 226 GLU B C 1
ATOM 4880 O O . GLU B 1 226 ? -11.25 6.148 20.969 1 98.19 226 GLU B O 1
ATOM 4885 N N . ASP B 1 227 ? -10.18 4.336 21.656 1 97.94 227 ASP B N 1
ATOM 4886 C CA . ASP B 1 227 ? -10.367 4.656 23.062 1 97.94 227 ASP B CA 1
ATOM 4887 C C . ASP B 1 227 ? -9.688 5.977 23.422 1 97.94 227 ASP B C 1
ATOM 4889 O O . ASP B 1 227 ? -10.25 6.789 24.156 1 97.94 227 ASP B O 1
ATOM 4893 N N . MET B 1 228 ? -8.516 6.195 22.906 1 97.44 228 MET B N 1
ATOM 4894 C CA . MET B 1 228 ? -7.812 7.445 23.156 1 97.44 228 MET B CA 1
ATOM 4895 C C . MET B 1 228 ? -8.531 8.625 22.516 1 97.44 228 MET B C 1
ATOM 4897 O O . MET B 1 228 ? -8.648 9.695 23.109 1 97.44 228 MET B O 1
ATOM 4901 N N . ILE B 1 229 ? -8.977 8.43 21.266 1 97.5 229 ILE B N 1
ATOM 4902 C CA . ILE B 1 229 ? -9.742 9.469 20.594 1 97.5 229 ILE B CA 1
ATOM 4903 C C . ILE B 1 229 ? -10.945 9.859 21.438 1 97.5 229 ILE B C 1
ATOM 4905 O O . ILE B 1 229 ? -11.188 11.047 21.672 1 97.5 229 ILE B O 1
ATOM 4909 N N . ILE B 1 230 ? -11.648 8.867 21.969 1 96.19 230 ILE B N 1
ATOM 4910 C CA . ILE B 1 230 ? -12.875 9.086 22.734 1 96.19 230 ILE B CA 1
ATOM 4911 C C . ILE B 1 230 ? -12.539 9.812 24.047 1 96.19 230 ILE B C 1
ATOM 4913 O O . ILE B 1 230 ? -13.305 10.672 24.484 1 96.19 230 ILE B O 1
ATOM 4917 N N . SER B 1 231 ? -11.414 9.523 24.562 1 95.56 231 SER B N 1
ATOM 4918 C CA . SER B 1 231 ? -11.016 10.148 25.828 1 95.56 231 SER B CA 1
ATOM 4919 C C . SER B 1 231 ? -10.656 11.617 25.625 1 95.56 231 SER B C 1
ATOM 4921 O O . SER B 1 231 ? -10.617 12.383 26.594 1 95.56 231 SER B O 1
ATOM 4923 N N . LYS B 1 232 ? -10.422 12.039 24.359 1 93.69 232 LYS B N 1
ATOM 4924 C CA . LYS B 1 232 ? -9.977 13.398 24.078 1 93.69 232 LYS B CA 1
ATOM 4925 C C . LYS B 1 232 ? -11.016 14.164 23.266 1 93.69 232 LYS B C 1
ATOM 4927 O O . LYS B 1 232 ? -10.703 15.195 22.672 1 93.69 232 LYS B O 1
ATOM 4932 N N . ILE B 1 233 ? -12.211 13.703 23.281 1 94.44 233 ILE B N 1
ATOM 4933 C CA . ILE B 1 233 ? -13.242 14.258 22.422 1 94.44 233 ILE B CA 1
ATOM 4934 C C . ILE B 1 233 ? -13.609 15.664 22.891 1 94.44 233 ILE B C 1
ATOM 4936 O O . ILE B 1 233 ? -14.008 15.852 24.047 1 94.44 233 ILE B O 1
ATOM 4940 N N . PRO B 1 234 ? -13.516 16.625 22.078 1 95.06 234 PRO B N 1
ATOM 4941 C CA . PRO B 1 234 ? -13.953 17.969 22.453 1 95.06 234 PRO B CA 1
ATOM 4942 C C . PRO B 1 234 ? -15.453 18.188 22.219 1 95.06 234 PRO B C 1
ATOM 4944 O O . PRO B 1 234 ? -16.109 17.375 21.562 1 95.06 234 PRO B O 1
ATOM 4947 N N . LYS B 1 235 ? -15.969 19.266 22.688 1 94.56 235 LYS B N 1
ATOM 4948 C CA . LYS B 1 235 ? -17.391 19.578 22.656 1 94.56 235 LYS B CA 1
ATOM 4949 C C . LYS B 1 235 ? -17.906 19.625 21.219 1 94.56 235 LYS B C 1
ATOM 4951 O O . LYS B 1 235 ? -18.969 19.078 20.922 1 94.56 235 LYS B O 1
ATOM 4956 N N . PRO B 1 236 ? -17.172 20.234 20.281 1 96.25 236 PRO B N 1
ATOM 4957 C CA . PRO B 1 236 ? -17.688 20.281 18.906 1 96.25 236 PRO B CA 1
ATOM 4958 C C . PRO B 1 236 ? -17.922 18.891 18.312 1 96.25 236 PRO B C 1
ATOM 4960 O O . PRO B 1 236 ? -18.844 18.703 17.516 1 96.25 236 PRO B O 1
ATOM 4963 N N . VAL B 1 237 ? -17.109 17.969 18.688 1 97.38 237 VAL B N 1
ATOM 4964 C CA . VAL B 1 237 ? -17.219 16.609 18.172 1 97.38 237 VAL B CA 1
ATOM 4965 C C . VAL B 1 237 ? -18.516 15.961 18.672 1 97.38 237 VAL B C 1
ATOM 4967 O O . VAL B 1 237 ? -19.188 15.25 17.938 1 97.38 237 VAL B O 1
ATOM 4970 N N . ILE B 1 238 ? -18.875 16.203 19.875 1 96.62 238 ILE B N 1
ATOM 4971 C CA . ILE B 1 238 ? -20.109 15.703 20.453 1 96.62 238 ILE B CA 1
ATOM 4972 C C . ILE B 1 238 ? -21.312 16.266 19.688 1 96.62 238 ILE B C 1
ATOM 4974 O O . ILE B 1 238 ? -22.234 15.531 19.344 1 96.62 238 ILE B O 1
ATOM 4978 N N . GLU B 1 239 ? -21.234 17.516 19.391 1 96.5 239 GLU B N 1
ATOM 4979 C CA . GLU B 1 239 ? -22.328 18.156 18.656 1 96.5 239 GLU B CA 1
ATOM 4980 C C . GLU B 1 239 ? -22.453 17.578 17.25 1 96.5 239 GLU B C 1
ATOM 4982 O O . GLU B 1 239 ? -23.547 17.312 16.766 1 96.5 239 GLU B O 1
ATOM 4987 N N . LEU B 1 240 ? -21.328 17.375 16.625 1 97.56 240 LEU B N 1
ATOM 4988 C CA . LEU B 1 240 ? -21.328 16.797 15.289 1 97.56 240 LEU B CA 1
ATOM 4989 C C . LEU B 1 240 ? -21.938 15.398 15.305 1 97.56 240 LEU B C 1
ATOM 4991 O O . LEU B 1 240 ? -22.609 15.008 14.352 1 97.56 240 LEU B O 1
ATOM 4995 N N . SER B 1 241 ? -21.688 14.625 16.391 1 96.62 241 SER B N 1
ATOM 4996 C CA . SER B 1 241 ? -22.125 13.242 16.469 1 96.62 241 SER B CA 1
ATOM 4997 C C . SER B 1 241 ? -23.641 13.148 16.641 1 96.62 241 SER B C 1
ATOM 4999 O O . SER B 1 241 ? -24.219 12.07 16.531 1 96.62 241 SER B O 1
ATOM 5001 N N . LYS B 1 242 ? -24.266 14.312 16.875 1 96 242 LYS B N 1
ATOM 5002 C CA . LYS B 1 242 ? -25.719 14.367 16.969 1 96 242 LYS B CA 1
ATOM 5003 C C . LYS B 1 242 ? -26.375 14.367 15.594 1 96 242 LYS B C 1
ATOM 5005 O O . LYS B 1 242 ? -27.578 14.133 15.469 1 96 242 LYS B O 1
ATOM 5010 N N . ILE B 1 243 ? -25.641 14.742 14.586 1 96 243 ILE B N 1
ATOM 5011 C CA . ILE B 1 243 ? -26.156 14.703 13.219 1 96 243 ILE B CA 1
ATOM 5012 C C . ILE B 1 243 ? -26.391 13.25 12.805 1 96 243 ILE B C 1
ATOM 5014 O O . ILE B 1 243 ? -25.469 12.422 12.859 1 96 243 ILE B O 1
ATOM 5018 N N . PRO B 1 244 ? -27.578 12.898 12.352 1 96.38 244 PRO B N 1
ATOM 5019 C CA . PRO B 1 244 ? -27.812 11.523 11.914 1 96.38 244 PRO B CA 1
ATOM 5020 C C . PRO B 1 244 ? -26.828 11.062 10.844 1 96.38 244 PRO B C 1
ATOM 5022 O O . PRO B 1 244 ? -26.641 11.75 9.836 1 96.38 244 PRO B O 1
ATOM 5025 N N . GLY B 1 245 ? -26.203 9.875 11.156 1 96 245 GLY B N 1
ATOM 5026 C CA . GLY B 1 245 ? -25.281 9.312 10.188 1 96 245 GLY B CA 1
ATOM 5027 C C . GLY B 1 245 ? -23.828 9.586 10.523 1 96 245 GLY B C 1
ATOM 5028 O O . GLY B 1 245 ? -22.922 8.992 9.922 1 96 245 GLY B O 1
ATOM 5029 N N . ILE B 1 246 ? -23.594 10.453 11.469 1 97.31 246 ILE B N 1
ATOM 5030 C CA . ILE B 1 246 ? -22.219 10.773 11.844 1 97.31 246 ILE B CA 1
ATOM 5031 C C . ILE B 1 246 ? -21.922 10.219 13.234 1 97.31 246 ILE B C 1
ATOM 5033 O O . ILE B 1 246 ? -22.422 10.719 14.234 1 97.31 246 ILE B O 1
ATOM 5037 N N . GLY B 1 247 ? -21.078 9.188 13.281 1 96.31 247 GLY B N 1
ATOM 5038 C CA . GLY B 1 247 ? -20.672 8.633 14.555 1 96.31 247 GLY B CA 1
ATOM 5039 C C . GLY B 1 247 ? -19.516 9.391 15.195 1 96.31 247 GLY B C 1
ATOM 5040 O O . GLY B 1 247 ? -18.938 10.273 14.57 1 96.31 247 GLY B O 1
ATOM 5041 N N . LEU B 1 248 ? -19.188 9.047 16.344 1 96.62 248 LEU B N 1
ATOM 5042 C CA . LEU B 1 248 ? -18.203 9.773 17.156 1 96.62 248 LEU B CA 1
ATOM 5043 C C . LEU B 1 248 ? -16.844 9.797 16.469 1 96.62 248 LEU B C 1
ATOM 5045 O O . LEU B 1 248 ? -16.203 10.852 16.391 1 96.62 248 LEU B O 1
ATOM 5049 N N . ILE B 1 249 ? -16.391 8.656 15.953 1 97.5 249 ILE B N 1
ATOM 5050 C CA . ILE B 1 249 ? -15.078 8.578 15.312 1 97.5 249 ILE B CA 1
ATOM 5051 C C . ILE B 1 249 ? -15.078 9.406 14.031 1 97.5 249 ILE B C 1
ATOM 5053 O O . ILE B 1 249 ? -14.117 10.133 13.75 1 97.5 249 ILE B O 1
ATOM 5057 N N . THR B 1 250 ? -16.141 9.297 13.242 1 97.56 250 THR B N 1
ATOM 5058 C CA . THR B 1 250 ? -16.281 10.094 12.031 1 97.56 250 THR B CA 1
ATOM 5059 C C . THR B 1 250 ? -16.312 11.586 12.375 1 97.56 250 THR B C 1
ATOM 5061 O O . THR B 1 250 ? -15.688 12.398 11.695 1 97.56 250 THR B O 1
ATOM 5064 N N . ALA B 1 251 ? -17.047 11.938 13.422 1 97.94 251 ALA B N 1
ATOM 5065 C CA . ALA B 1 251 ? -17.109 13.328 13.883 1 97.94 251 ALA B CA 1
ATOM 5066 C C . ALA B 1 251 ? -15.727 13.852 14.25 1 97.94 251 ALA B C 1
ATOM 5068 O O . ALA B 1 251 ? -15.359 14.969 13.883 1 97.94 251 ALA B O 1
ATOM 5069 N N . ALA B 1 252 ? -15.016 13.016 14.977 1 98.06 252 ALA B N 1
ATOM 5070 C CA . ALA B 1 252 ? -13.656 13.391 15.383 1 98.06 252 ALA B CA 1
ATOM 5071 C C . ALA B 1 252 ? -12.773 13.617 14.164 1 98.06 252 ALA B C 1
ATOM 5073 O O . ALA B 1 252 ? -12 14.586 14.125 1 98.06 252 ALA B O 1
ATOM 5074 N N . THR B 1 253 ? -12.859 12.727 13.164 1 98.06 253 THR B N 1
ATOM 5075 C CA . THR B 1 253 ? -12.078 12.836 11.938 1 98.06 253 THR B CA 1
ATOM 5076 C C . THR B 1 253 ? -12.438 14.117 11.188 1 98.06 253 THR B C 1
ATOM 5078 O O . THR B 1 253 ? -11.547 14.867 10.781 1 98.06 253 THR B O 1
ATOM 5081 N N . ILE B 1 254 ? -13.68 14.391 11.07 1 97.88 254 ILE B N 1
ATOM 5082 C CA . ILE B 1 254 ? -14.156 15.57 10.359 1 97.88 254 ILE B CA 1
ATOM 5083 C C . ILE B 1 254 ? -13.672 16.844 11.055 1 97.88 254 ILE B C 1
ATOM 5085 O O . ILE B 1 254 ? -13.125 17.734 10.422 1 97.88 254 ILE B O 1
ATOM 5089 N N . TYR B 1 255 ? -13.836 16.938 12.359 1 97.69 255 TYR B N 1
ATOM 5090 C CA . TYR B 1 255 ? -13.422 18.078 13.148 1 97.69 255 TYR B CA 1
ATOM 5091 C C . TYR B 1 255 ? -11.922 18.312 13.023 1 97.69 255 TYR B C 1
ATOM 5093 O O . TYR B 1 255 ? -11.477 19.438 12.789 1 97.69 255 TYR B O 1
ATOM 5101 N N . ALA B 1 256 ? -11.195 17.219 13.117 1 97.38 256 ALA B N 1
ATOM 5102 C CA . ALA B 1 256 ? -9.734 17.312 13.078 1 97.38 256 ALA B CA 1
ATOM 5103 C C . ALA B 1 256 ? -9.25 17.766 11.703 1 97.38 256 ALA B C 1
ATOM 5105 O O . ALA B 1 256 ? -8.281 18.516 11.602 1 97.38 256 ALA B O 1
ATOM 5106 N N . GLU B 1 257 ? -9.875 17.312 10.641 1 97 257 GLU B N 1
ATOM 5107 C CA . GLU B 1 257 ? -9.438 17.609 9.281 1 97 257 GLU B CA 1
ATOM 5108 C C . GLU B 1 257 ? -9.867 19 8.852 1 97 257 GLU B C 1
ATOM 5110 O O . GLU B 1 257 ? -9.141 19.688 8.133 1 97 257 GLU B O 1
ATOM 5115 N N . PHE B 1 258 ? -11.008 19.469 9.281 1 96.56 258 PHE B N 1
ATOM 5116 C CA . PHE B 1 258 ? -11.406 20.844 9 1 96.56 258 PHE B CA 1
ATOM 5117 C C . PHE B 1 258 ? -10.523 21.828 9.766 1 96.56 258 PHE B C 1
ATOM 5119 O O . PHE B 1 258 ? -10.133 22.859 9.219 1 96.56 258 PHE B O 1
ATOM 5126 N N . GLY B 1 259 ? -10.273 21.453 11.031 1 94.81 259 GLY B N 1
ATOM 5127 C CA . GLY B 1 259 ? -9.57 22.406 11.875 1 94.81 259 GLY B CA 1
ATOM 5128 C C . GLY B 1 259 ? -10.422 23.609 12.258 1 94.81 259 GLY B C 1
ATOM 5129 O O . GLY B 1 259 ? -11.602 23.453 12.57 1 94.81 259 GLY B O 1
ATOM 5130 N N . ASP B 1 260 ? -9.812 24.766 12.25 1 93.31 260 ASP B N 1
ATOM 5131 C CA . ASP B 1 260 ? -10.531 25.984 12.555 1 93.31 260 ASP B CA 1
ATOM 5132 C C . ASP B 1 260 ? -11.531 26.328 11.453 1 93.31 260 ASP B C 1
ATOM 5134 O O . ASP B 1 260 ? -11.148 26.75 10.359 1 93.31 260 ASP B O 1
ATOM 5138 N N . ILE B 1 261 ? -12.781 26.203 11.781 1 95.5 261 ILE B N 1
ATOM 5139 C CA . ILE B 1 261 ? -13.844 26.344 10.797 1 95.5 261 ILE B CA 1
ATOM 5140 C C . ILE B 1 261 ? -13.922 27.797 10.328 1 95.5 261 ILE B C 1
ATOM 5142 O O . ILE B 1 261 ? -14.445 28.062 9.242 1 95.5 261 ILE B O 1
ATOM 5146 N N . SER B 1 262 ? -13.453 28.703 11.148 1 94.19 262 SER B N 1
ATOM 5147 C CA . SER B 1 262 ? -13.555 30.141 10.852 1 94.19 262 SER B CA 1
ATOM 5148 C C . SER B 1 262 ? -12.703 30.516 9.641 1 94.19 262 SER B C 1
ATOM 5150 O O . SER B 1 262 ? -12.867 31.594 9.07 1 94.19 262 SER B O 1
ATOM 5152 N N . ARG B 1 263 ? -11.836 29.609 9.273 1 91.44 263 ARG B N 1
ATOM 5153 C CA . ARG B 1 263 ? -10.969 29.891 8.141 1 91.44 263 ARG B CA 1
ATOM 5154 C C . ARG B 1 263 ? -11.75 29.859 6.832 1 91.44 263 ARG B C 1
ATOM 5156 O O . ARG B 1 263 ? -11.266 30.312 5.797 1 91.44 263 ARG B O 1
ATOM 5163 N N . PHE B 1 264 ? -12.953 29.312 6.918 1 94.81 264 PHE B N 1
ATOM 5164 C CA . PHE B 1 264 ? -13.805 29.25 5.738 1 94.81 264 PHE B CA 1
ATOM 5165 C C . PHE B 1 264 ? -14.82 30.391 5.75 1 94.81 264 PHE B C 1
ATOM 5167 O O . PHE B 1 264 ? -15.547 30.562 6.727 1 94.81 264 PHE B O 1
ATOM 5174 N N . PRO B 1 265 ? -14.93 31.078 4.664 1 94.94 265 PRO B N 1
ATOM 5175 C CA . PRO B 1 265 ? -15.844 32.219 4.629 1 94.94 265 PRO B CA 1
ATOM 5176 C C . PRO B 1 265 ? -17.312 31.797 4.656 1 94.94 265 PRO B C 1
ATOM 5178 O O . PRO B 1 265 ? -18.172 32.562 5.109 1 94.94 265 PRO B O 1
ATOM 5181 N N . ASN B 1 266 ? -17.578 30.609 4.125 1 95.94 266 ASN B N 1
ATOM 5182 C CA . ASN B 1 266 ? -18.953 30.094 4.086 1 95.94 266 ASN B CA 1
ATOM 5183 C C . ASN B 1 266 ? -18.984 28.578 3.957 1 95.94 266 ASN B C 1
ATOM 5185 O O . ASN B 1 266 ? -17.922 27.953 3.838 1 95.94 266 ASN B O 1
ATOM 5189 N N . SER B 1 267 ? -20.203 28.062 3.984 1 95.81 267 SER B N 1
ATOM 5190 C CA . SER B 1 267 ? -20.359 26.625 3.957 1 95.81 267 SER B CA 1
ATOM 5191 C C . SER B 1 267 ? -19.969 26.047 2.6 1 95.81 267 SER B C 1
ATOM 5193 O O . SER B 1 267 ? -19.5 24.906 2.512 1 95.81 267 SER B O 1
ATOM 5195 N N . LYS B 1 268 ? -20.141 26.766 1.585 1 93.81 268 LYS B N 1
ATOM 5196 C CA . LYS B 1 268 ? -19.781 26.312 0.246 1 93.81 268 LYS B CA 1
ATOM 5197 C C . LYS B 1 268 ? -18.266 26.109 0.121 1 93.81 268 LYS B C 1
ATOM 5199 O O . LYS B 1 268 ? -17.828 25.156 -0.51 1 93.81 268 LYS B O 1
ATOM 5204 N N . ALA B 1 269 ? -17.578 27 0.737 1 94.5 269 ALA B N 1
ATOM 5205 C CA . ALA B 1 269 ? -16.125 26.891 0.718 1 94.5 269 ALA B CA 1
ATOM 5206 C C . ALA B 1 269 ? -15.656 25.656 1.482 1 94.5 269 ALA B C 1
ATOM 5208 O O . ALA B 1 269 ? -14.734 24.953 1.049 1 94.5 269 ALA B O 1
ATOM 5209 N N . ALA B 1 270 ? -16.312 25.422 2.559 1 95.81 270 ALA B N 1
ATOM 5210 C CA . ALA B 1 270 ? -15.984 24.234 3.352 1 95.81 270 ALA B CA 1
ATOM 5211 C C . ALA B 1 270 ? -16.312 22.953 2.582 1 95.81 270 ALA B C 1
ATOM 5213 O O . ALA B 1 270 ? -15.516 22.016 2.576 1 95.81 270 ALA B O 1
ATOM 5214 N N . ARG B 1 271 ? -17.422 22.953 1.979 1 96.06 271 ARG B N 1
ATOM 5215 C CA . ARG B 1 271 ? -17.844 21.828 1.155 1 96.06 271 ARG B CA 1
ATOM 5216 C C . ARG B 1 271 ? -16.844 21.562 0.033 1 96.06 271 ARG B C 1
ATOM 5218 O O . ARG B 1 271 ? -16.5 20.406 -0.235 1 96.06 271 ARG B O 1
ATOM 5225 N N . ALA B 1 272 ? -16.375 22.578 -0.595 1 93.81 272 ALA B N 1
ATOM 5226 C CA . ALA B 1 272 ? -15.383 22.453 -1.659 1 93.81 272 ALA B CA 1
ATOM 5227 C C . ALA B 1 272 ? -14.078 21.891 -1.124 1 93.81 272 ALA B C 1
ATOM 5229 O O . ALA B 1 272 ? -13.453 21.031 -1.765 1 93.81 272 ALA B O 1
ATOM 5230 N N . TYR B 1 273 ? -13.727 22.375 0.028 1 92.56 273 TYR B N 1
ATOM 5231 C CA . TYR B 1 273 ? -12.508 21.891 0.668 1 92.56 273 TYR B CA 1
ATOM 5232 C C . TYR B 1 273 ? -12.602 20.391 0.925 1 92.56 273 TYR B C 1
ATOM 5234 O O . TYR B 1 273 ? -11.594 19.672 0.845 1 92.56 273 TYR B O 1
ATOM 5242 N N . ALA B 1 274 ? -13.773 19.922 1.181 1 95.69 274 ALA B N 1
ATOM 5243 C CA . ALA B 1 274 ? -14.016 18.5 1.438 1 95.69 274 ALA B CA 1
ATOM 5244 C C . ALA B 1 274 ? -14.086 17.703 0.133 1 95.69 274 ALA B C 1
ATOM 5246 O O . ALA B 1 274 ? -14.203 16.484 0.148 1 95.69 274 ALA B O 1
ATOM 5247 N N . GLY B 1 275 ? -14.086 18.406 -0.96 1 92.56 275 GLY B N 1
ATOM 5248 C CA . GLY B 1 275 ? -14.023 17.75 -2.252 1 92.56 275 GLY B CA 1
ATOM 5249 C C . GLY B 1 275 ? -15.375 17.578 -2.912 1 92.56 275 GLY B C 1
ATOM 5250 O O . GLY B 1 275 ? -15.531 16.766 -3.824 1 92.56 275 GLY B O 1
ATOM 5251 N N . PHE B 1 276 ? -16.297 18.266 -2.395 1 92.62 276 PHE B N 1
ATOM 5252 C CA . PHE B 1 276 ? -17.641 18.141 -2.957 1 92.62 276 PHE B CA 1
ATOM 5253 C C . PHE B 1 276 ? -18.031 19.406 -3.689 1 92.62 276 PHE B C 1
ATOM 5255 O O . PHE B 1 276 ? -18.969 20.109 -3.273 1 92.62 276 PHE B O 1
ATOM 5262 N N . ALA B 1 277 ? -17.375 19.75 -4.68 1 87.44 277 ALA B N 1
ATOM 5263 C CA . ALA B 1 277 ? -17.641 20.859 -5.578 1 87.44 277 ALA B CA 1
ATOM 5264 C C . ALA B 1 277 ? -17.281 20.516 -7.02 1 87.44 277 ALA B C 1
ATOM 5266 O O . ALA B 1 277 ? -16.406 19.688 -7.258 1 87.44 277 ALA B O 1
ATOM 5267 N N . PRO B 1 278 ? -18 20.906 -7.941 1 78.25 278 PRO B N 1
ATOM 5268 C CA . PRO B 1 278 ? -17.719 20.609 -9.344 1 78.25 278 PRO B CA 1
ATOM 5269 C C . PRO B 1 278 ? -16.359 21.141 -9.805 1 78.25 278 PRO B C 1
ATOM 5271 O O . PRO B 1 278 ? -15.914 22.188 -9.312 1 78.25 278 PRO B O 1
ATOM 5274 N N . ARG B 1 279 ? -15.617 20.266 -10.602 1 72.19 279 ARG B N 1
ATOM 5275 C CA . ARG B 1 279 ? -14.391 20.75 -11.227 1 72.19 279 ARG B CA 1
ATOM 5276 C C . ARG B 1 279 ? -14.695 21.719 -12.359 1 72.19 279 ARG B C 1
ATOM 5278 O O . ARG B 1 279 ? -15.586 21.484 -13.172 1 72.19 279 ARG B O 1
ATOM 5285 N N . THR B 1 280 ? -14.398 23.016 -12.203 1 61.53 280 THR B N 1
ATOM 5286 C CA . THR B 1 280 ? -14.656 23.969 -13.266 1 61.53 280 THR B CA 1
ATOM 5287 C C . THR B 1 280 ? -13.578 23.891 -14.344 1 61.53 280 THR B C 1
ATOM 5289 O O . THR B 1 280 ? -12.383 24 -14.039 1 61.53 280 THR B O 1
ATOM 5292 N N . LYS B 1 281 ? -13.641 22.984 -15.281 1 55.47 281 LYS B N 1
ATOM 5293 C CA . LYS B 1 281 ? -12.68 23.078 -16.375 1 55.47 281 LYS B CA 1
ATOM 5294 C C . LYS B 1 281 ? -13.094 24.172 -17.375 1 55.47 281 LYS B C 1
ATOM 5296 O O . LYS B 1 281 ? -14.227 24.172 -17.859 1 55.47 281 LYS B O 1
ATOM 5301 N N . GLN B 1 282 ? -12.57 25.344 -17.203 1 49.69 282 GLN B N 1
ATOM 5302 C CA . GLN B 1 282 ? -12.836 26.391 -18.188 1 49.69 282 GLN B CA 1
ATOM 5303 C C . GLN B 1 282 ? -11.961 26.219 -19.422 1 49.69 282 GLN B C 1
ATOM 5305 O O . GLN B 1 282 ? -10.734 26.172 -19.312 1 49.69 282 GLN B O 1
ATOM 5310 N N . SER B 1 283 ? -12.266 25.266 -20.188 1 44.56 283 SER B N 1
ATOM 5311 C CA . SER B 1 283 ? -11.578 25.375 -21.469 1 44.56 283 SER B CA 1
ATOM 5312 C C . SER B 1 283 ? -12.328 26.328 -22.406 1 44.56 283 SER B C 1
ATOM 5314 O O . SER B 1 283 ? -13.492 26.094 -22.734 1 44.56 283 SER B O 1
ATOM 5316 N N . GLY B 1 284 ? -11.656 27.422 -22.797 1 48.28 284 GLY B N 1
ATOM 5317 C CA . GLY B 1 284 ? -12.18 28.438 -23.688 1 48.28 284 GLY B CA 1
ATOM 5318 C C . GLY B 1 284 ? -13.562 28.922 -23.297 1 48.28 284 GLY B C 1
ATOM 5319 O O . GLY B 1 284 ? -13.789 29.297 -22.141 1 48.28 284 GLY B O 1
ATOM 5320 N N . ASN B 1 285 ? -14.609 28.922 -24.344 1 49.97 285 ASN B N 1
ATOM 5321 C CA . ASN B 1 285 ? -15.969 29.438 -24.266 1 49.97 285 ASN B CA 1
ATOM 5322 C C . ASN B 1 285 ? -16.906 28.469 -23.531 1 49.97 285 ASN B C 1
ATOM 5324 O O . ASN B 1 285 ? -18.109 28.688 -23.484 1 49.97 285 ASN B O 1
ATOM 5328 N N . SER B 1 286 ? -16.484 27.25 -23.312 1 51.31 286 SER B N 1
ATOM 5329 C CA . SER B 1 286 ? -17.375 26.281 -22.703 1 51.31 286 SER B CA 1
ATOM 5330 C C . SER B 1 286 ? -16.906 25.875 -21.312 1 51.31 286 SER B C 1
ATOM 5332 O O . SER B 1 286 ? -15.703 25.719 -21.094 1 51.31 286 SER B O 1
ATOM 5334 N N . GLU B 1 287 ? -17.703 26.25 -20.312 1 51.12 287 GLU B N 1
ATOM 5335 C CA . GLU B 1 287 ? -17.469 25.812 -18.953 1 51.12 287 GLU B CA 1
ATOM 5336 C C . GLU B 1 287 ? -17.984 24.391 -18.719 1 51.12 287 GLU B C 1
ATOM 5338 O O . GLU B 1 287 ? -19.109 24.078 -19.094 1 51.12 287 GLU B O 1
ATOM 5343 N N . SER B 1 288 ? -17.188 23.391 -18.906 1 52.94 288 SER B N 1
ATOM 5344 C CA . SER B 1 288 ? -17.656 22.047 -18.578 1 52.94 288 SER B CA 1
ATOM 5345 C C . SER B 1 288 ? -17.266 21.656 -17.156 1 52.94 288 SER B C 1
ATOM 5347 O O . SER B 1 288 ? -16.188 22.047 -16.672 1 52.94 288 SER B O 1
ATOM 5349 N N . HIS B 1 289 ? -18.266 21.359 -16.375 1 52.22 289 HIS B N 1
ATOM 5350 C CA . HIS B 1 289 ? -18.078 20.922 -14.992 1 52.22 289 HIS B CA 1
ATOM 5351 C C . HIS B 1 289 ? -17.922 19.406 -14.898 1 52.22 289 HIS B C 1
ATOM 5353 O O . HIS B 1 289 ? -18.844 18.703 -14.469 1 52.22 289 HIS B O 1
ATOM 5359 N N . SER B 1 290 ? -17 18.844 -15.688 1 57.03 290 SER B N 1
ATOM 5360 C CA . SER B 1 290 ? -16.891 17.391 -15.586 1 57.03 290 SER B CA 1
ATOM 5361 C C . SER B 1 290 ? -15.992 16.984 -14.422 1 57.03 290 SER B C 1
ATOM 5363 O O . SER B 1 290 ? -14.852 17.438 -14.32 1 57.03 290 SER B O 1
ATOM 5365 N N . GLY B 1 291 ? -16.594 16.375 -13.344 1 64.88 291 GLY B N 1
ATOM 5366 C CA . GLY B 1 291 ? -15.922 15.719 -12.234 1 64.88 291 GLY B CA 1
ATOM 5367 C C . GLY B 1 291 ? -15.797 16.609 -11.008 1 64.88 291 GLY B C 1
ATOM 5368 O O . GLY B 1 291 ? -16.344 17.719 -10.984 1 64.88 291 GLY B O 1
ATOM 5369 N N . MET B 1 292 ? -15.445 16.094 -9.922 1 69.31 292 MET B N 1
ATOM 5370 C CA . MET B 1 292 ? -15.289 16.781 -8.648 1 69.31 292 MET B CA 1
ATOM 5371 C C . MET B 1 292 ? -13.836 17.219 -8.438 1 69.31 292 MET B C 1
ATOM 5373 O O . MET B 1 292 ? -12.922 16.594 -8.977 1 69.31 292 MET B O 1
ATOM 5377 N N . ILE B 1 293 ? -13.68 18.312 -7.812 1 72.44 293 ILE B N 1
ATOM 5378 C CA . ILE B 1 293 ? -12.352 18.812 -7.496 1 72.44 293 ILE B CA 1
ATOM 5379 C C . ILE B 1 293 ? -11.648 17.859 -6.535 1 72.44 293 ILE B C 1
ATOM 5381 O O . ILE B 1 293 ? -12.297 17.047 -5.867 1 72.44 293 ILE B O 1
ATOM 5385 N N . ARG B 1 294 ? -10.336 18.031 -6.656 1 76.25 294 ARG B N 1
ATOM 5386 C CA . ARG B 1 294 ? -9.547 17.297 -5.672 1 76.25 294 ARG B CA 1
ATOM 5387 C C . ARG B 1 294 ? -9.547 18.016 -4.324 1 76.25 294 ARG B C 1
ATOM 5389 O O . ARG B 1 294 ? -9.258 19.219 -4.25 1 76.25 294 ARG B O 1
ATOM 5396 N N . GLY B 1 295 ? -10.188 17.547 -3.281 1 85.25 295 GLY B N 1
ATOM 5397 C CA . GLY B 1 295 ? -10.227 18.078 -1.932 1 85.25 295 GLY B CA 1
ATOM 5398 C C . GLY B 1 295 ? -9.531 17.188 -0.916 1 85.25 295 GLY B C 1
ATOM 5399 O O . GLY B 1 295 ? -8.672 16.375 -1.274 1 85.25 295 GLY B O 1
ATOM 5400 N N . ASN B 1 296 ? -9.789 17.562 0.329 1 92.06 296 ASN B N 1
ATOM 5401 C CA . ASN B 1 296 ? -9.242 16.734 1.398 1 92.06 296 ASN B CA 1
ATOM 5402 C C . ASN B 1 296 ? -9.797 15.312 1.348 1 92.06 296 ASN B C 1
ATOM 5404 O O . ASN B 1 296 ? -10.984 15.094 1.61 1 92.06 296 ASN B O 1
ATOM 5408 N N . LYS B 1 297 ? -8.922 14.422 1.055 1 93.75 297 LYS B N 1
ATOM 5409 C CA . LYS B 1 297 ? -9.352 13.047 0.803 1 93.75 297 LYS B CA 1
ATOM 5410 C C . LYS B 1 297 ? -9.953 12.422 2.057 1 93.75 297 LYS B C 1
ATOM 5412 O O . LYS B 1 297 ? -10.844 11.57 1.966 1 93.75 297 LYS B O 1
ATOM 5417 N N . ARG B 1 298 ? -9.477 12.766 3.178 1 95.69 298 ARG B N 1
ATOM 5418 C CA . ARG B 1 298 ? -9.977 12.195 4.426 1 95.69 298 ARG B CA 1
ATOM 5419 C C . ARG B 1 298 ? -11.367 12.727 4.758 1 95.69 298 ARG B C 1
ATOM 5421 O O . ARG B 1 298 ? -12.234 11.977 5.211 1 95.69 298 ARG B O 1
ATOM 5428 N N . LEU B 1 299 ? -11.562 13.992 4.508 1 97.31 299 LEU B N 1
ATOM 5429 C CA . LEU B 1 299 ? -12.898 14.57 4.672 1 97.31 299 LEU B CA 1
ATOM 5430 C C . LEU B 1 299 ? -13.883 13.945 3.686 1 97.31 299 LEU B C 1
ATOM 5432 O O . LEU B 1 299 ? -15 13.578 4.062 1 97.31 299 LEU B O 1
ATOM 5436 N N . ARG B 1 300 ? -13.438 13.844 2.479 1 96 300 ARG B N 1
ATOM 5437 C CA . ARG B 1 300 ? -14.297 13.266 1.449 1 96 300 ARG B CA 1
ATOM 5438 C C . ARG B 1 300 ? -14.758 11.867 1.842 1 96 300 ARG B C 1
ATOM 5440 O O . ARG B 1 300 ? -15.945 11.555 1.75 1 96 300 ARG B O 1
ATOM 5447 N N . ARG B 1 301 ? -13.828 11.133 2.244 1 95.62 301 ARG B N 1
ATOM 5448 C CA . ARG B 1 301 ? -14.164 9.781 2.67 1 95.62 301 ARG B CA 1
ATOM 5449 C C . ARG B 1 301 ? -15.094 9.805 3.881 1 95.62 301 ARG B C 1
ATOM 5451 O O . ARG B 1 301 ? -16.062 9.047 3.936 1 95.62 301 ARG B O 1
ATOM 5458 N N . GLY B 1 302 ? -14.758 10.609 4.844 1 96.75 302 GLY B N 1
ATOM 5459 C CA . GLY B 1 302 ? -15.578 10.711 6.039 1 96.75 302 GLY B CA 1
ATOM 5460 C C . GLY B 1 302 ? -17.016 11.062 5.746 1 96.75 302 GLY B C 1
ATOM 5461 O O . GLY B 1 302 ? -17.938 10.422 6.254 1 96.75 302 GLY B O 1
ATOM 5462 N N . PHE B 1 303 ? -17.203 12.031 4.891 1 97.69 303 PHE B N 1
ATOM 5463 C CA . PHE B 1 303 ? -18.562 12.469 4.566 1 97.69 303 PHE B CA 1
ATOM 5464 C C . PHE B 1 303 ? -19.266 11.422 3.715 1 97.69 303 PHE B C 1
ATOM 5466 O O . PHE B 1 303 ? -20.484 11.234 3.842 1 97.69 303 PHE B O 1
ATOM 5473 N N . TYR B 1 304 ? -18.609 10.852 2.842 1 96.69 304 TYR B N 1
ATOM 5474 C CA . TYR B 1 304 ? -19.219 9.805 2.025 1 96.69 304 TYR B CA 1
ATOM 5475 C C . TYR B 1 304 ? -19.75 8.672 2.895 1 96.69 304 TYR B C 1
ATOM 5477 O O . TYR B 1 304 ? -20.891 8.227 2.711 1 96.69 304 TYR B O 1
ATOM 5485 N N . LEU B 1 305 ? -18.922 8.227 3.795 1 96.12 305 LEU B N 1
ATOM 5486 C CA . LEU B 1 305 ? -19.344 7.156 4.695 1 96.12 305 LEU B CA 1
ATOM 5487 C C . LEU B 1 305 ? -20.516 7.598 5.562 1 96.12 305 LEU B C 1
ATOM 5489 O O . LEU B 1 305 ? -21.438 6.82 5.809 1 96.12 305 LEU B O 1
ATOM 5493 N N . ALA B 1 306 ? -20.406 8.789 6.043 1 97.31 306 ALA B N 1
ATOM 5494 C CA . ALA B 1 306 ? -21.531 9.328 6.816 1 97.31 306 ALA B CA 1
ATOM 5495 C C . ALA B 1 306 ? -22.812 9.352 5.992 1 97.31 306 ALA B C 1
ATOM 5497 O O . ALA B 1 306 ? -23.875 9 6.492 1 97.31 306 ALA B O 1
ATOM 5498 N N . ALA B 1 307 ? -22.703 9.734 4.758 1 97.62 307 ALA B N 1
ATOM 5499 C CA . ALA B 1 307 ? -23.844 9.812 3.863 1 97.62 307 ALA B CA 1
ATOM 5500 C C . ALA B 1 307 ? -24.453 8.438 3.623 1 97.62 307 ALA B C 1
ATOM 5502 O O . ALA B 1 307 ? -25.688 8.297 3.518 1 97.62 307 ALA B O 1
ATOM 5503 N N . ARG B 1 308 ? -23.625 7.469 3.523 1 96.81 308 ARG B N 1
ATOM 5504 C CA . ARG B 1 308 ? -24.078 6.102 3.311 1 96.81 308 ARG B CA 1
ATOM 5505 C C . ARG B 1 308 ? -24.969 5.641 4.465 1 96.81 308 ARG B C 1
ATOM 5507 O O . ARG B 1 308 ? -25.922 4.879 4.262 1 96.81 308 ARG B O 1
ATOM 5514 N N . SER B 1 309 ? -24.672 6.086 5.609 1 96.56 309 SER B N 1
ATOM 5515 C CA . SER B 1 309 ? -25.484 5.758 6.781 1 96.56 309 SER B CA 1
ATOM 5516 C C . SER B 1 309 ? -26.703 6.672 6.891 1 96.56 309 SER B C 1
ATOM 5518 O O . SER B 1 309 ? -27.797 6.207 7.18 1 96.56 309 SER B O 1
ATOM 5520 N N . ALA B 1 310 ? -26.531 7.887 6.609 1 96.69 310 ALA B N 1
ATOM 5521 C CA . ALA B 1 310 ? -27.547 8.914 6.805 1 96.69 310 ALA B CA 1
ATOM 5522 C C . ALA B 1 310 ? -28.688 8.758 5.805 1 96.69 310 ALA B C 1
ATOM 5524 O O . ALA B 1 310 ? -29.812 9.172 6.07 1 96.69 310 ALA B O 1
ATOM 5525 N N . ARG B 1 311 ? -28.391 8.195 4.66 1 96.12 311 ARG B N 1
ATOM 5526 C CA . ARG B 1 311 ? -29.375 8.102 3.578 1 96.12 311 ARG B CA 1
ATOM 5527 C C . ARG B 1 311 ? -30.625 7.34 4.023 1 96.12 311 ARG B C 1
ATOM 5529 O O . ARG B 1 311 ? -31.672 7.449 3.4 1 96.12 311 ARG B O 1
ATOM 5536 N N . TRP B 1 312 ? -30.484 6.602 5.129 1 95.62 312 TRP B N 1
ATOM 5537 C CA . TRP B 1 312 ? -31.594 5.793 5.633 1 95.62 312 TRP B CA 1
ATOM 5538 C C . TRP B 1 312 ? -32.281 6.488 6.801 1 95.62 312 TRP B C 1
ATOM 5540 O O . TRP B 1 312 ? -33.25 5.965 7.355 1 95.62 312 TRP B O 1
ATOM 5550 N N . LEU B 1 313 ? -31.844 7.578 7.195 1 95.06 313 LEU B N 1
ATOM 5551 C CA . LEU B 1 313 ? -32.312 8.234 8.414 1 95.06 313 LEU B CA 1
ATOM 5552 C C . LEU B 1 313 ? -32.969 9.562 8.102 1 95.06 313 LEU B C 1
ATOM 5554 O O . LEU B 1 313 ? -32.531 10.289 7.203 1 95.06 313 LEU B O 1
ATOM 5558 N N . GLU B 1 314 ? -34 9.891 8.875 1 91 314 GLU B N 1
ATOM 5559 C CA . GLU B 1 314 ? -34.562 11.227 8.789 1 91 314 GLU B CA 1
ATOM 5560 C C . GLU B 1 314 ? -33.594 12.281 9.289 1 91 314 GLU B C 1
ATOM 5562 O O . GLU B 1 314 ? -32.875 12.047 10.258 1 91 314 GLU B O 1
ATOM 5567 N N . PRO B 1 315 ? -33.594 13.43 8.664 1 91.44 315 PRO B N 1
ATOM 5568 C CA . PRO B 1 315 ? -34.375 13.922 7.535 1 91.44 315 PRO B CA 1
ATOM 5569 C C . PRO B 1 315 ? -33.688 13.703 6.191 1 91.44 315 PRO B C 1
ATOM 5571 O O . PRO B 1 315 ? -34.188 14.18 5.16 1 91.44 315 PRO B O 1
ATOM 5574 N N . PHE B 1 316 ? -32.656 12.938 6.234 1 94.81 316 PHE B N 1
ATOM 5575 C CA . PHE B 1 316 ? -31.797 12.906 5.055 1 94.81 316 PHE B CA 1
ATOM 5576 C C . PHE B 1 316 ? -32.312 11.891 4.035 1 94.81 316 PHE B C 1
ATOM 5578 O O . PHE B 1 316 ? -32 11.984 2.85 1 94.81 316 PHE B O 1
ATOM 5585 N N . ASN B 1 317 ? -33.094 10.938 4.508 1 95.62 317 ASN B N 1
ATOM 5586 C CA . ASN B 1 317 ? -33.656 9.922 3.611 1 95.62 317 ASN B CA 1
ATOM 5587 C C . ASN B 1 317 ? -34.531 10.555 2.52 1 95.62 317 ASN B C 1
ATOM 5589 O O . ASN B 1 317 ? -34.469 10.133 1.362 1 95.62 317 ASN B O 1
ATOM 5593 N N . GLU B 1 318 ? -35.281 11.602 2.93 1 94.5 318 GLU B N 1
ATOM 5594 C CA . GLU B 1 318 ? -36.156 12.273 1.957 1 94.5 318 GLU B CA 1
ATOM 5595 C C . GLU B 1 318 ? -35.312 12.938 0.858 1 94.5 318 GLU B C 1
ATOM 5597 O O . GLU B 1 318 ? -35.656 12.852 -0.322 1 94.5 318 GLU B O 1
ATOM 5602 N N . PHE B 1 319 ? -34.375 13.586 1.334 1 93.5 319 PHE B N 1
ATOM 5603 C CA . PHE B 1 319 ? -33.469 14.25 0.388 1 93.5 319 PHE B CA 1
ATOM 5604 C C . PHE B 1 319 ? -32.875 13.242 -0.576 1 93.5 319 PHE B C 1
ATOM 5606 O O . PHE B 1 319 ? -32.875 13.453 -1.79 1 93.5 319 PHE B O 1
ATOM 5613 N N . TYR B 1 320 ? -32.375 12.094 -0.099 1 96.38 320 TYR B N 1
ATOM 5614 C CA . TYR B 1 320 ? -31.734 11.039 -0.879 1 96.38 320 TYR B CA 1
ATOM 5615 C C . TYR B 1 320 ? -32.719 10.414 -1.854 1 96.38 320 TYR B C 1
ATOM 5617 O O . TYR B 1 320 ? -32.438 10.266 -3.041 1 96.38 320 TYR B O 1
ATOM 5625 N N . GLU B 1 321 ? -33.875 10.117 -1.385 1 96.38 321 GLU B N 1
ATOM 5626 C CA . GLU B 1 321 ? -34.906 9.477 -2.207 1 96.38 321 GLU B CA 1
ATOM 5627 C C . GLU B 1 321 ? -35.344 10.383 -3.357 1 96.38 321 GLU B C 1
ATOM 5629 O O . GLU B 1 321 ? -35.594 9.906 -4.461 1 96.38 321 GLU B O 1
ATOM 5634 N N . ARG B 1 322 ? -35.406 11.617 -3.09 1 96.25 322 ARG B N 1
ATOM 5635 C CA . ARG B 1 322 ? -35.781 12.578 -4.125 1 96.25 322 ARG B CA 1
ATOM 5636 C C . ARG B 1 322 ? -34.75 12.578 -5.254 1 96.25 322 ARG B C 1
ATOM 5638 O O . ARG B 1 322 ? -35.094 12.68 -6.43 1 96.25 322 ARG B O 1
ATOM 5645 N N . LEU B 1 323 ? -33.5 12.492 -4.891 1 96.06 323 LEU B N 1
ATOM 5646 C CA . LEU B 1 323 ? -32.438 12.469 -5.891 1 96.06 323 LEU B CA 1
ATOM 5647 C C . LEU B 1 323 ? -32.5 11.195 -6.727 1 96.06 323 LEU B C 1
ATOM 5649 O O . LEU B 1 323 ? -32.344 11.242 -7.949 1 96.06 323 LEU B O 1
ATOM 5653 N N . ILE B 1 324 ? -32.75 10.133 -6.035 1 96.19 324 ILE B N 1
ATOM 5654 C CA . ILE B 1 324 ? -32.875 8.852 -6.73 1 96.19 324 ILE B CA 1
ATOM 5655 C C . ILE B 1 324 ? -34.062 8.906 -7.688 1 96.19 324 ILE B C 1
ATOM 5657 O O . ILE B 1 324 ? -33.969 8.461 -8.828 1 96.19 324 ILE B O 1
ATOM 5661 N N . ALA B 1 325 ? -35.125 9.469 -7.254 1 96.12 325 ALA B N 1
ATOM 5662 C CA . ALA B 1 325 ? -36.344 9.586 -8.055 1 96.12 325 ALA B CA 1
ATOM 5663 C C . ALA B 1 325 ? -36.094 10.453 -9.289 1 96.12 325 ALA B C 1
ATOM 5665 O O . ALA B 1 325 ? -36.719 10.258 -10.328 1 96.12 325 ALA B O 1
ATOM 5666 N N . ARG B 1 326 ? -35.25 11.359 -9.18 1 95.75 326 ARG B N 1
ATOM 5667 C CA . ARG B 1 326 ? -34.906 12.258 -10.273 1 95.75 326 ARG B CA 1
ATOM 5668 C C . ARG B 1 326 ? -33.938 11.594 -11.258 1 95.75 326 ARG B C 1
ATOM 5670 O O . ARG B 1 326 ? -33.5 12.211 -12.227 1 95.75 326 ARG B O 1
ATOM 5677 N N . GLY B 1 327 ? -33.469 10.352 -10.914 1 94.56 327 GLY B N 1
ATOM 5678 C CA . GLY B 1 327 ? -32.688 9.586 -11.867 1 94.56 327 GLY B CA 1
ATOM 5679 C C . GLY B 1 327 ? -31.203 9.555 -11.531 1 94.56 327 GLY B C 1
ATOM 5680 O O . GLY B 1 327 ? -30.406 9.031 -12.305 1 94.56 327 GLY B O 1
ATOM 5681 N N . LYS B 1 328 ? -30.875 10.117 -10.438 1 93.25 328 LYS B N 1
ATOM 5682 C CA . LYS B 1 328 ? -29.469 10.07 -10.055 1 93.25 328 LYS B CA 1
ATOM 5683 C C . LYS B 1 328 ? -29.047 8.656 -9.664 1 93.25 328 LYS B C 1
ATOM 5685 O O . LYS B 1 328 ? -29.828 7.906 -9.086 1 93.25 328 LYS B O 1
ATOM 5690 N N . SER B 1 329 ? -27.781 8.344 -10.031 1 94.94 329 SER B N 1
ATOM 5691 C CA . SER B 1 329 ? -27.234 7.066 -9.586 1 94.94 329 SER B CA 1
ATOM 5692 C C . SER B 1 329 ? -27.047 7.047 -8.07 1 94.94 329 SER B C 1
ATOM 5694 O O . SER B 1 329 ? -27.031 8.102 -7.43 1 94.94 329 SER B O 1
ATOM 5696 N N . VAL B 1 330 ? -26.891 5.91 -7.5 1 94.81 330 VAL B N 1
ATOM 5697 C CA . VAL B 1 330 ? -26.656 5.715 -6.074 1 94.81 330 VAL B CA 1
ATOM 5698 C C . VAL B 1 330 ? -25.438 6.504 -5.637 1 94.81 330 VAL B C 1
ATOM 5700 O O . VAL B 1 330 ? -25.453 7.199 -4.617 1 94.81 330 VAL 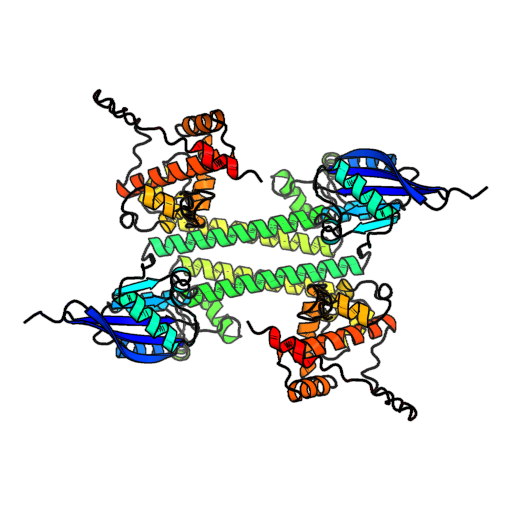B O 1
ATOM 5703 N N . ARG B 1 331 ? -24.391 6.426 -6.426 1 94.31 331 ARG B N 1
ATOM 5704 C CA . ARG B 1 331 ? -23.156 7.121 -6.102 1 94.31 331 ARG B CA 1
ATOM 5705 C C . ARG B 1 331 ? -23.344 8.633 -6.141 1 94.31 331 ARG B C 1
ATOM 5707 O O . ARG B 1 331 ? -22.891 9.344 -5.242 1 94.31 331 ARG B O 1
ATOM 5714 N N . GLN B 1 332 ? -24.016 9.07 -7.133 1 93.44 332 GLN B N 1
ATOM 5715 C CA . GLN B 1 332 ? -24.266 10.508 -7.273 1 93.44 332 GLN B CA 1
ATOM 5716 C C . GLN B 1 332 ? -25.109 11.039 -6.117 1 93.44 332 GLN B C 1
ATOM 5718 O O . GLN B 1 332 ? -24.797 12.094 -5.555 1 93.44 332 GLN B O 1
ATOM 5723 N N . ALA B 1 333 ? -26.141 10.336 -5.828 1 96.06 333 ALA B N 1
ATOM 5724 C CA . ALA B 1 333 ? -27.031 10.734 -4.742 1 96.06 333 ALA B CA 1
ATOM 5725 C C . ALA B 1 333 ? -26.297 10.742 -3.404 1 96.06 333 ALA B C 1
ATOM 5727 O O . ALA B 1 333 ? -26.484 11.648 -2.59 1 96.06 333 ALA B O 1
ATOM 5728 N N . THR B 1 334 ? -25.453 9.766 -3.215 1 96.69 334 THR B N 1
ATOM 5729 C CA . THR B 1 334 ? -24.688 9.672 -1.98 1 96.69 334 THR B CA 1
ATOM 5730 C C . THR B 1 334 ? -23.703 10.844 -1.867 1 96.69 334 THR B C 1
ATOM 5732 O O . THR B 1 334 ? -23.562 11.438 -0.797 1 96.69 334 THR B O 1
ATOM 5735 N N . CYS B 1 335 ? -23.062 11.195 -2.936 1 95.88 335 CYS B N 1
ATOM 5736 C CA . CYS B 1 335 ? -22.109 12.312 -2.945 1 95.88 335 CYS B CA 1
ATOM 5737 C C . CYS B 1 335 ? -22.828 13.633 -2.674 1 95.88 335 CYS B C 1
ATOM 5739 O O . CYS B 1 335 ? -22.312 14.484 -1.96 1 95.88 335 CYS B O 1
ATOM 5741 N N . ALA B 1 336 ? -23.984 13.789 -3.27 1 95.69 336 ALA B N 1
ATOM 5742 C CA . ALA B 1 336 ? -24.781 14.992 -3.031 1 95.69 336 ALA B CA 1
ATOM 5743 C C . ALA B 1 336 ? -25.156 15.117 -1.558 1 95.69 336 ALA B C 1
ATOM 5745 O O . ALA B 1 336 ? -25.062 16.203 -0.98 1 95.69 336 ALA B O 1
ATOM 5746 N N . LEU B 1 337 ? -25.562 14.039 -1.012 1 97.31 337 LEU B N 1
ATOM 5747 C CA . LEU B 1 337 ? -25.891 14.023 0.408 1 97.31 337 LEU B CA 1
ATOM 5748 C C . LEU B 1 337 ? -24.672 14.336 1.26 1 97.31 337 LEU B C 1
ATOM 5750 O O . LEU B 1 337 ? -24.766 15.062 2.25 1 97.31 337 LEU B O 1
ATOM 5754 N N . ALA B 1 338 ? -23.516 13.766 0.859 1 97.69 338 ALA B N 1
ATOM 5755 C CA . ALA B 1 338 ? -22.266 14.039 1.555 1 97.69 338 ALA B CA 1
ATOM 5756 C C . ALA B 1 338 ? -21.953 15.531 1.538 1 97.69 338 ALA B C 1
ATOM 5758 O O . ALA B 1 338 ? -21.531 16.094 2.553 1 97.69 338 ALA B O 1
ATOM 5759 N N . GLY B 1 339 ? -22.156 16.125 0.392 1 96.75 339 GLY B N 1
ATOM 5760 C CA . GLY B 1 339 ? -21.969 17.562 0.29 1 96.75 339 GLY B CA 1
ATOM 5761 C C . GLY B 1 339 ? -22.891 18.344 1.202 1 96.75 339 GLY B C 1
ATOM 5762 O O . GLY B 1 339 ? -22.469 19.328 1.824 1 96.75 339 GLY B O 1
ATOM 5763 N N . LYS B 1 340 ? -24.109 17.969 1.238 1 96.19 340 LYS B N 1
ATOM 5764 C CA . LYS B 1 340 ? -25.078 18.609 2.131 1 96.19 340 LYS B CA 1
ATOM 5765 C C . LYS B 1 340 ? -24.641 18.484 3.588 1 96.19 340 LYS B C 1
ATOM 5767 O O . LYS B 1 340 ? -24.734 19.453 4.352 1 96.19 340 LYS B O 1
ATOM 5772 N N . LEU B 1 341 ? -24.203 17.312 3.934 1 97.62 341 LEU B N 1
ATOM 5773 C CA . LEU B 1 341 ? -23.719 17.094 5.293 1 97.62 341 LEU B CA 1
ATOM 5774 C C . LEU B 1 341 ? -22.547 18 5.613 1 97.62 341 LEU B C 1
ATOM 5776 O O . LEU B 1 341 ? -22.438 18.516 6.73 1 97.62 341 LEU B O 1
ATOM 5780 N N . ALA B 1 342 ? -21.672 18.203 4.648 1 97.88 342 ALA B N 1
ATOM 5781 C CA . ALA B 1 342 ? -20.516 19.078 4.844 1 97.88 342 ALA B CA 1
ATOM 5782 C C . ALA B 1 342 ? -20.969 20.5 5.184 1 97.88 342 ALA B C 1
ATOM 5784 O O . ALA B 1 342 ? -20.391 21.156 6.062 1 97.88 342 ALA B O 1
ATOM 5785 N N . CYS B 1 343 ? -22 20.938 4.566 1 97.19 343 CYS B N 1
ATOM 5786 C CA . CYS B 1 343 ? -22.547 22.266 4.836 1 97.19 343 CYS B CA 1
ATOM 5787 C C . CYS B 1 343 ? -23.156 22.328 6.23 1 97.19 343 CYS B C 1
ATOM 5789 O O . CYS B 1 343 ? -22.938 23.297 6.961 1 97.19 343 CYS B O 1
ATOM 5791 N N . ILE B 1 344 ? -23.875 21.344 6.535 1 97 344 ILE B N 1
ATOM 5792 C CA . ILE B 1 344 ? -24.5 21.281 7.848 1 97 344 ILE B CA 1
ATOM 5793 C C . ILE B 1 344 ? -23.438 21.297 8.938 1 97 344 ILE B C 1
ATOM 5795 O O . ILE B 1 344 ? -23.547 22.031 9.922 1 97 344 ILE B O 1
ATOM 5799 N N . VAL B 1 345 ? -22.422 20.5 8.742 1 97.94 345 VAL B N 1
ATOM 5800 C CA . VAL B 1 345 ? -21.328 20.406 9.703 1 97.94 345 VAL B CA 1
ATOM 5801 C C . VAL B 1 345 ? -20.672 21.781 9.875 1 97.94 345 VAL B C 1
ATOM 5803 O O . VAL B 1 345 ? -20.359 22.188 10.992 1 97.94 345 VAL B O 1
ATOM 5806 N N . TYR B 1 346 ? -20.469 22.469 8.789 1 97.69 346 TYR B N 1
ATOM 5807 C CA . TYR B 1 346 ? -19.938 23.828 8.844 1 97.69 346 TYR B CA 1
ATOM 5808 C C . TYR B 1 346 ? -20.75 24.703 9.797 1 97.69 346 TYR B C 1
ATOM 5810 O O . TYR B 1 346 ? -20.172 25.359 10.664 1 97.69 346 TYR B O 1
ATOM 5818 N N . HIS B 1 347 ? -22 24.625 9.68 1 96.81 347 HIS B N 1
ATOM 5819 C CA . HIS B 1 347 ? -22.875 25.484 10.484 1 96.81 347 HIS B CA 1
ATOM 5820 C C . HIS B 1 347 ? -22.891 25.031 11.938 1 96.81 347 HIS B C 1
ATOM 5822 O O . HIS B 1 347 ? -22.953 25.875 12.852 1 96.81 347 HIS B O 1
ATOM 5828 N N . VAL B 1 348 ? -22.859 23.781 12.133 1 97.06 348 VAL B N 1
ATOM 5829 C CA . VAL B 1 348 ? -22.828 23.266 13.492 1 97.06 348 VAL B CA 1
ATOM 5830 C C . VAL B 1 348 ? -21.547 23.719 14.188 1 97.06 348 VAL B C 1
ATOM 5832 O O . VAL B 1 348 ? -21.578 24.125 15.352 1 97.06 348 VAL B O 1
ATOM 5835 N N . LEU B 1 349 ? -20.422 23.656 13.492 1 97.19 349 LEU B N 1
ATOM 5836 C CA . LEU B 1 349 ? -19.141 24.062 14.07 1 97.19 349 LEU B CA 1
ATOM 5837 C C . LEU B 1 349 ? -19.109 25.562 14.297 1 97.19 349 LEU B C 1
ATOM 5839 O O . LEU B 1 349 ? -18.547 26.031 15.289 1 97.19 349 LEU B O 1
ATOM 5843 N N . LYS B 1 350 ? -19.672 26.297 13.406 1 95.75 350 LYS B N 1
ATOM 5844 C CA . LYS B 1 350 ? -19.703 27.75 13.516 1 95.75 350 LYS B CA 1
ATOM 5845 C C . LYS B 1 350 ? -20.609 28.203 14.664 1 95.75 350 LYS B C 1
ATOM 5847 O O . LYS B 1 350 ? -20.234 29.062 15.461 1 95.75 350 LYS B O 1
ATOM 5852 N N . ASP B 1 351 ? -21.766 27.531 14.766 1 94.31 351 ASP B N 1
ATOM 5853 C CA . ASP B 1 351 ? -22.766 27.938 15.742 1 94.31 351 ASP B CA 1
ATOM 5854 C C . ASP B 1 351 ? -22.531 27.234 17.094 1 94.31 351 ASP B C 1
ATOM 5856 O O . ASP B 1 351 ? -23.047 27.688 18.125 1 94.31 351 ASP B O 1
ATOM 5860 N N . GLY B 1 352 ? -21.953 26.094 17.078 1 93.81 352 GLY B N 1
ATOM 5861 C CA . GLY B 1 352 ? -21.594 25.391 18.297 1 93.81 352 GLY B CA 1
ATOM 5862 C C . GLY B 1 352 ? -22.641 24.375 18.719 1 93.81 352 GLY B C 1
ATOM 5863 O O . GLY B 1 352 ? -22.531 23.75 19.781 1 93.81 352 GLY B O 1
ATOM 5864 N N . VAL B 1 353 ? -23.703 24.281 17.891 1 92.69 353 VAL B N 1
ATOM 5865 C CA . VAL B 1 353 ? -24.781 23.375 18.281 1 92.69 353 VAL B CA 1
ATOM 5866 C C . VAL B 1 353 ? -25.469 22.812 17.047 1 92.69 353 VAL B C 1
ATOM 5868 O O . VAL B 1 353 ? -25.594 23.516 16.031 1 92.69 353 VAL B O 1
ATOM 5871 N N . TYR B 1 354 ? -25.844 21.625 17.172 1 91.75 354 TYR B N 1
ATOM 5872 C CA . TYR B 1 354 ? -26.703 21.031 16.156 1 91.75 354 TYR B CA 1
ATOM 5873 C C . TYR B 1 354 ? -28.172 21.312 16.438 1 91.75 354 TYR B C 1
ATOM 5875 O O . TYR B 1 354 ? -28.703 20.844 17.438 1 91.75 354 TYR B O 1
ATOM 5883 N N . LYS B 1 355 ? -28.828 22.125 15.641 1 86.06 355 LYS B N 1
ATOM 5884 C CA . LYS B 1 355 ? -30.203 22.578 15.875 1 86.06 355 LYS B CA 1
ATOM 5885 C C . LYS B 1 355 ? -31.203 21.703 15.109 1 86.06 355 LYS B C 1
ATOM 5887 O O . LYS B 1 355 ? -32.406 21.938 15.164 1 86.06 355 LYS B O 1
ATOM 5892 N N . GLY B 1 356 ? -30.797 20.609 14.641 1 75.88 356 GLY B N 1
ATOM 5893 C CA . GLY B 1 356 ? -31.672 19.828 13.797 1 75.88 356 GLY B CA 1
ATOM 5894 C C . GLY B 1 356 ? -31.922 20.453 12.438 1 75.88 356 GLY B C 1
ATOM 5895 O O . GLY B 1 356 ? -31.328 21.484 12.117 1 75.88 356 GLY B O 1
ATOM 5896 N N . ILE B 1 357 ? -32.406 19.844 11.414 1 61.28 357 ILE B N 1
ATOM 5897 C CA . ILE B 1 357 ? -32.719 20.438 10.109 1 61.28 357 ILE B CA 1
ATOM 5898 C C . ILE B 1 357 ? -33.969 21.312 10.219 1 61.28 357 ILE B C 1
ATOM 5900 O O . ILE B 1 357 ? -35.031 20.828 10.555 1 61.28 357 ILE B O 1
ATOM 5904 N N . VAL B 1 358 ? -33.844 22.594 10.688 1 44.72 358 VAL B N 1
ATOM 5905 C CA . VAL B 1 358 ? -34.938 23.547 10.695 1 44.72 358 VAL B CA 1
ATOM 5906 C C . VAL B 1 358 ? -35.5 23.719 9.281 1 44.72 358 VAL B C 1
ATOM 5908 O O . VAL B 1 358 ? -34.719 23.844 8.328 1 44.72 358 VAL B O 1
ATOM 5911 N N . LYS B 1 359 ? -36.688 23.203 8.898 1 39.25 359 LYS B N 1
ATOM 5912 C CA . LYS B 1 359 ? -37.344 23.516 7.645 1 39.25 359 LYS B CA 1
ATOM 5913 C C . LYS B 1 359 ? -37.281 25.016 7.34 1 39.25 359 LYS B C 1
ATOM 5915 O O . LYS B 1 359 ? -37.719 25.844 8.148 1 39.25 359 LYS B O 1
ATOM 5920 N N . LYS B 1 360 ? -36.25 25.484 6.707 1 37.69 360 LYS B N 1
ATOM 5921 C CA . LYS B 1 360 ? -36.375 26.859 6.23 1 37.69 360 LYS B CA 1
ATOM 5922 C C . LYS B 1 360 ? -37.75 27.125 5.637 1 37.69 360 LYS B C 1
ATOM 5924 O O . LYS B 1 360 ? -38.25 26.344 4.824 1 37.69 360 LYS B O 1
ATOM 5929 N N . ARG B 1 361 ? -38.562 27.719 6.258 1 31.42 361 ARG B N 1
ATOM 5930 C CA . ARG B 1 361 ? -39.75 28.297 5.633 1 31.42 361 ARG B CA 1
ATOM 5931 C C . ARG B 1 361 ? -39.406 29 4.336 1 31.42 361 ARG B C 1
ATOM 5933 O O . ARG B 1 361 ? -38.406 29.766 4.281 1 31.42 361 ARG B O 1
ATOM 5940 N N . LEU B 1 362 ? -39.562 28.469 3.172 1 33.62 362 LEU B N 1
ATOM 5941 C CA . LEU B 1 362 ? -39.5 29.109 1.864 1 33.62 362 LEU B CA 1
ATOM 5942 C C . LEU B 1 362 ? -39.875 30.594 1.963 1 33.62 362 LEU B C 1
ATOM 5944 O O . LEU B 1 362 ? -40.969 30.938 2.447 1 33.62 362 LEU B O 1
ATOM 5948 N N . ARG B 1 363 ? -38.969 31.453 2.207 1 31.64 363 ARG B N 1
ATOM 5949 C CA . ARG B 1 363 ? -39.375 32.844 1.941 1 31.64 363 ARG B CA 1
ATOM 5950 C C . ARG B 1 363 ? -40 32.969 0.561 1 31.64 363 ARG B C 1
ATOM 5952 O O . ARG B 1 363 ? -39.406 32.562 -0.439 1 31.64 363 ARG B O 1
ATOM 5959 N N . ILE B 1 364 ? -41.281 32.938 0.356 1 32.25 364 ILE B N 1
ATOM 5960 C CA . ILE B 1 364 ? -42.031 33.25 -0.842 1 32.25 364 ILE B CA 1
ATOM 5961 C C . ILE B 1 364 ? -41.5 34.5 -1.507 1 32.25 364 ILE B C 1
ATOM 5963 O O . ILE B 1 364 ? -41.5 35.594 -0.906 1 32.25 364 ILE B O 1
ATOM 5967 N N . PRO B 1 365 ? -40.438 34.344 -2.438 1 32.84 365 PRO B N 1
ATOM 5968 C CA . PRO B 1 365 ? -40.031 35.531 -3.176 1 32.84 365 PRO B CA 1
ATOM 5969 C C . PRO B 1 365 ? -41.25 36.375 -3.604 1 32.84 365 PRO B C 1
ATOM 5971 O O . PRO B 1 365 ? -42.344 35.844 -3.816 1 32.84 365 PRO B O 1
ATOM 5974 N N . LYS B 1 366 ? -41.344 37.625 -3.271 1 33.28 366 LYS B N 1
ATOM 5975 C CA . LYS B 1 366 ? -42.281 38.531 -3.949 1 33.28 366 LYS B CA 1
ATOM 5976 C C . LYS B 1 366 ? -42.25 38.312 -5.457 1 33.28 366 LYS B C 1
ATOM 5978 O O . LYS B 1 366 ? -41.25 37.812 -6.008 1 33.28 366 LYS B O 1
ATOM 5983 N N . GLY B 1 367 ? -43.219 38.406 -6.406 1 30.33 367 GLY B N 1
ATOM 5984 C CA . GLY B 1 367 ? -43.688 38.188 -7.77 1 30.33 367 GLY B CA 1
ATOM 5985 C C . GLY B 1 367 ? -42.656 38.594 -8.812 1 30.33 367 GLY B C 1
ATOM 5986 O O . GLY B 1 367 ? -43 38.688 -10 1 30.33 367 GLY B O 1
ATOM 5987 N N . GLY B 1 368 ? -41.562 39.312 -8.617 1 31.61 368 GLY B N 1
ATOM 5988 C CA . GLY B 1 368 ? -41.031 39.688 -9.922 1 31.61 368 GLY B CA 1
ATOM 5989 C C . GLY B 1 368 ? -40.469 38.5 -10.695 1 31.61 368 GLY B C 1
ATOM 5990 O O . GLY B 1 368 ? -40.031 37.5 -10.102 1 31.61 368 GLY B O 1
ATOM 5991 N N . GLU B 1 369 ? -40.875 38.125 -11.945 1 29.27 369 GLU B N 1
ATOM 5992 C CA . GLU B 1 369 ? -40.719 37.125 -13.008 1 29.27 369 GLU B CA 1
ATOM 5993 C C . GLU B 1 369 ? -39.25 36.812 -13.281 1 29.27 369 GLU B C 1
ATOM 5995 O O . GLU B 1 369 ? -38.594 37.531 -14.07 1 29.27 369 GLU B O 1
ATOM 6000 N N . VAL B 1 370 ? -38.281 36.875 -12.406 1 27.83 370 VAL B N 1
ATOM 6001 C CA . VAL B 1 370 ? -37 36.625 -13.062 1 27.83 370 VAL B CA 1
ATOM 6002 C C . VAL B 1 370 ? -36.906 35.188 -13.539 1 27.83 370 VAL B C 1
ATOM 6004 O O . VAL B 1 370 ? -37.219 34.25 -12.781 1 27.83 370 VAL B O 1
ATOM 6007 N N . ASN B 1 371 ? -37 34.844 -14.844 1 26.91 371 ASN B N 1
ATOM 6008 C CA . ASN B 1 371 ? -36.781 33.656 -15.648 1 26.91 371 ASN B CA 1
ATOM 6009 C C . ASN B 1 371 ? -35.5 32.938 -15.281 1 26.91 371 ASN B C 1
ATOM 6011 O O . ASN B 1 371 ? -34.406 33.406 -15.609 1 26.91 371 ASN B O 1
ATOM 6015 N N . VAL B 1 372 ? -35.312 32.469 -14.125 1 25.98 372 VAL B N 1
ATOM 6016 C CA . VAL B 1 372 ? -34.094 31.812 -13.766 1 25.98 372 VAL B CA 1
ATOM 6017 C C . VAL B 1 372 ? -33.938 30.531 -14.602 1 25.98 372 VAL B C 1
ATOM 6019 O O . VAL B 1 372 ? -34.75 29.625 -14.516 1 25.98 372 VAL B O 1
ATOM 6022 N N . LYS B 1 373 ? -33.312 30.641 -15.75 1 25.16 373 LYS B N 1
ATOM 6023 C CA . LYS B 1 373 ? -32.906 29.516 -16.594 1 25.16 373 LYS B CA 1
ATOM 6024 C C . LYS B 1 373 ? -32.219 28.438 -15.766 1 25.16 373 LYS B C 1
ATOM 6026 O O . LYS B 1 373 ? -31.266 28.719 -15.039 1 25.16 373 LYS B O 1
ATOM 6031 N N . ASP B 1 374 ? -32.906 27.406 -15.383 1 25.94 374 ASP B N 1
ATOM 6032 C CA . ASP B 1 374 ? -32.594 26.188 -14.672 1 25.94 374 ASP B CA 1
ATOM 6033 C C . ASP B 1 374 ? -31.375 25.484 -15.305 1 25.94 374 ASP B C 1
ATOM 6035 O O . ASP B 1 374 ? -31.438 25.078 -16.469 1 25.94 374 ASP B O 1
ATOM 6039 N N . PHE B 1 375 ? -30.203 26.031 -15.133 1 24.83 375 PHE B N 1
ATOM 6040 C CA . PHE B 1 375 ? -29.047 25.328 -15.688 1 24.83 375 PHE B CA 1
ATOM 6041 C C . PHE B 1 375 ? -29.031 23.875 -15.227 1 24.83 375 PHE B C 1
ATOM 6043 O O . PHE B 1 375 ? -29.078 23.594 -14.023 1 24.83 375 PHE B O 1
ATOM 6050 N N . ASP B 1 376 ? -29.656 22.984 -16 1 25.03 376 ASP B N 1
ATOM 6051 C CA . ASP B 1 376 ? -29.781 21.531 -15.875 1 25.03 376 ASP B CA 1
ATOM 6052 C C . ASP B 1 376 ? -28.406 20.891 -15.656 1 25.03 376 ASP B C 1
ATOM 6054 O O . ASP B 1 376 ? -27.562 20.922 -16.547 1 25.03 376 ASP B O 1
ATOM 6058 N N . VAL B 1 377 ? -27.922 20.859 -14.578 1 25.36 377 VAL B N 1
ATOM 6059 C CA . VAL B 1 377 ? -26.656 20.266 -14.164 1 25.36 377 VAL B CA 1
ATOM 6060 C C . VAL B 1 377 ? -26.641 18.781 -14.547 1 25.36 377 VAL B C 1
ATOM 6062 O O . VAL B 1 377 ? -25.625 18.109 -14.359 1 25.36 377 VAL B O 1
ATOM 6065 N N . GLY B 1 378 ? -27.781 18.125 -14.93 1 27.92 378 GLY B N 1
ATOM 6066 C CA . GLY B 1 378 ? -27.859 16.734 -15.328 1 27.92 378 GLY B CA 1
ATOM 6067 C C . GLY B 1 378 ? -26.953 16.391 -16.5 1 27.92 378 GLY B C 1
ATOM 6068 O O . GLY B 1 378 ? -26.422 15.281 -16.578 1 27.92 378 GLY B O 1
ATOM 6069 N N . ASP B 1 379 ? -26.828 17.25 -17.453 1 28.69 379 ASP B N 1
ATOM 6070 C CA . ASP B 1 379 ? -26.141 16.922 -18.688 1 28.69 379 ASP B CA 1
ATOM 6071 C C . ASP B 1 379 ? -24.641 16.703 -18.453 1 28.69 379 ASP B C 1
ATOM 6073 O O . ASP B 1 379 ? -23.953 16.141 -19.281 1 28.69 379 ASP B O 1
ATOM 6077 N N . ALA B 1 380 ? -24.109 17.266 -17.453 1 26.77 380 ALA B N 1
ATOM 6078 C CA . ALA B 1 380 ? -22.656 17.141 -17.297 1 26.77 380 ALA B CA 1
ATOM 6079 C C . ALA B 1 380 ? -22.281 15.734 -16.844 1 26.77 380 ALA B C 1
ATOM 6081 O O . ALA B 1 380 ? -21.188 15.25 -17.172 1 26.77 380 ALA B O 1
ATOM 6082 N N . LEU B 1 381 ? -23.125 15.039 -16.156 1 26.48 381 LEU B N 1
ATOM 6083 C CA . LEU B 1 381 ? -22.703 13.742 -15.633 1 26.48 381 LEU B CA 1
ATOM 6084 C C . LEU B 1 381 ? -22.75 12.68 -16.719 1 26.48 381 LEU B C 1
ATOM 6086 O O . LEU B 1 381 ? -22.234 11.57 -16.531 1 26.48 381 LEU B O 1
ATOM 6090 N N . ASP B 1 382 ? -23.531 12.797 -17.781 1 27.61 382 ASP B N 1
ATOM 6091 C CA . ASP B 1 382 ? -23.578 11.758 -18.812 1 27.61 382 ASP B CA 1
ATOM 6092 C C . ASP B 1 382 ? -22.234 11.602 -19.5 1 27.61 382 ASP B C 1
ATOM 6094 O O . ASP B 1 382 ? -21.953 10.555 -20.094 1 27.61 382 ASP B O 1
ATOM 6098 N N . SER B 1 383 ? -21.547 12.656 -19.75 1 27.23 383 SER B N 1
ATOM 6099 C CA . SER B 1 383 ? -20.359 12.484 -20.578 1 27.23 383 SER B CA 1
ATOM 6100 C C . SER B 1 383 ? -19.281 11.688 -19.828 1 27.23 383 SER B C 1
ATOM 6102 O O . SER B 1 383 ? -18.188 11.469 -20.344 1 27.23 383 SER B O 1
ATOM 6104 N N . LEU B 1 384 ? -19.438 11.453 -18.625 1 23.42 384 LEU B N 1
ATOM 6105 C CA . LEU B 1 384 ? -18.391 10.68 -17.953 1 23.42 384 LEU B CA 1
ATOM 6106 C C . LEU B 1 384 ? -18.531 9.195 -18.266 1 23.42 384 LEU B C 1
ATOM 6108 O O . LEU B 1 384 ? -17.922 8.352 -17.609 1 23.42 384 LEU B O 1
ATOM 6112 N N . SER B 1 385 ? -19.469 8.859 -19.156 1 22.75 385 SER B N 1
ATOM 6113 C CA . SER B 1 385 ? -19.391 7.469 -19.594 1 22.75 385 SER B CA 1
ATOM 6114 C C . SER B 1 385 ? -18.094 7.211 -20.375 1 22.75 385 SER B C 1
ATOM 6116 O O . SER B 1 385 ? -17.781 7.949 -21.312 1 22.75 385 SER B O 1
ATOM 6118 N N . PRO B 1 386 ? -17.109 6.496 -19.812 1 23.12 386 PRO B N 1
ATOM 6119 C CA . PRO B 1 386 ? -16.312 5.969 -20.922 1 23.12 386 PRO B CA 1
ATOM 6120 C C . PRO B 1 386 ? -17.156 5.242 -21.953 1 23.12 386 PRO B C 1
ATOM 6122 O O . PRO B 1 386 ? -18.234 4.75 -21.641 1 23.12 386 PRO B O 1
#

Radius of gyration: 32.35 Å; Cα contacts (8 Å, |Δi|>4): 1097; chains: 2; bounding box: 85×100×80 Å

InterPro domains:
  IPR002525 Transposase IS110-like, N-terminal [PF01548] (38-158)
  IPR003346 Transposase IS116/IS110/IS902, C-terminal [PF02371] (240-320)
  IPR047650 Transposase IS110-like [NF033542] (11-353)
  IPR047650 Transposase IS110-like [PTHR33055] (7-353)

Organism: Sulfurisphaera tokodaii (strain DSM 16993 / JCM 10545 / NBRC 100140 / 7) (NCBI:txid273063)

Sequence (772 aa):
MTKDFVSKAFAIDISQSKLTAAKGELVIKQEKPSVTVKEVKEFPYNNEGIEELIKFLEGYNEGILEATGVYFYYLHEKLTEKGFKVTVVNPAHLTEILGKKTDKLDAQRLLVAYMTGVIKGSYIPTGEIKELRELTRHRENLVNKITQVKNEIRKTLEIAGYKIEPFDKKGRQLLEKLAKGEELSKEEKEELKEKLGRNLNDAEKLTLKQLVELLKSLENMVKEVEDMIISKIPKPVIELSKIPGIGLITAATIYAEFGDISRFPNSKAARAYAGFAPRTKQSGNSESHSGMIRGNKRLRRGFYLAARSARWLEPFNEFYERLIARGKSVRQATCALAGKLACIVYHVLKDGVYKGIVKKRLRIPKGGEVNVKDFDVGDALDSLSPMTKDFVSKAFAIDISQSKLTAAKGELVIKQEKPSVTVKEVKEFPYNNEGIEELIKFLEGYNEGILEATGVYFYYLHEKLTEKGFKVTVVNPAHLTEILGKKTDKLDAQRLLVAYMTGVIKGSYIPTGEIKELRELTRHRENLVNKITQVKNEIRKTLEIAGYKIEPFDKKGRQLLEKLAKGEELSKEEKEELKEKLGRNLNDAEKLTLKQLVELLKSLENMVKEVEDMIISKIPKPVIELSKIPGIGLITAATIYAEFGDISRFPNSKAARAYAGFAPRTKQSGNSESHSGMIRGNKRLRRGFYLAARSARWLEPFNEFYERLIARGKSVRQATCALAGKLACIVYHVLKDGVYKGIVKKRLRIPKGGEVNVKDFDVGDALDSLSP

Solvent-accessible surface area (backbone atoms only — not comparable to full-atom values): 41783 Å² total; per-residue (Å²): 131,84,74,66,52,75,47,57,38,32,10,34,33,55,50,87,59,34,33,26,38,20,34,32,37,36,40,38,54,97,86,44,78,42,76,45,78,73,49,74,52,74,33,52,56,37,53,62,26,49,53,52,48,53,60,69,43,61,96,46,52,34,34,39,35,44,45,45,81,57,56,38,49,29,55,53,51,56,42,43,74,74,62,34,48,72,36,36,27,54,52,80,71,38,58,78,72,47,83,89,84,49,66,66,58,46,8,44,50,50,30,48,39,51,75,69,60,76,59,72,64,49,90,75,70,59,71,68,43,33,44,48,33,52,41,45,52,50,41,48,52,43,51,51,52,41,52,52,42,52,50,51,48,52,49,57,38,33,39,40,40,34,62,69,61,55,81,44,78,70,27,37,54,51,46,51,34,51,34,69,68,48,81,76,51,72,66,53,46,61,76,35,52,51,30,55,42,58,84,72,52,71,49,54,32,53,51,43,30,51,43,53,52,49,42,53,54,43,54,52,50,41,52,53,50,49,52,51,51,63,75,63,62,52,70,65,29,57,35,46,32,68,42,72,40,30,47,59,69,50,18,45,42,44,49,27,69,63,46,68,65,80,79,38,93,45,40,66,54,47,15,33,48,30,26,51,35,70,20,77,43,70,56,87,97,46,75,44,55,70,55,60,38,91,36,41,64,67,42,34,51,45,33,40,56,22,21,67,51,15,44,78,32,81,78,41,24,61,58,35,51,52,35,42,72,72,64,42,51,72,68,55,30,34,47,53,46,15,30,53,47,40,30,51,50,44,48,24,64,73,70,67,47,66,79,66,89,68,78,73,71,74,77,75,73,73,81,78,82,72,82,71,78,74,78,67,69,65,66,57,64,59,68,68,58,125,129,83,76,67,51,74,47,57,36,31,10,34,33,55,50,88,58,34,33,26,37,20,33,31,37,36,38,36,55,96,84,43,78,42,75,45,78,73,50,72,52,74,33,52,56,37,52,64,24,49,52,52,48,54,60,70,42,61,95,46,51,34,33,38,34,44,45,44,82,57,57,39,49,30,55,51,51,55,42,43,74,74,63,35,48,72,37,35,27,54,51,80,72,38,58,78,72,46,83,88,84,50,67,65,58,47,8,42,50,50,29,49,38,52,75,71,61,77,57,72,66,50,90,74,70,59,70,69,44,34,44,49,33,51,42,46,52,50,40,50,52,42,51,51,51,42,53,53,42,50,50,51,49,49,47,58,38,32,40,44,39,33,62,69,61,54,81,46,78,70,26,35,54,52,46,51,33,51,34,70,68,46,79,76,50,72,65,54,45,61,76,34,51,52,30,56,42,60,84,72,52,71,51,54,31,54,50,41,30,50,44,53,54,48,44,53,52,44,54,52,50,42,50,53,50,50,52,52,51,62,74,64,61,51,71,66,29,57,37,45,32,67,43,73,41,28,48,61,70,52,20,44,43,44,49,28,71,64,47,68,65,82,78,39,92,44,41,67,54,46,14,34,48,30,26,51,35,70,20,76,43,69,54,86,97,45,76,43,52,67,55,61,37,92,38,41,64,66,43,35,49,46,32,39,55,23,21,67,53,14,44,77,31,80,76,42,25,60,59,36,50,52,36,42,72,73,66,43,50,72,67,55,31,34,48,52,46,15,30,51,48,40,30,51,49,44,49,24,62,74,69,66,46,64,80,67,88,69,78,73,72,77,75,74,74,76,82,76,80,72,82,72,77,74,78,69,70,67,69,46,64,62,70,68,58,126

Nearest PDB structures (foldseek):
  6p7b-assembly1_A  TM=5.518E-01  e=5.788E-04  Fowlpox virus
  7pel-assembly1_D  TM=3.745E-01  e=9.574E-02  Simian T-lymphotropic virus 1
  3idh-assembly1_A  TM=2.118E-01  e=2.191E-02  Homo sapiens
  7ouf-assembly1_D  TM=3.695E-01  e=2.893E-01  Simian T-lymphotropic virus 1
  6voy-assembly1_C  TM=3.120E-01  e=3.572E-01  Saccharolobus solfataricus P2

Foldseek 3Di:
DPDFDKAKEKFWEDDPFKIKMWIWIWTQDPNDTDIDTDDIDMFTPDPVRLVVVVVVCPPHAEYEYEDDDPRVPVSVVVSVVVRHHYFYAYVVQCVVPDDDDDNNVVRVVRRVCVVVPVTDGDDDFDDLLNVLQVLLVVLVVLVVVLVVLLVVLVVLQVVQQAQDDLPPPVNVVVLVCLLVVHDDDPVVCVVCVVGHGDRDDPVSSPSSNVSNVSSVVSVVVSVVSVVVSVVSQDLLLVQLCPPQLAHSSLSSNLCSVCPPLVVAPALLRQLLQLFLDFDQPPDDPDGFRPGTDDHDPSSVVSLLNSLVRCCPDPPNVVQLVVCVVVPDDNSRSSSVSSSVSSRQSSVCSVVVHRPDPPPPPPPPPDPDPPPPPPPPPVVSVVVPPD/DPDFDKAKEKFWEDDPFKIKMWIWIWTQDPNDTDIDTDDIDMFTPDPVRLVVVVVVCPPHAEYEYEDDDPRVPVSVVVSVVVRHHYFYAYVVQCVVPDDDDDNNVVRVVRRVCVVVPVTDGDDDFDDLLNVLQVLLVVLVVLVVVLVVLLVVLVVLQVVQQAQDDLPPPVNVVVLVCLLVVHDDDPVRCVVCVVGHGDRDDPVSSPSSNVSNVSSVVSVVVSVVSVVVSVVSQDLLLVQLCPPQLAHSSLSSNLCSVCPPLVVAPALLRQLLQLFLDFDQPPDDPDGARAGTDDHDPSSVVSLLNSLVRCCPDPPNVVQLVVCVVVPDDNSRSSSVSSSVSSRQSSVCSVVVHRPDPDPPPPPPPDDDPPPPPPPPNVVNHVVPPD

pLDDT: mean 85.44, std 19.5, range [22.39, 98.69]